Protein AF-0000000084923162 (afdb_homodimer)

pLDDT: mean 88.48, std 12.42, range [37.34, 98.81]

Secondary structure (DSSP, 8-state):
----SPEEEEEE-TTHHHHHHHHHHTT-TTEEEEEEE-SSGGGTT-BHHHHHTSS--S-BEES-HHHHHHS--SEEEE----SS--HHHHHHHHHHHHTT-EEEESSS-S-GGGG-HHHHHHHHHHHHHHT-EEEE--STTTTIIIIIIHHHGGG-SEEEEEEEEEEEE-TT---HHHHHHTTTTSBHHHHHHTHHHHHHHGGGTHHHHHHHHHHHTT----EEEEEEEEEE-SS-EE-TTT--EEPTTBEEEEEEEEEEEETTEEEEEEEEEEESSGGG-SS--SSEEEEEEEEEESEEEEEEEEEEES-HHHH-SSTT----HHHHHHHHHHHHTHHHHHTSPSEEEP-SS--S--SSGGGGS--/----SPEEEEEE-TTHHHHHHHHHHTT-TTEEEEEEE-SSGGGTT-BHHHHHTSS--S-BEES-HHHHHHS--SEEEE----SS--HHHHHHHHHHHHTT-EEEESSS-S-GGGG-HHHHHHHHHHHHHHT-EEEE--STTTTIIIIIIHHHGGG-SEEEEEEEEEEEE-TT---HHHHHHTTTTSBHHHHHHTHHHHHHHGGGTHHHHHHHHHHHTT----EEEEEEEEEE-SS-EE-TTT--EEPTTBEEEEEEEEEEEETTEEEEEEEEEEESSGGG-SS--SSEEEEEEEEEESEEEEEEEEEEES-GGGS-SSTT----HHHHHHHHHHHHTHHHHHTSPSEEEP--TT-S--SSGGGGS--

Sequence (734 aa):
MRRETPYKVIVWAPGYLGTACIREILKRPEFELVGVLAYSESKNGKDVGELLGIDPIGVTMTTDQEKIFNMKADCVLHAGTNIMDDTPRNQEVVRLLESGKNVIAAPSYHFPQIHGPEFVAMLTNACQKGGVSLHGTGINPGFFAERLAVTLTGMVNEIDYIRCQEYFDLKNVEAVRMLKACTFGMTLEKAQSIIGRIEKGSENYYHSTVAHACHILGHDVERIAVKSTFTPAREDMHLKASGVTIKKGEVACWEHTWTGYVDGKPFFFLDEIFYLGQEYCPVETKGDHYRIIIEGKPVSVNMKMDLMASVEKDLHYREGDNTTPGYYATAMPMIQTIPVVCEAAPGIVYPTTFAHYARDYRNLVAGMRRETPYKVIVWAPGYLGTACIREILKRPEFELVGVLAYSESKNGKDVGELLGIDPIGVTMTTDQEKIFNMKADCVLHAGTNIMDDTPRNQEVVRLLESGKNVIAAPSYHFPQIHGPEFVAMLTNACQKGGVSLHGTGINPGFFAERLAVTLTGMVNEIDYIRCQEYFDLKNVEAVRMLKACTFGMTLEKAQSIIGRIEKGSENYYHSTVAHACHILGHDVERIAVKSTFTPAREDMHLKASGVTIKKGEVACWEHTWTGYVDGKPFFFLDEIFYLGQEYCPVETKGDHYRIIIEGKPVSVNMKMDLMASVEKDLHYREGDNTTPGYYATAMPMIQTIPVVCEAAPGIVYPTTFAHYARDYRNLVAG

Radius of gyration: 26.82 Å; Cα contacts (8 Å, |Δi|>4): 1739; chains: 2; bounding box: 56×78×71 Å

Organism: Geobacter metallireducens (strain ATCC 53774 / DSM 7210 / GS-15) (NCBI:txid269799)

InterPro domains:
  IPR000846 Dihydrodipicolinate reductase, N-terminal [PF01113] (11-77)
  IPR036291 NAD(P)-binding domain superfamily [SSF51735] (7-148)

Nearest PDB structures (foldseek):
  7xdu-assembly1_A  TM=8.721E-01  e=1.832E-28  Thermoanaerobacter thermohydrosulfuricus
  6g1m-assembly2_D  TM=8.969E-01  e=1.086E-27  Petrotoga mobilis SJ95
  6g1m-assembly2_C  TM=8.709E-01  e=1.021E-27  Petrotoga mobilis SJ95
  6iaq-assembly1_A  TM=8.441E-01  e=8.200E-25  Mycolicibacterium smegmatis
  6iau-assembly1_B  TM=8.618E-01  e=1.600E-20  Cystobacter fuscus DSM 2262

Structure (mmCIF, N/CA/C/O backbone):
data_AF-0000000084923162-model_v1
#
loop_
_entity.id
_entity.type
_entity.pdbx_description
1 polymer 'Uncharacterized protein'
#
loop_
_atom_site.group_PDB
_atom_site.id
_atom_site.type_symbol
_atom_site.label_atom_id
_atom_site.label_alt_id
_atom_site.label_comp_id
_atom_site.label_asym_id
_atom_site.label_entity_id
_atom_site.label_seq_id
_atom_site.pdbx_PDB_ins_code
_atom_site.Cartn_x
_atom_site.Cartn_y
_atom_site.Cartn_z
_atom_site.occupancy
_atom_site.B_iso_or_equiv
_atom_site.auth_seq_id
_atom_site.auth_comp_id
_atom_site.auth_asym_id
_atom_site.auth_atom_id
_atom_site.pdbx_PDB_model_num
ATOM 1 N N . MET A 1 1 ? 12.852 -14.953 20.188 1 54.53 1 MET A N 1
ATOM 2 C CA . MET A 1 1 ? 14.203 -14.742 19.656 1 54.53 1 MET A CA 1
ATOM 3 C C . MET A 1 1 ? 14.195 -14.758 18.125 1 54.53 1 MET A C 1
ATOM 5 O O . MET A 1 1 ? 13.406 -15.477 17.516 1 54.53 1 MET A O 1
ATOM 9 N N . ARG A 1 2 ? 14.891 -13.766 17.469 1 74.56 2 ARG A N 1
ATOM 10 C CA . ARG A 1 2 ? 14.992 -13.656 16.016 1 74.56 2 ARG A CA 1
ATOM 11 C C . ARG A 1 2 ? 15.664 -14.891 15.414 1 74.56 2 ARG A C 1
ATOM 13 O O . ARG A 1 2 ? 16.734 -15.305 15.875 1 74.56 2 ARG A O 1
ATOM 20 N N . ARG A 1 3 ? 14.953 -15.695 14.555 1 89 3 ARG A N 1
ATOM 21 C CA . ARG A 1 3 ? 15.477 -16.859 13.852 1 89 3 ARG A CA 1
ATOM 22 C C . ARG A 1 3 ? 16.688 -16.484 12.992 1 89 3 ARG A C 1
ATOM 24 O O . ARG A 1 3 ? 16.656 -15.484 12.281 1 89 3 ARG A O 1
ATOM 31 N N . GLU A 1 4 ? 17.766 -17.281 13.125 1 90.88 4 GLU A N 1
ATOM 32 C CA . GLU A 1 4 ? 18.984 -17.016 12.352 1 90.88 4 GLU A CA 1
ATOM 33 C C . GLU A 1 4 ? 19.172 -18.078 11.273 1 90.88 4 GLU A C 1
ATOM 35 O O . GLU A 1 4 ? 19.922 -17.859 10.32 1 90.88 4 GLU A O 1
ATOM 40 N N . THR A 1 5 ? 18.547 -19.234 11.414 1 95.56 5 THR A N 1
ATOM 41 C CA . THR A 1 5 ? 18.672 -20.312 10.445 1 95.56 5 THR A CA 1
ATOM 42 C C . THR A 1 5 ? 17.703 -20.125 9.289 1 95.56 5 THR A C 1
ATOM 44 O O . THR A 1 5 ? 16.641 -19.531 9.461 1 95.56 5 THR A O 1
ATOM 47 N N . PRO A 1 6 ? 18 -20.625 8.172 1 97.62 6 PRO A N 1
ATOM 48 C CA . PRO A 1 6 ? 17.094 -20.5 7.02 1 97.62 6 PRO A CA 1
ATOM 49 C C . PRO A 1 6 ? 15.812 -21.312 7.184 1 97.62 6 PRO A C 1
ATOM 51 O O . PRO A 1 6 ? 15.812 -22.344 7.863 1 97.62 6 PRO A O 1
ATOM 54 N N . TYR A 1 7 ? 14.773 -20.797 6.648 1 98.19 7 TYR A N 1
ATOM 55 C CA . TYR A 1 7 ? 13.547 -21.594 6.527 1 98.19 7 TYR A CA 1
ATOM 56 C C . TYR A 1 7 ? 13.688 -22.641 5.434 1 98.19 7 TYR A C 1
ATOM 58 O O . TYR A 1 7 ? 14.094 -22.328 4.312 1 98.19 7 TYR A O 1
ATOM 66 N N . LYS A 1 8 ? 13.438 -23.844 5.762 1 98.75 8 LYS A N 1
ATOM 67 C CA . LYS A 1 8 ? 13.43 -24.922 4.785 1 98.75 8 LYS A CA 1
ATOM 68 C C . LYS A 1 8 ? 12.141 -24.922 3.969 1 98.75 8 LYS A C 1
ATOM 70 O O . LYS A 1 8 ? 11.047 -25.062 4.523 1 98.75 8 LYS A O 1
ATOM 75 N N . VAL A 1 9 ? 12.297 -24.797 2.629 1 98.81 9 VAL A N 1
ATOM 76 C CA . VAL A 1 9 ? 11.141 -24.531 1.782 1 98.81 9 VAL A CA 1
ATOM 77 C C . VAL A 1 9 ? 11.016 -25.625 0.718 1 98.81 9 VAL A C 1
ATOM 79 O O . VAL A 1 9 ? 12.016 -26.031 0.127 1 98.81 9 VAL A O 1
ATOM 82 N N . ILE A 1 10 ? 9.812 -26.109 0.537 1 98.81 10 ILE A N 1
ATOM 83 C CA . ILE A 1 10 ? 9.461 -26.984 -0.57 1 98.81 10 ILE A CA 1
ATOM 84 C C . ILE A 1 10 ? 8.609 -26.219 -1.587 1 98.81 10 ILE A C 1
ATOM 86 O O . ILE A 1 10 ? 7.734 -25.438 -1.211 1 98.81 10 ILE A O 1
ATOM 90 N N . VAL A 1 11 ? 8.867 -26.391 -2.854 1 98.5 11 VAL A N 1
ATOM 91 C CA . VAL A 1 11 ? 8.008 -25.828 -3.889 1 98.5 11 VAL A CA 1
ATOM 92 C C . VAL A 1 11 ? 7.184 -26.953 -4.531 1 98.5 11 VAL A C 1
ATOM 94 O O . VAL A 1 11 ? 7.734 -27.953 -4.969 1 98.5 11 VAL A O 1
ATOM 97 N N . TRP A 1 12 ? 5.91 -26.75 -4.43 1 97.5 12 TRP A N 1
ATOM 98 C CA . TRP A 1 12 ? 4.953 -27.688 -5 1 97.5 12 TRP A CA 1
ATOM 99 C C . TRP A 1 12 ? 4.5 -27.234 -6.383 1 97.5 12 TRP A C 1
ATOM 101 O O . TRP A 1 12 ? 3.744 -26.266 -6.508 1 97.5 12 TRP A O 1
ATOM 111 N N . ALA A 1 13 ? 4.906 -27.938 -7.504 1 93.75 13 ALA A N 1
ATOM 112 C CA . ALA A 1 13 ? 4.562 -27.688 -8.898 1 93.75 13 ALA A CA 1
ATOM 113 C C . ALA A 1 13 ? 5.469 -26.609 -9.508 1 93.75 13 ALA A C 1
ATOM 115 O O . ALA A 1 13 ? 5.09 -25.438 -9.586 1 93.75 13 ALA A O 1
ATOM 116 N N . PRO A 1 14 ? 6.574 -26.984 -10.07 1 92.44 14 PRO A N 1
ATOM 117 C CA . PRO A 1 14 ? 7.52 -26.031 -10.664 1 92.44 14 PRO A CA 1
ATOM 118 C C . PRO A 1 14 ? 7.125 -25.609 -12.078 1 92.44 14 PRO A C 1
ATOM 120 O O . PRO A 1 14 ? 7.945 -25.688 -12.992 1 92.44 14 PRO A O 1
ATOM 123 N N . GLY A 1 15 ? 5.82 -25.172 -12.211 1 86.75 15 GLY A N 1
ATOM 124 C CA . GLY A 1 15 ? 5.438 -24.438 -13.414 1 86.75 15 GLY A CA 1
ATOM 125 C C . GLY A 1 15 ? 6.004 -23.031 -13.461 1 86.75 15 GLY A C 1
ATOM 126 O O . GLY A 1 15 ? 7.098 -22.781 -12.953 1 86.75 15 GLY A O 1
ATOM 127 N N . TYR A 1 16 ? 5.34 -22.141 -14.133 1 83.12 16 TYR A N 1
ATOM 128 C CA . TYR A 1 16 ? 5.84 -20.781 -14.25 1 83.12 16 TYR A CA 1
ATOM 129 C C . TYR A 1 16 ? 5.98 -20.125 -12.875 1 83.12 16 TYR A C 1
ATOM 131 O O . TYR A 1 16 ? 7.035 -19.578 -12.539 1 83.12 16 TYR A O 1
ATOM 139 N N . LEU A 1 17 ? 4.938 -20.297 -12.117 1 88.5 17 LEU A N 1
ATOM 140 C CA . LEU A 1 17 ? 4.953 -19.688 -10.797 1 88.5 17 LEU A CA 1
ATOM 141 C C . LEU A 1 17 ? 5.938 -20.406 -9.875 1 88.5 17 LEU A C 1
ATOM 143 O O . LEU A 1 17 ? 6.727 -19.766 -9.188 1 88.5 17 LEU A O 1
ATOM 147 N N . GLY A 1 18 ? 5.863 -21.719 -9.859 1 93.25 18 GLY A N 1
ATOM 148 C CA . GLY A 1 18 ? 6.777 -22.484 -9.023 1 93.25 18 GLY A CA 1
ATOM 149 C C . GLY A 1 18 ? 8.234 -22.234 -9.352 1 93.25 18 GLY A C 1
ATOM 150 O O . GLY A 1 18 ? 9.07 -22.109 -8.453 1 93.25 18 GLY A O 1
ATOM 151 N N . THR A 1 19 ? 8.531 -22.203 -10.594 1 91 19 THR A N 1
ATOM 152 C CA . THR A 1 19 ? 9.898 -21.938 -11.023 1 91 19 THR A CA 1
ATOM 153 C C . THR A 1 19 ? 10.344 -20.531 -10.617 1 91 19 THR A C 1
ATOM 155 O O . THR A 1 19 ? 11.492 -20.344 -10.219 1 91 19 THR A O 1
ATOM 158 N N . ALA A 1 20 ? 9.414 -19.578 -10.766 1 90.62 20 ALA A N 1
ATOM 159 C CA . ALA A 1 20 ? 9.719 -18.219 -10.289 1 90.62 20 ALA A CA 1
ATOM 160 C C . ALA A 1 20 ? 10.055 -18.234 -8.805 1 90.62 20 ALA A C 1
ATOM 162 O O . ALA A 1 20 ? 11.016 -17.594 -8.375 1 90.62 20 ALA A O 1
ATOM 163 N N . CYS A 1 21 ? 9.328 -18.984 -8.047 1 95.25 21 CYS A N 1
ATOM 164 C CA . CYS A 1 21 ? 9.594 -19.109 -6.621 1 95.25 21 CYS A CA 1
ATOM 165 C C . CYS A 1 21 ? 10.977 -19.688 -6.371 1 95.25 21 CYS A C 1
ATOM 167 O O . CYS A 1 21 ? 11.742 -19.172 -5.566 1 95.25 21 CYS A O 1
ATOM 169 N N .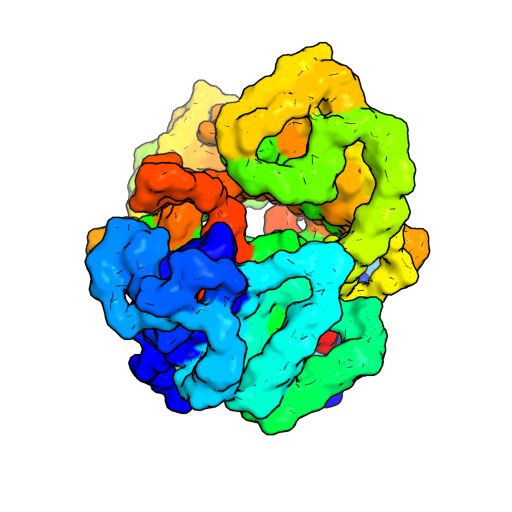 ILE A 1 22 ? 11.273 -20.766 -7.074 1 95.94 22 ILE A N 1
ATOM 170 C CA . ILE A 1 22 ? 12.547 -21.453 -6.898 1 95.94 22 ILE A CA 1
ATOM 171 C C . ILE A 1 22 ? 13.703 -20.5 -7.184 1 95.94 22 ILE A C 1
ATOM 173 O O . ILE A 1 22 ? 14.617 -20.359 -6.371 1 95.94 22 ILE A O 1
ATOM 177 N N . ARG A 1 23 ? 13.586 -19.812 -8.266 1 92.62 23 ARG A N 1
ATOM 178 C CA . ARG A 1 23 ? 14.648 -18.891 -8.68 1 92.62 23 ARG A CA 1
ATOM 179 C C . ARG A 1 23 ? 14.883 -17.828 -7.621 1 92.62 23 ARG A C 1
ATOM 181 O O . ARG A 1 23 ? 16.031 -17.531 -7.281 1 92.62 23 ARG A O 1
ATOM 188 N N . GLU A 1 24 ? 13.828 -17.312 -7.133 1 93.88 24 GLU A N 1
ATOM 189 C CA . GLU A 1 24 ? 13.953 -16.188 -6.223 1 93.88 24 GLU A CA 1
ATOM 190 C C . GLU A 1 24 ? 14.359 -16.641 -4.824 1 93.88 24 GLU A C 1
ATOM 192 O O . GLU A 1 24 ? 15.109 -15.938 -4.133 1 93.88 24 GLU A O 1
ATOM 197 N N . ILE A 1 25 ? 13.922 -17.781 -4.426 1 96.12 25 ILE A N 1
ATOM 198 C CA . ILE A 1 25 ? 14.305 -18.359 -3.139 1 96.12 25 ILE A CA 1
ATOM 199 C C . ILE A 1 25 ? 15.805 -18.625 -3.111 1 96.12 25 ILE A C 1
ATOM 201 O O . ILE A 1 25 ? 16.469 -18.406 -2.09 1 96.12 25 ILE A O 1
ATOM 205 N N . LEU A 1 26 ? 16.344 -19.062 -4.145 1 95.81 26 LEU A N 1
ATOM 206 C CA . LEU A 1 26 ? 17.734 -19.453 -4.215 1 95.81 26 LEU A CA 1
ATOM 207 C C . LEU A 1 26 ? 18.641 -18.234 -4.102 1 95.81 26 LEU A C 1
ATOM 209 O O . LEU A 1 26 ? 19.844 -18.359 -3.82 1 95.81 26 LEU A O 1
ATOM 213 N N . LYS A 1 27 ? 18.094 -17.047 -4.281 1 94.38 27 LYS A N 1
ATOM 214 C CA . LYS A 1 27 ? 18.875 -15.812 -4.215 1 94.38 27 LYS A CA 1
ATOM 215 C C . LYS A 1 27 ? 18.922 -15.273 -2.787 1 94.38 27 LYS A C 1
ATOM 217 O O . LYS A 1 27 ? 19.625 -14.297 -2.516 1 94.38 27 LYS A O 1
ATOM 222 N N . ARG A 1 28 ? 18.203 -15.867 -1.869 1 96.25 28 ARG A N 1
ATOM 223 C CA . ARG A 1 28 ? 18.047 -15.359 -0.512 1 96.25 28 ARG A CA 1
ATOM 224 C C . ARG A 1 28 ? 18.609 -16.344 0.511 1 96.25 28 ARG A C 1
ATOM 226 O O . ARG A 1 28 ? 18.141 -17.469 0.63 1 96.25 28 ARG A O 1
ATOM 233 N N . PRO A 1 29 ? 19.516 -15.922 1.367 1 96 29 PRO A N 1
ATOM 234 C CA . PRO A 1 29 ? 20.172 -16.844 2.307 1 96 29 PRO A CA 1
ATOM 235 C C . PRO A 1 29 ? 19.25 -17.281 3.434 1 96 29 PRO A C 1
ATOM 237 O O . PRO A 1 29 ? 19.547 -18.25 4.148 1 96 29 PRO A O 1
ATOM 240 N N . GLU A 1 30 ? 18.156 -16.578 3.623 1 95.44 30 GLU A N 1
ATOM 241 C CA . GLU A 1 30 ? 17.266 -16.922 4.73 1 95.44 30 GLU A CA 1
ATOM 242 C C . GLU A 1 30 ? 16.312 -18.047 4.34 1 95.44 30 GLU A C 1
ATOM 244 O O . GLU A 1 30 ? 15.516 -18.5 5.16 1 95.44 30 GLU A O 1
ATOM 249 N N . PHE A 1 31 ? 16.516 -18.578 3.049 1 97.88 31 PHE A N 1
ATOM 250 C CA . PHE A 1 31 ? 15.711 -19.703 2.604 1 97.88 31 PHE A CA 1
ATOM 251 C C . PHE A 1 31 ? 16.594 -20.844 2.109 1 97.88 31 PHE A C 1
ATOM 253 O O . PHE A 1 31 ? 17.672 -20.609 1.556 1 97.88 31 PHE A O 1
ATOM 260 N N . GLU A 1 32 ? 16.172 -22.031 2.359 1 98.31 32 GLU A N 1
ATOM 261 C CA . GLU A 1 32 ? 16.781 -23.25 1.852 1 98.31 32 GLU A CA 1
ATOM 262 C C . GLU A 1 32 ? 15.773 -24.109 1.113 1 98.31 32 GLU A C 1
ATOM 264 O O . GLU A 1 32 ? 14.797 -24.578 1.706 1 98.31 32 GLU A O 1
ATOM 269 N N . LEU A 1 33 ? 15.984 -24.266 -0.175 1 98.56 33 LEU A N 1
ATOM 270 C CA . LEU A 1 33 ? 15.141 -25.172 -0.944 1 98.56 33 LEU A CA 1
ATOM 271 C C . LEU A 1 33 ? 15.484 -26.625 -0.63 1 98.56 33 LEU A C 1
ATOM 273 O O . LEU A 1 33 ? 16.609 -27.062 -0.869 1 98.56 33 LEU A O 1
ATOM 277 N N . VAL A 1 34 ? 14.492 -27.375 -0.15 1 98.38 34 VAL A N 1
ATOM 278 C CA . VAL A 1 34 ? 14.852 -28.719 0.307 1 98.38 34 VAL A CA 1
ATOM 279 C C . VAL A 1 34 ? 14.109 -29.75 -0.527 1 98.38 34 VAL A C 1
ATOM 281 O O . VAL A 1 34 ? 14.445 -30.938 -0.489 1 98.38 34 VAL A O 1
ATOM 284 N N . GLY A 1 35 ? 13.094 -29.297 -1.272 1 98.31 35 GLY A N 1
ATOM 285 C CA . GLY A 1 35 ? 12.344 -30.234 -2.09 1 98.31 35 GLY A CA 1
ATOM 286 C C . GLY A 1 35 ? 11.484 -29.562 -3.137 1 98.31 35 GLY A C 1
ATOM 287 O O . GLY A 1 35 ? 11.141 -28.375 -3.002 1 98.31 35 GLY A O 1
ATOM 288 N N . VAL A 1 36 ? 11.188 -30.281 -4.199 1 98.44 36 VAL A N 1
ATOM 289 C CA . VAL A 1 36 ? 10.312 -29.828 -5.27 1 98.44 36 VAL A CA 1
ATOM 290 C C . VAL A 1 36 ? 9.43 -30.984 -5.738 1 98.44 36 VAL A C 1
ATOM 292 O O . VAL A 1 36 ? 9.93 -32.062 -6.09 1 98.44 36 VAL A O 1
ATOM 295 N N . LEU A 1 37 ? 8.172 -30.797 -5.645 1 98.06 37 LEU A N 1
ATOM 296 C CA . LEU A 1 37 ? 7.223 -31.766 -6.184 1 98.06 37 LEU A CA 1
ATOM 297 C C . LEU A 1 37 ? 6.785 -31.375 -7.59 1 98.06 37 LEU A C 1
ATOM 299 O O . LEU A 1 37 ? 6.266 -30.281 -7.801 1 98.06 37 LEU A O 1
ATOM 303 N N . ALA A 1 38 ? 6.961 -32.219 -8.547 1 95.62 38 ALA A N 1
ATOM 304 C CA . ALA A 1 38 ? 6.492 -32.031 -9.914 1 95.62 38 ALA A CA 1
ATOM 305 C C . ALA A 1 38 ? 5.375 -33.031 -10.25 1 95.62 38 ALA A C 1
ATOM 307 O O . ALA A 1 38 ? 5.312 -34.125 -9.688 1 95.62 38 ALA A O 1
ATOM 308 N N . TYR A 1 39 ? 4.512 -32.594 -11.133 1 90.56 39 TYR A N 1
ATOM 309 C CA . TYR A 1 39 ? 3.449 -33.5 -11.57 1 90.56 39 TYR A CA 1
ATOM 310 C C . TYR A 1 39 ? 3.906 -34.344 -12.758 1 90.56 39 TYR A C 1
ATOM 312 O O . TYR A 1 39 ? 3.486 -35.469 -12.898 1 90.56 39 TYR A O 1
ATOM 320 N N . SER A 1 40 ? 4.762 -33.781 -13.586 1 90.81 40 SER A N 1
ATOM 321 C CA . SER A 1 40 ? 5.195 -34.438 -14.805 1 90.81 40 SER A CA 1
ATOM 322 C C . SER A 1 40 ? 6.293 -35.469 -14.516 1 90.81 40 SER A C 1
ATOM 324 O O . SER A 1 40 ? 7.293 -35.125 -13.875 1 90.81 40 SER A O 1
ATOM 326 N N . GLU A 1 41 ? 6.223 -36.594 -15.117 1 93.19 41 GLU A N 1
ATOM 327 C CA . GLU A 1 41 ? 7.211 -37.656 -14.938 1 93.19 41 GLU A CA 1
ATOM 328 C C . GLU A 1 41 ? 8.555 -37.281 -15.547 1 93.19 41 GLU A C 1
ATOM 330 O O . GLU A 1 41 ? 9.609 -37.719 -15.094 1 93.19 41 GLU A O 1
ATOM 335 N N . SER A 1 42 ? 8.5 -36.406 -16.531 1 93.94 42 SER A N 1
ATOM 336 C CA . SER A 1 42 ? 9.719 -35.969 -17.203 1 93.94 42 SER A CA 1
ATOM 337 C C . SER A 1 42 ? 10.633 -35.188 -16.266 1 93.94 42 SER A C 1
ATOM 339 O O . SER A 1 42 ? 11.836 -35.094 -16.5 1 93.94 42 SER A O 1
ATOM 341 N N . LYS A 1 43 ? 10.094 -34.688 -15.164 1 94 43 LYS A N 1
ATOM 342 C CA . LYS A 1 43 ? 10.867 -33.906 -14.203 1 94 43 LYS A CA 1
ATOM 343 C C . LYS A 1 43 ? 11.344 -34.781 -13.047 1 94 43 LYS A C 1
ATOM 345 O O . LYS A 1 43 ? 12.25 -34.406 -12.297 1 94 43 LYS A O 1
ATOM 350 N N . ASN A 1 44 ? 10.75 -35.969 -12.93 1 96.81 44 ASN A N 1
ATOM 351 C CA . ASN A 1 44 ? 11.07 -36.844 -11.805 1 96.81 44 ASN A CA 1
ATOM 352 C C . ASN A 1 44 ? 12.539 -37.25 -11.82 1 96.81 44 ASN A C 1
ATOM 354 O O . ASN A 1 44 ? 13.055 -37.688 -12.852 1 96.81 44 ASN A O 1
ATOM 358 N N . GLY A 1 45 ? 13.203 -37.094 -10.672 1 97.19 45 GLY A N 1
ATOM 359 C CA . GLY A 1 45 ? 14.578 -37.531 -10.523 1 97.19 45 GLY A CA 1
ATOM 360 C C . GLY A 1 45 ? 15.586 -36.531 -11.031 1 97.19 45 GLY A C 1
ATOM 361 O O . GLY A 1 45 ? 16.797 -36.719 -10.859 1 97.19 45 GLY A O 1
ATOM 362 N N . LYS A 1 46 ? 15.188 -35.5 -11.586 1 97.06 46 LYS A N 1
ATOM 363 C CA . LYS A 1 46 ? 16.078 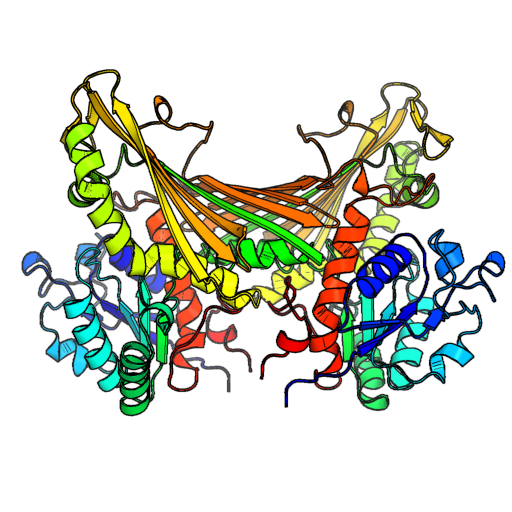-34.5 -12.125 1 97.06 46 LYS A CA 1
ATOM 364 C C . LYS A 1 46 ? 16.422 -33.438 -11.078 1 97.06 46 LYS A C 1
ATOM 366 O O . LYS A 1 46 ? 15.602 -33.125 -10.227 1 97.06 46 LYS A O 1
ATOM 371 N N . ASP A 1 47 ? 17.656 -32.938 -11.172 1 97.81 47 ASP A N 1
ATOM 372 C CA . ASP A 1 47 ? 18.062 -31.859 -10.305 1 97.81 47 ASP A CA 1
ATOM 373 C C . ASP A 1 47 ? 17.391 -30.547 -10.695 1 97.81 47 ASP A C 1
ATOM 375 O O . ASP A 1 47 ? 17.234 -30.25 -11.883 1 97.81 47 ASP A O 1
ATOM 379 N N . VAL A 1 48 ? 17.062 -29.766 -9.719 1 96.31 48 VAL A N 1
ATOM 380 C CA . VAL A 1 48 ? 16.406 -28.469 -9.93 1 96.31 48 VAL A CA 1
ATOM 381 C C . VAL A 1 48 ? 17.297 -27.578 -10.797 1 96.31 48 VAL A C 1
ATOM 383 O O . VAL A 1 48 ? 16.797 -26.781 -11.586 1 96.31 48 VAL A O 1
ATOM 386 N N . GLY A 1 49 ? 18.594 -27.641 -10.625 1 94.62 49 GLY A N 1
ATOM 387 C CA . GLY A 1 49 ? 19.5 -26.891 -11.484 1 94.62 49 GLY A CA 1
ATOM 388 C C . GLY A 1 49 ? 19.25 -27.109 -12.961 1 94.62 49 GLY A C 1
ATOM 389 O O . GLY A 1 49 ? 19.344 -26.172 -13.758 1 94.62 49 GLY A O 1
ATOM 390 N N . GLU A 1 50 ? 18.938 -28.375 -13.352 1 93 50 GLU A N 1
ATOM 391 C CA . GLU A 1 50 ? 18.609 -28.688 -14.734 1 93 50 GLU A CA 1
ATOM 392 C C . GLU A 1 50 ? 17.375 -27.922 -15.203 1 93 50 GLU A C 1
ATOM 394 O O . GLU A 1 50 ? 17.344 -27.406 -16.328 1 93 50 GLU A O 1
ATOM 399 N N . LEU A 1 51 ? 16.406 -27.922 -14.352 1 88.94 51 LEU A N 1
ATOM 400 C CA . LEU A 1 51 ? 15.188 -27.172 -14.641 1 88.94 51 LEU A CA 1
ATOM 401 C C . LEU A 1 51 ? 15.5 -25.703 -14.914 1 88.94 51 LEU A C 1
ATOM 403 O O . LEU A 1 51 ? 14.914 -25.094 -15.805 1 88.94 51 LEU A O 1
ATOM 407 N N . LEU A 1 52 ? 16.453 -25.188 -14.188 1 89.31 52 LEU A N 1
ATOM 408 C CA . LEU A 1 52 ? 16.781 -23.766 -14.242 1 89.31 52 LEU A CA 1
ATOM 409 C C . LEU A 1 52 ? 17.844 -23.5 -15.297 1 89.31 52 LEU A C 1
ATOM 411 O O . LEU A 1 52 ? 18.125 -22.328 -15.617 1 89.31 52 LEU A O 1
ATOM 415 N N . GLY A 1 53 ? 18.422 -24.5 -15.836 1 88.06 53 GLY A N 1
ATOM 416 C CA . GLY A 1 53 ? 19.484 -24.344 -16.812 1 88.06 53 GLY A CA 1
ATOM 417 C C . GLY A 1 53 ? 20.812 -23.969 -16.203 1 88.06 53 GLY A C 1
ATOM 418 O O . GLY A 1 53 ? 21.594 -23.234 -16.797 1 88.06 53 GLY A O 1
ATOM 419 N N . ILE A 1 54 ? 21.016 -24.328 -14.953 1 91.19 54 ILE A N 1
ATOM 420 C CA . ILE A 1 54 ? 22.266 -24.047 -14.25 1 91.19 54 ILE A CA 1
ATOM 421 C C . ILE A 1 54 ? 22.875 -25.359 -13.734 1 91.19 54 ILE A C 1
ATOM 423 O O . ILE A 1 54 ? 22.344 -26.438 -13.992 1 91.19 54 ILE A O 1
ATOM 427 N N . ASP A 1 55 ? 24.016 -25.234 -13.039 1 95 55 ASP A N 1
ATOM 428 C CA . ASP A 1 55 ? 24.656 -26.406 -12.453 1 95 55 ASP A CA 1
ATOM 429 C C . ASP A 1 55 ? 23.766 -27.031 -11.367 1 95 55 ASP A C 1
ATOM 431 O O . ASP A 1 55 ? 22.969 -26.328 -10.742 1 95 55 ASP A O 1
ATOM 435 N N . PRO A 1 56 ? 23.875 -28.328 -11.258 1 96.25 56 PRO A N 1
ATOM 436 C CA . PRO A 1 56 ? 23.078 -28.969 -10.203 1 96.25 56 PRO A CA 1
ATOM 437 C C . PRO A 1 56 ? 23.234 -28.297 -8.844 1 96.25 56 PRO A C 1
ATOM 439 O O . PRO A 1 56 ? 24.344 -27.859 -8.492 1 96.25 56 PRO A O 1
ATOM 442 N N . ILE A 1 57 ? 22.125 -28.125 -8.18 1 96.25 57 ILE A N 1
ATOM 443 C CA . ILE A 1 57 ? 22.188 -27.438 -6.898 1 96.25 57 ILE A CA 1
ATOM 444 C C . ILE A 1 57 ? 22 -28.438 -5.762 1 96.25 57 ILE A C 1
ATOM 446 O O . ILE A 1 57 ? 22.031 -28.062 -4.586 1 96.25 57 ILE A O 1
ATOM 450 N N . GLY A 1 58 ? 21.719 -29.719 -6.086 1 97.25 58 GLY A N 1
ATOM 451 C CA . GLY A 1 58 ? 21.656 -30.766 -5.078 1 97.25 58 GLY A CA 1
ATOM 452 C C . GLY A 1 58 ? 20.25 -31.031 -4.582 1 97.25 58 GLY A C 1
ATOM 453 O O . GLY A 1 58 ? 20.062 -31.688 -3.549 1 97.25 58 GLY A O 1
ATOM 454 N N . VAL A 1 59 ? 19.234 -30.516 -5.223 1 97.88 59 VAL A N 1
ATOM 455 C CA . VAL A 1 59 ? 17.828 -30.781 -4.895 1 97.88 59 VAL A CA 1
ATOM 456 C C . VAL A 1 59 ? 17.156 -31.5 -6.055 1 97.88 59 VAL A C 1
ATOM 458 O O . VAL A 1 59 ? 17.062 -30.953 -7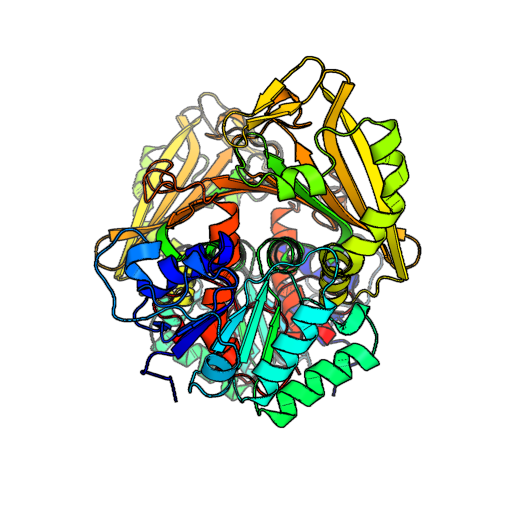.16 1 97.88 59 VAL A O 1
ATOM 461 N N . THR A 1 60 ? 16.703 -32.688 -5.809 1 97.44 60 THR A N 1
ATOM 462 C CA . THR A 1 60 ? 16.078 -33.531 -6.836 1 97.44 60 THR A CA 1
ATOM 463 C C . THR A 1 60 ? 14.562 -33.406 -6.789 1 97.44 60 THR A C 1
ATOM 465 O O . THR A 1 60 ? 13.961 -33.469 -5.715 1 97.44 60 THR A O 1
ATOM 468 N N . MET A 1 61 ? 13.961 -33.188 -7.914 1 98.12 61 MET A N 1
ATOM 469 C CA . MET A 1 61 ? 12.508 -33.125 -8 1 98.12 61 MET A CA 1
ATOM 470 C C . MET A 1 61 ? 11.898 -34.531 -7.906 1 98.12 61 MET A C 1
ATOM 472 O O . MET A 1 61 ? 12.531 -35.5 -8.289 1 98.12 61 MET A O 1
ATOM 476 N N . THR A 1 62 ? 10.742 -34.656 -7.387 1 98.25 62 THR A N 1
ATOM 477 C CA . THR A 1 62 ? 10.055 -35.938 -7.262 1 98.25 62 THR A CA 1
ATOM 478 C C . THR A 1 62 ? 8.586 -35.781 -7.645 1 98.25 62 THR A C 1
ATOM 480 O O . THR A 1 62 ? 8 -34.719 -7.516 1 98.25 62 THR A O 1
ATOM 483 N N . THR A 1 63 ? 7.965 -36.75 -8.172 1 97.25 63 THR A N 1
ATOM 484 C CA . THR A 1 63 ? 6.527 -36.812 -8.422 1 97.25 63 THR A CA 1
ATOM 485 C C . THR A 1 63 ? 5.812 -37.562 -7.305 1 97.25 63 THR A C 1
ATOM 487 O O . THR A 1 63 ? 4.582 -37.656 -7.316 1 97.25 63 THR A O 1
ATOM 490 N N . ASP A 1 64 ? 6.59 -38.094 -6.344 1 97.56 64 ASP A N 1
ATOM 491 C CA . ASP A 1 64 ? 6.055 -38.875 -5.227 1 97.56 64 ASP A CA 1
ATOM 492 C C . ASP A 1 64 ? 5.633 -37.969 -4.078 1 97.56 64 ASP A C 1
ATOM 494 O O . ASP A 1 64 ? 6.48 -37.469 -3.326 1 97.56 64 ASP A O 1
ATOM 498 N N . GLN A 1 65 ? 4.387 -37.75 -3.871 1 97.19 65 GLN A N 1
ATOM 499 C CA . GLN A 1 65 ? 3.857 -36.875 -2.84 1 97.19 65 GLN A CA 1
ATOM 500 C C . GLN A 1 65 ? 4.223 -37.375 -1.445 1 97.19 65 GLN A C 1
ATOM 502 O O . GLN A 1 65 ? 4.465 -36.562 -0.539 1 97.19 65 GLN A O 1
ATOM 507 N N . GLU A 1 66 ? 4.266 -38.688 -1.262 1 97.94 66 GLU A N 1
ATOM 508 C CA . GLU A 1 66 ? 4.578 -39.25 0.048 1 97.94 66 GLU A CA 1
ATOM 509 C C . GLU A 1 66 ? 5.961 -38.812 0.522 1 97.94 66 GLU A C 1
ATOM 511 O O . GLU A 1 66 ? 6.172 -38.594 1.715 1 97.94 66 GLU A O 1
ATOM 516 N N . LYS A 1 67 ? 6.891 -38.719 -0.391 1 97.81 67 LYS A N 1
ATOM 517 C CA . LYS A 1 67 ? 8.234 -38.25 -0.047 1 97.81 67 LYS A CA 1
ATOM 518 C C . LYS A 1 67 ? 8.188 -36.844 0.518 1 97.81 67 LYS A C 1
ATOM 520 O O . LYS A 1 67 ? 8.898 -36.531 1.472 1 97.81 67 LYS A O 1
ATOM 525 N N . ILE A 1 68 ? 7.324 -36 -0.048 1 98.06 68 ILE A N 1
ATOM 526 C CA . ILE A 1 68 ? 7.191 -34.625 0.393 1 98.06 68 ILE A CA 1
ATOM 527 C C . ILE A 1 68 ? 6.512 -34.594 1.76 1 98.06 68 ILE A C 1
ATOM 529 O O . ILE A 1 68 ? 6.965 -33.875 2.662 1 98.06 68 ILE A O 1
ATOM 533 N N . PHE A 1 69 ? 5.461 -35.406 1.934 1 98.06 69 PHE A N 1
ATOM 534 C CA . PHE A 1 69 ? 4.73 -35.406 3.195 1 98.06 69 PHE A CA 1
ATOM 535 C C . PHE A 1 69 ? 5.641 -35.844 4.344 1 98.06 69 PHE A C 1
ATOM 537 O O . PHE A 1 69 ? 5.488 -35.375 5.469 1 98.06 69 PHE A O 1
ATOM 544 N N . ASN A 1 70 ? 6.668 -36.656 4.055 1 97.62 70 ASN A N 1
ATOM 545 C CA . ASN A 1 70 ? 7.527 -37.219 5.094 1 97.62 70 ASN A CA 1
ATOM 546 C C . ASN A 1 70 ? 8.797 -36.375 5.27 1 97.62 70 ASN A C 1
ATOM 548 O O . ASN A 1 70 ? 9.57 -36.625 6.199 1 97.62 70 ASN A O 1
ATOM 552 N N . MET A 1 71 ? 9.008 -35.469 4.426 1 97.12 71 MET A N 1
ATOM 553 C CA . MET A 1 71 ? 10.188 -34.594 4.469 1 97.12 71 MET A CA 1
ATOM 554 C C . MET A 1 71 ? 10.031 -33.5 5.527 1 97.12 71 MET A C 1
ATOM 556 O O . MET A 1 71 ? 8.953 -32.938 5.691 1 97.12 71 MET A O 1
ATOM 560 N N . LYS A 1 72 ? 11.055 -33.25 6.273 1 97.31 72 LYS A N 1
ATOM 561 C CA . LYS A 1 72 ? 11.031 -32.156 7.207 1 97.31 72 LYS A CA 1
ATOM 562 C C . LYS A 1 72 ? 11.219 -30.812 6.477 1 97.31 72 LYS A C 1
ATOM 564 O O . LYS A 1 72 ? 12.172 -30.641 5.719 1 97.31 72 LYS A O 1
ATOM 569 N N . ALA A 1 73 ? 10.32 -29.906 6.637 1 98.56 73 ALA A N 1
ATOM 570 C CA . ALA A 1 73 ? 10.359 -28.562 6.059 1 98.56 73 ALA A CA 1
ATOM 571 C C . ALA A 1 73 ? 9.508 -27.594 6.863 1 98.56 73 ALA A C 1
ATOM 573 O O . ALA A 1 73 ? 8.617 -28.016 7.609 1 98.56 73 ALA A O 1
ATOM 574 N N . ASP A 1 74 ? 9.836 -26.328 6.777 1 98.5 74 ASP A N 1
ATOM 575 C CA . ASP A 1 74 ? 9.062 -25.312 7.484 1 98.5 74 ASP A CA 1
ATOM 576 C C . ASP A 1 74 ? 7.824 -24.906 6.688 1 98.5 74 ASP A C 1
ATOM 578 O O . ASP A 1 74 ? 6.797 -24.547 7.27 1 98.5 74 ASP A O 1
ATOM 582 N N . CYS A 1 75 ? 7.965 -24.984 5.344 1 98.19 75 CYS A N 1
ATOM 583 C CA . CYS A 1 75 ? 6.918 -24.375 4.531 1 98.19 75 CYS A CA 1
ATOM 584 C C . CYS A 1 75 ? 6.883 -24.984 3.139 1 98.19 75 CYS A C 1
ATOM 586 O O . CYS A 1 75 ? 7.914 -25.422 2.621 1 98.19 75 CYS A O 1
ATOM 588 N N . VAL A 1 76 ? 5.703 -25.062 2.598 1 98.75 76 VAL A N 1
ATOM 589 C CA . VAL A 1 76 ? 5.496 -25.422 1.197 1 98.75 76 VAL A CA 1
ATOM 590 C C . VAL A 1 76 ? 4.895 -24.234 0.446 1 98.75 76 VAL A C 1
ATOM 592 O O . VAL A 1 76 ? 3.863 -23.703 0.849 1 98.75 76 VAL A O 1
ATOM 595 N N . LEU A 1 77 ? 5.59 -23.781 -0.569 1 98.19 77 LEU A N 1
ATOM 596 C CA . LEU A 1 77 ? 4.969 -22.875 -1.539 1 98.19 77 LEU A CA 1
ATOM 597 C C . LEU A 1 77 ? 4.199 -23.672 -2.592 1 98.19 77 LEU A C 1
ATOM 599 O O . LEU A 1 77 ? 4.801 -24.297 -3.465 1 98.19 77 LEU A O 1
ATOM 603 N N . HIS A 1 78 ? 2.912 -23.672 -2.428 1 97.12 78 HIS A N 1
ATOM 604 C CA . HIS A 1 78 ? 2.061 -24.453 -3.326 1 97.12 78 HIS A CA 1
ATOM 605 C C . HIS A 1 78 ? 1.664 -23.625 -4.551 1 97.12 78 HIS A C 1
ATOM 607 O O . HIS A 1 78 ? 0.753 -22.797 -4.48 1 97.12 78 HIS A O 1
ATOM 613 N N . ALA A 1 79 ? 2.236 -23.891 -5.641 1 92.25 79 ALA A N 1
ATOM 614 C CA . ALA A 1 79 ? 2.021 -23.156 -6.879 1 92.25 79 ALA A CA 1
ATOM 615 C C . ALA A 1 79 ? 1.259 -24 -7.898 1 92.25 79 ALA A C 1
ATOM 617 O O . ALA A 1 79 ? 1.32 -23.734 -9.102 1 92.25 79 ALA A O 1
ATOM 618 N N . GLY A 1 80 ? 0.636 -24.984 -7.352 1 78.94 80 GLY A N 1
ATOM 619 C CA . GLY A 1 80 ? -0.124 -25.859 -8.227 1 78.94 80 GLY A CA 1
ATOM 620 C C . GLY A 1 80 ? -1.458 -25.281 -8.648 1 78.94 80 GLY A C 1
ATOM 621 O O . GLY A 1 80 ? -2.1 -24.562 -7.879 1 78.94 80 GLY A O 1
ATOM 622 N N . THR A 1 81 ? -1.69 -25.078 -9.953 1 64.81 81 THR A N 1
ATOM 623 C CA . THR A 1 81 ? -2.904 -24.375 -10.344 1 64.81 81 THR A CA 1
ATOM 624 C C . THR A 1 81 ? -3.875 -25.312 -11.055 1 64.81 81 THR A C 1
ATOM 626 O O . THR A 1 81 ? -3.471 -26.094 -11.914 1 64.81 81 THR A O 1
ATOM 629 N N . ASN A 1 82 ? -4.953 -25.844 -10.359 1 60.59 82 ASN A N 1
ATOM 630 C CA . ASN A 1 82 ? -6.125 -26.281 -11.102 1 60.59 82 ASN A CA 1
ATOM 631 C C . ASN A 1 82 ? -7.293 -25.312 -10.945 1 60.59 82 ASN A C 1
ATOM 633 O O . ASN A 1 82 ? -8 -25.359 -9.93 1 60.59 82 ASN A O 1
ATOM 637 N N . ILE A 1 83 ? -7.438 -24.312 -11.906 1 58 83 ILE A N 1
ATOM 638 C CA . ILE A 1 83 ? -8.336 -23.172 -11.773 1 58 83 ILE A CA 1
ATOM 639 C C . ILE A 1 83 ? -9.789 -23.641 -11.781 1 58 83 ILE A C 1
ATOM 641 O O . ILE A 1 83 ? -10.656 -23.016 -11.18 1 58 83 ILE A O 1
ATOM 645 N N . MET A 1 84 ? -10.047 -24.812 -12.312 1 61.22 84 MET A N 1
ATOM 646 C CA . MET A 1 84 ? -11.445 -25.172 -12.508 1 61.22 84 MET A CA 1
ATOM 647 C C . MET A 1 84 ? -11.938 -26.047 -11.352 1 61.22 84 MET A C 1
ATOM 649 O O . MET A 1 84 ? -13.125 -26.016 -11.016 1 61.22 84 MET A O 1
ATOM 653 N N . ASP A 1 85 ? -11.117 -26.844 -10.781 1 67.25 85 ASP A N 1
ATOM 654 C CA . ASP A 1 85 ? -11.492 -27.734 -9.68 1 67.25 85 ASP A CA 1
ATOM 655 C C . ASP A 1 85 ? -10.422 -27.75 -8.594 1 67.25 85 ASP A C 1
ATOM 657 O O . ASP A 1 85 ? -9.344 -28.312 -8.789 1 67.25 85 ASP A O 1
ATOM 661 N N . ASP A 1 86 ? -10.758 -27.188 -7.434 1 79.06 86 ASP A N 1
ATOM 662 C CA . ASP A 1 86 ? -9.766 -27.031 -6.371 1 79.06 86 ASP A CA 1
ATOM 663 C C . ASP A 1 86 ? -9.797 -28.234 -5.426 1 79.06 86 ASP A C 1
ATOM 665 O O . ASP A 1 86 ? -9.023 -28.297 -4.473 1 79.06 86 ASP A O 1
ATOM 669 N N . THR A 1 87 ? -10.602 -29.266 -5.742 1 82.81 87 THR A N 1
ATOM 670 C CA . THR A 1 87 ? -10.758 -30.391 -4.824 1 82.81 87 THR A CA 1
ATOM 671 C C . THR A 1 87 ? -9.43 -31.125 -4.629 1 82.81 87 THR A C 1
ATOM 673 O O . THR A 1 87 ? -9 -31.344 -3.496 1 82.81 87 THR A O 1
ATOM 676 N N . PRO A 1 88 ? -8.781 -31.484 -5.727 1 85.81 88 PRO A N 1
ATOM 677 C CA . PRO A 1 88 ? -7.492 -32.156 -5.527 1 85.81 88 PRO A CA 1
ATOM 678 C C . PRO A 1 88 ? -6.5 -31.297 -4.75 1 85.81 88 PRO A C 1
ATOM 680 O O . PRO A 1 88 ? -5.789 -31.797 -3.879 1 85.81 88 PRO A O 1
ATOM 683 N N . ARG A 1 89 ? -6.477 -30.062 -5.031 1 89.25 89 ARG A N 1
ATOM 684 C CA . ARG A 1 89 ? -5.59 -29.141 -4.328 1 89.25 89 ARG A CA 1
ATOM 685 C C . ARG A 1 89 ? -5.922 -29.094 -2.838 1 89.25 89 ARG A C 1
ATOM 687 O O . ARG A 1 89 ? -5.02 -29.094 -1.997 1 89.25 89 ARG A O 1
ATOM 694 N N . ASN A 1 90 ? -7.199 -29.016 -2.59 1 92.62 90 ASN A N 1
ATOM 695 C CA . ASN A 1 90 ? -7.625 -28.984 -1.194 1 92.62 90 ASN A CA 1
ATOM 696 C C . ASN A 1 90 ? -7.129 -30.219 -0.432 1 92.62 90 ASN A C 1
ATOM 698 O O . ASN A 1 90 ? -6.676 -30.109 0.708 1 92.62 90 ASN A O 1
ATOM 702 N N . GLN A 1 91 ? -7.207 -31.344 -1.075 1 94.25 91 GLN A N 1
ATOM 703 C CA . GLN A 1 91 ? -6.742 -32.562 -0.443 1 94.25 91 GLN A CA 1
ATOM 704 C C . GLN A 1 91 ? -5.234 -32.531 -0.201 1 94.25 91 GLN A C 1
ATOM 706 O O . GLN A 1 91 ? -4.762 -32.906 0.874 1 94.25 91 GLN A O 1
ATOM 711 N N . GLU A 1 92 ? -4.531 -32.062 -1.148 1 95 92 GLU A N 1
ATOM 712 C CA . GLU A 1 92 ? -3.08 -31.953 -1.024 1 95 92 GLU A CA 1
ATOM 713 C C . GLU A 1 92 ? -2.701 -31 0.105 1 95 92 GLU A C 1
ATOM 715 O O . GLU A 1 92 ? -1.834 -31.312 0.924 1 95 92 GLU A O 1
ATOM 720 N N . VAL A 1 93 ? -3.373 -29.891 0.137 1 96.38 93 VAL A N 1
ATOM 721 C CA . VAL A 1 93 ? -3.057 -28.844 1.104 1 96.38 93 VAL A CA 1
ATOM 722 C C . VAL A 1 93 ? -3.387 -29.328 2.514 1 96.38 93 VAL A C 1
ATOM 724 O O . VAL A 1 93 ? -2.6 -29.125 3.443 1 96.38 93 VAL A O 1
ATOM 727 N N . VAL A 1 94 ? -4.504 -29.984 2.654 1 97.81 94 VAL A N 1
ATOM 728 C CA . VAL A 1 94 ? -4.883 -30.516 3.955 1 97.81 94 VAL A CA 1
ATOM 729 C C . VAL A 1 94 ? -3.832 -31.531 4.43 1 97.81 94 VAL A C 1
ATOM 731 O O . VAL A 1 94 ? -3.383 -31.469 5.574 1 97.81 94 VAL A O 1
ATOM 734 N N . ARG A 1 95 ? -3.416 -32.375 3.539 1 98.19 95 ARG A N 1
ATOM 735 C CA . ARG A 1 95 ? -2.418 -33.375 3.9 1 98.19 95 ARG A CA 1
ATOM 736 C C . ARG A 1 95 ? -1.085 -32.719 4.246 1 98.19 95 ARG A C 1
ATOM 738 O O . ARG A 1 95 ? -0.392 -33.156 5.168 1 98.19 95 ARG A O 1
ATOM 745 N N . LEU A 1 96 ? -0.719 -31.719 3.506 1 98.5 96 LEU A N 1
ATOM 746 C CA . LEU A 1 96 ? 0.513 -30.984 3.783 1 98.5 96 LEU A CA 1
ATOM 747 C C . LEU A 1 96 ? 0.469 -30.359 5.168 1 98.5 96 LEU A C 1
ATOM 749 O O . LEU A 1 96 ? 1.415 -30.484 5.949 1 98.5 96 LEU A O 1
ATOM 753 N N . LEU A 1 97 ? -0.635 -29.719 5.449 1 98.69 97 LEU A N 1
ATOM 754 C CA . LEU A 1 97 ? -0.804 -29.078 6.758 1 98.69 97 LEU A CA 1
ATOM 755 C C . LEU A 1 97 ? -0.729 -30.125 7.871 1 98.69 97 LEU A C 1
ATOM 757 O O . LEU A 1 97 ? 0.003 -29.938 8.844 1 98.69 97 LEU A O 1
ATOM 761 N N . GLU A 1 98 ? -1.361 -31.25 7.688 1 98.56 98 GLU A N 1
ATOM 762 C CA . GLU A 1 98 ? -1.403 -32.312 8.695 1 98.56 98 GLU A CA 1
ATOM 763 C C . GLU A 1 98 ? -0.028 -32.938 8.891 1 98.56 98 GLU A C 1
ATOM 765 O O . GLU A 1 98 ? 0.269 -33.469 9.961 1 98.56 98 GLU A O 1
ATOM 770 N N . SER A 1 99 ? 0.771 -32.844 7.914 1 98.44 99 SER A N 1
ATOM 771 C CA . SER A 1 99 ? 2.109 -33.406 7.98 1 98.44 99 SER A CA 1
ATOM 772 C C . SER A 1 99 ? 3.076 -32.469 8.703 1 98.44 99 SER A C 1
ATOM 774 O O . SER A 1 99 ? 4.27 -32.781 8.812 1 98.44 99 SER A O 1
ATOM 776 N N . GLY A 1 100 ? 2.578 -31.266 9.133 1 98.56 100 GLY A N 1
ATOM 777 C CA . GLY A 1 100 ? 3.393 -30.359 9.938 1 98.56 100 GLY A CA 1
ATOM 778 C C . GLY A 1 100 ? 4.121 -29.312 9.117 1 98.56 100 GLY A C 1
ATOM 779 O O . GLY A 1 100 ? 5.145 -28.781 9.547 1 98.56 100 GLY A O 1
ATOM 780 N N . LYS A 1 101 ? 3.664 -29.062 7.938 1 98.75 101 LYS A N 1
ATOM 781 C CA . LYS A 1 101 ? 4.277 -28.047 7.098 1 98.75 101 LYS A CA 1
ATOM 782 C C . LYS A 1 101 ? 3.334 -26.859 6.879 1 98.75 101 LYS A C 1
ATOM 784 O O . LYS A 1 101 ? 2.16 -27.047 6.555 1 98.75 101 LYS A O 1
ATOM 789 N N . ASN A 1 102 ? 3.809 -25.625 7.137 1 98.56 102 ASN A N 1
ATOM 790 C CA . ASN A 1 102 ? 3.045 -24.453 6.723 1 98.56 102 ASN A CA 1
ATOM 791 C C . ASN A 1 102 ? 2.842 -24.422 5.207 1 98.56 102 ASN A C 1
ATOM 793 O O . ASN A 1 102 ? 3.686 -24.922 4.453 1 98.56 102 ASN A O 1
ATOM 797 N N . VAL A 1 103 ? 1.715 -23.875 4.785 1 98.38 103 VAL A N 1
ATOM 798 C CA . VAL A 1 103 ? 1.453 -23.828 3.35 1 98.38 103 VAL A CA 1
ATOM 799 C C . VAL A 1 103 ? 1.129 -22.391 2.936 1 98.38 103 VAL A C 1
ATOM 801 O O . VAL A 1 103 ? 0.307 -21.734 3.57 1 98.38 103 VAL A O 1
ATOM 804 N N . ILE A 1 104 ? 1.81 -21.906 1.967 1 96.38 104 ILE A N 1
ATOM 805 C CA . ILE A 1 104 ? 1.502 -20.672 1.267 1 96.38 104 ILE A CA 1
ATOM 806 C C . ILE A 1 104 ? 1.13 -20.969 -0.183 1 96.38 104 ILE A C 1
ATOM 808 O O . ILE A 1 104 ? 1.913 -21.578 -0.917 1 96.38 104 ILE A O 1
ATOM 812 N N . ALA A 1 105 ? -0.045 -20.531 -0.533 1 93.94 105 ALA A N 1
ATOM 813 C CA . ALA A 1 105 ? -0.536 -20.969 -1.838 1 93.94 105 ALA A CA 1
ATOM 814 C C . ALA A 1 105 ? -0.969 -19.781 -2.686 1 93.94 105 ALA A C 1
ATOM 816 O O . ALA A 1 105 ? -1.437 -18.766 -2.152 1 93.94 105 ALA A O 1
ATOM 817 N N . ALA A 1 106 ? -0.806 -19.812 -3.879 1 88.81 106 ALA A N 1
ATOM 818 C CA . ALA A 1 106 ? -1.367 -18.906 -4.887 1 88.81 106 ALA A CA 1
ATOM 819 C C . ALA A 1 106 ? -2.018 -19.703 -6.02 1 88.81 106 ALA A C 1
ATOM 821 O O . ALA A 1 106 ? -1.474 -20.703 -6.473 1 88.81 106 ALA A O 1
ATOM 822 N N . PRO A 1 107 ? -3.178 -19.297 -6.465 1 81 107 PRO A N 1
ATOM 823 C CA . PRO A 1 107 ? -3.951 -18.109 -6.105 1 81 107 PRO A CA 1
ATOM 824 C C . PRO A 1 107 ? -5.086 -18.422 -5.129 1 81 107 PRO A C 1
ATOM 826 O O . PRO A 1 107 ? -6.094 -17.703 -5.109 1 81 107 PRO A O 1
ATOM 829 N N . SER A 1 108 ? -4.957 -19.391 -4.332 1 82.69 108 SER A N 1
ATOM 830 C CA . SER A 1 108 ? -6.09 -19.859 -3.547 1 82.69 108 SER A CA 1
ATOM 831 C C . SER A 1 108 ? -5.934 -19.5 -2.074 1 82.69 108 SER A C 1
ATOM 833 O O . SER A 1 108 ? -4.898 -18.969 -1.665 1 82.69 108 SER A O 1
ATOM 835 N N . TYR A 1 109 ? -7.074 -19.641 -1.338 1 89.94 109 TYR A N 1
ATOM 836 C CA . TYR A 1 109 ? -7.172 -19.609 0.117 1 89.94 109 TYR A CA 1
ATOM 837 C C . TYR A 1 109 ? -6.973 -18.203 0.644 1 89.94 109 TYR A C 1
ATOM 839 O O . TYR A 1 109 ? -6.504 -18 1.769 1 89.94 109 TYR A O 1
ATOM 847 N N . HIS A 1 110 ? -7.258 -17.266 -0.162 1 87.56 110 HIS A N 1
ATOM 848 C CA . HIS A 1 110 ? -7.109 -15.867 0.241 1 87.56 110 HIS A CA 1
ATOM 849 C C . HIS A 1 110 ? -8.18 -15.469 1.252 1 87.56 110 HIS A C 1
ATOM 851 O O . HIS A 1 110 ? -7.902 -14.711 2.186 1 87.56 110 HIS A O 1
ATOM 857 N N . PHE A 1 111 ? -9.328 -15.953 1.036 1 90.19 111 PHE A N 1
ATOM 858 C CA . PHE A 1 111 ? -10.469 -15.695 1.899 1 90.19 111 PHE A CA 1
ATOM 859 C C . PHE A 1 111 ? -11.43 -16.875 1.906 1 90.19 111 PHE A C 1
ATOM 861 O O . PHE A 1 111 ? -12.547 -16.781 1.397 1 90.19 111 PHE A O 1
ATOM 868 N N . PRO A 1 112 ? -11.016 -17.938 2.549 1 91.25 112 PRO A N 1
ATOM 869 C CA . PRO A 1 112 ? -11.797 -19.172 2.508 1 91.25 112 PRO A CA 1
ATOM 870 C C . PRO A 1 112 ? -13.195 -19.016 3.094 1 91.25 112 PRO A C 1
ATOM 872 O O . PRO A 1 112 ? -14.07 -19.844 2.842 1 91.25 112 PRO A O 1
ATOM 875 N N . GLN A 1 113 ? -13.477 -18 3.84 1 90.06 113 GLN A N 1
ATOM 876 C CA . GLN A 1 113 ? -14.766 -17.734 4.473 1 90.06 113 GLN A CA 1
ATOM 877 C C . GLN A 1 113 ? -15.883 -17.672 3.438 1 90.06 113 GLN A C 1
ATOM 879 O O . GLN A 1 113 ? -17.047 -17.953 3.746 1 90.06 113 GLN A O 1
ATOM 884 N N . ILE A 1 114 ? -15.547 -17.344 2.244 1 87 114 ILE A N 1
ATOM 885 C CA . ILE A 1 114 ? -16.562 -17.188 1.205 1 87 114 ILE A CA 1
ATOM 886 C C . ILE A 1 114 ? -17.172 -18.547 0.877 1 87 114 ILE A C 1
ATOM 888 O O . ILE A 1 114 ? -18.266 -18.609 0.304 1 87 114 ILE A O 1
ATOM 892 N N . HIS A 1 115 ? -16.453 -19.641 1.203 1 88.12 115 HIS A N 1
ATOM 893 C CA . HIS A 1 115 ? -16.906 -20.984 0.873 1 88.12 115 HIS A CA 1
ATOM 894 C C . HIS A 1 115 ? -17.688 -21.594 2.031 1 88.12 115 HIS A C 1
ATOM 896 O O . HIS A 1 115 ? -18.094 -22.766 1.967 1 88.12 115 HIS A O 1
ATOM 902 N N . GLY A 1 116 ? -17.844 -20.875 3.154 1 90.06 116 GLY A N 1
ATOM 903 C CA . GLY A 1 116 ? -18.672 -21.328 4.254 1 90.06 116 GLY A CA 1
ATOM 904 C C . GLY A 1 116 ? -17.875 -21.875 5.426 1 90.06 116 GLY A C 1
ATOM 905 O O . GLY A 1 116 ? -16.672 -22.109 5.301 1 90.06 116 GLY A O 1
ATOM 906 N N . PRO A 1 117 ? -18.531 -22.062 6.488 1 95 117 PRO A N 1
ATOM 907 C CA . PRO A 1 117 ? -17.844 -22.438 7.734 1 95 117 PRO A CA 1
ATOM 908 C C . PRO A 1 117 ? -17.25 -23.828 7.691 1 95 117 PRO A C 1
ATOM 910 O O . PRO A 1 117 ? -16.219 -24.094 8.328 1 95 117 PRO A O 1
ATOM 913 N N . GLU A 1 118 ? -17.875 -24.781 6.91 1 96.44 118 GLU A N 1
ATOM 914 C CA . GLU A 1 118 ? -17.359 -26.141 6.84 1 96.44 118 GLU A CA 1
ATOM 915 C C . GLU A 1 118 ? -15.992 -26.188 6.164 1 96.44 118 GLU A C 1
ATOM 917 O O . GLU A 1 118 ? -15.094 -26.906 6.613 1 96.44 118 GLU A O 1
ATOM 922 N N . PHE A 1 119 ? -15.875 -25.422 5.117 1 94.56 119 PHE A N 1
ATOM 923 C CA . PHE A 1 119 ? -14.602 -25.359 4.406 1 94.56 119 PHE A CA 1
ATOM 924 C C . PHE A 1 119 ? -13.523 -24.734 5.289 1 94.56 119 PHE A C 1
ATOM 926 O O . PHE A 1 119 ? -12.406 -25.266 5.367 1 94.56 119 PHE A O 1
ATOM 933 N N . VAL A 1 120 ? -13.875 -23.719 6.027 1 96 120 VAL A N 1
ATOM 934 C CA . VAL A 1 120 ? -12.953 -23.047 6.934 1 96 120 VAL A CA 1
ATOM 935 C C . VAL A 1 120 ? -12.539 -24 8.047 1 96 120 VAL A C 1
ATOM 937 O O . VAL A 1 120 ? -11.359 -24.078 8.406 1 96 120 VAL A O 1
ATOM 940 N N . ALA A 1 121 ? -13.477 -24.703 8.547 1 97.69 121 ALA A N 1
ATOM 941 C CA . ALA A 1 121 ? -13.188 -25.656 9.609 1 97.69 121 ALA A CA 1
ATOM 942 C C . ALA A 1 121 ? -12.234 -26.75 9.133 1 97.69 121 ALA A C 1
ATOM 944 O O . ALA A 1 121 ? -11.336 -27.156 9.867 1 97.69 121 ALA A O 1
ATOM 945 N N . MET A 1 122 ? -12.453 -27.203 7.914 1 97.81 122 MET A N 1
ATOM 946 C CA . MET A 1 122 ? -11.578 -28.219 7.336 1 97.81 122 MET A CA 1
ATOM 947 C C . MET A 1 122 ? -10.125 -27.734 7.316 1 97.81 122 MET A C 1
ATOM 949 O O . MET A 1 122 ? -9.227 -28.453 7.77 1 97.81 122 MET A O 1
ATOM 953 N N . LEU A 1 123 ? -9.953 -26.562 6.887 1 97.81 123 LEU A N 1
ATOM 954 C CA . LEU A 1 123 ? -8.609 -26 6.781 1 97.81 123 LEU A CA 1
ATOM 955 C C . LEU A 1 123 ? -8.031 -25.719 8.164 1 97.81 123 LEU A C 1
ATOM 957 O O . LEU A 1 123 ? -6.871 -26.062 8.43 1 97.81 123 LEU A O 1
ATOM 961 N N . THR A 1 124 ? -8.805 -25.156 9.039 1 98.12 124 THR A N 1
ATOM 962 C CA . THR A 1 124 ? -8.352 -24.797 10.375 1 98.12 124 THR A CA 1
ATOM 963 C C . THR A 1 124 ? -8 -26.062 11.172 1 98.12 124 THR A C 1
ATOM 965 O O . THR A 1 124 ? -7.004 -26.078 11.898 1 98.12 124 THR A O 1
ATOM 968 N N . ASN A 1 125 ? -8.828 -27.078 11.031 1 98.56 125 ASN A N 1
ATOM 969 C CA . ASN A 1 125 ? -8.547 -28.344 11.703 1 98.56 125 ASN A CA 1
ATOM 970 C C . ASN A 1 125 ? -7.23 -28.953 11.227 1 98.56 125 ASN A C 1
ATOM 972 O O . ASN A 1 125 ? -6.465 -29.484 12.031 1 98.56 125 ASN A O 1
ATOM 976 N N . ALA A 1 126 ? -7.039 -28.859 9.938 1 98.75 126 ALA A N 1
ATOM 977 C CA . ALA A 1 126 ? -5.781 -29.375 9.391 1 98.75 126 ALA A CA 1
ATOM 978 C C . ALA A 1 126 ? -4.59 -28.609 9.961 1 98.75 126 ALA A C 1
ATOM 980 O O . ALA A 1 126 ? -3.566 -29.203 10.305 1 98.75 126 ALA A O 1
ATOM 981 N N . CYS A 1 127 ? -4.68 -27.297 10.039 1 98.69 127 CYS A N 1
ATOM 982 C CA . CYS A 1 127 ? -3.633 -26.469 10.625 1 98.69 127 CYS A CA 1
ATOM 983 C C . CYS A 1 127 ? -3.357 -26.875 12.062 1 98.69 127 CYS A C 1
ATOM 985 O O . CYS A 1 127 ? -2.199 -27 12.469 1 98.69 127 CYS A O 1
ATOM 987 N N . GLN A 1 128 ? -4.406 -27.047 12.82 1 98.56 128 GLN A N 1
ATOM 988 C CA . GLN A 1 128 ? -4.277 -27.406 14.227 1 98.56 128 GLN A CA 1
ATOM 989 C C . GLN A 1 128 ? -3.623 -28.781 14.383 1 98.56 128 GLN A C 1
ATOM 991 O O . GLN A 1 128 ? -2.74 -28.953 15.227 1 98.56 128 GLN A O 1
ATOM 996 N N . LYS A 1 129 ? -4.078 -29.719 13.602 1 98.56 129 LYS A N 1
ATOM 997 C CA . LYS A 1 129 ? -3.531 -31.062 13.656 1 98.56 129 LYS A CA 1
ATOM 998 C C . LYS A 1 129 ? -2.033 -31.062 13.375 1 98.56 129 LYS A C 1
ATOM 1000 O O . LYS A 1 129 ? -1.272 -31.797 14.023 1 98.56 129 LYS A O 1
ATOM 1005 N N . GLY A 1 130 ? -1.615 -30.266 12.469 1 98.56 130 GLY A N 1
ATOM 1006 C CA . GLY A 1 130 ? -0.211 -30.203 12.094 1 98.56 130 GLY A CA 1
ATOM 1007 C C . GLY A 1 130 ? 0.587 -29.219 12.93 1 98.56 130 GLY A C 1
ATOM 1008 O O . GLY A 1 130 ? 1.819 -29.25 12.914 1 98.56 130 GLY A O 1
ATOM 1009 N N . GLY A 1 131 ? -0.159 -28.328 13.656 1 98.5 131 GLY A N 1
ATOM 1010 C CA . GLY A 1 131 ? 0.5 -27.266 14.398 1 98.5 131 GLY A CA 1
ATOM 1011 C C . GLY A 1 131 ? 1.115 -26.203 13.508 1 98.5 131 GLY A C 1
ATOM 1012 O O . GLY A 1 131 ? 2.203 -25.703 13.789 1 98.5 131 GLY A O 1
ATOM 1013 N N . VAL A 1 132 ? 0.505 -25.938 12.352 1 98.5 132 VAL A N 1
ATOM 1014 C CA . VAL A 1 132 ? 1.087 -25.062 11.336 1 98.5 132 VAL A CA 1
ATOM 1015 C C . VAL A 1 132 ? 0.012 -24.125 10.781 1 98.5 132 VAL A C 1
ATOM 1017 O O . VAL A 1 132 ? -1.116 -24.109 11.281 1 98.5 132 VAL A O 1
ATOM 1020 N N . SER A 1 133 ? 0.377 -23.312 9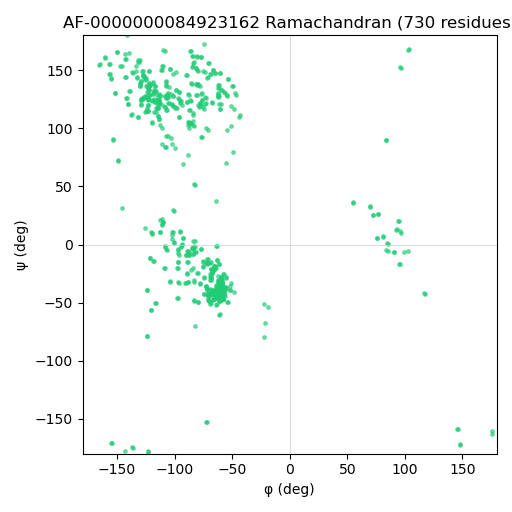.742 1 97.75 133 SER A N 1
ATOM 1021 C CA . SER A 1 133 ? -0.541 -22.297 9.266 1 97.75 133 SER A CA 1
ATOM 1022 C C . SER A 1 133 ? -0.681 -22.328 7.75 1 97.75 133 SER A C 1
ATOM 1024 O O . SER A 1 133 ? 0.16 -22.922 7.062 1 97.75 133 SER A O 1
ATOM 1026 N N . LEU A 1 134 ? -1.802 -21.797 7.281 1 97.5 134 LEU A N 1
ATOM 1027 C CA . LEU A 1 134 ? -2.145 -21.672 5.867 1 97.5 134 LEU A CA 1
ATOM 1028 C C . LEU A 1 134 ? -2.287 -20.203 5.465 1 97.5 134 LEU A C 1
ATOM 1030 O O . LEU A 1 134 ? -2.881 -19.422 6.195 1 97.5 134 LEU A O 1
ATOM 1034 N N . HIS A 1 135 ? -1.728 -19.891 4.309 1 95.25 135 HIS A N 1
ATOM 1035 C CA . HIS A 1 135 ? -1.84 -18.531 3.797 1 95.25 135 HIS A CA 1
ATOM 1036 C C . HIS A 1 135 ? -2.018 -18.531 2.283 1 95.25 135 HIS A C 1
ATOM 1038 O O . HIS A 1 135 ? -1.265 -19.188 1.561 1 95.25 135 HIS A O 1
ATOM 1044 N N . GLY A 1 136 ? -3.064 -17.859 1.873 1 92.38 136 GLY A N 1
ATOM 1045 C CA . GLY A 1 136 ? -3.232 -17.578 0.456 1 92.38 136 GLY A CA 1
ATOM 1046 C C . GLY A 1 136 ? -2.797 -16.188 0.066 1 92.38 136 GLY A C 1
ATOM 1047 O O . GLY A 1 136 ? -3.129 -15.211 0.748 1 92.38 136 GLY A O 1
ATOM 1048 N N . THR A 1 137 ? -2.029 -16.094 -1.018 1 91.5 137 THR A N 1
ATOM 1049 C CA . THR A 1 137 ? -1.567 -14.781 -1.459 1 91.5 137 THR A CA 1
ATOM 1050 C C . THR A 1 137 ? -1.265 -14.789 -2.955 1 91.5 137 THR A C 1
ATOM 1052 O O . THR A 1 137 ? -1.606 -15.742 -3.656 1 91.5 137 THR A O 1
ATOM 1055 N N . GLY A 1 138 ? -0.675 -13.75 -3.459 1 89.94 138 GLY A N 1
ATOM 1056 C CA . GLY A 1 138 ? -0.374 -13.477 -4.855 1 89.94 138 GLY A CA 1
ATOM 1057 C C . GLY A 1 138 ? -0.474 -12.008 -5.215 1 89.94 138 GLY A C 1
ATOM 1058 O O . GLY A 1 138 ? -0.368 -11.141 -4.34 1 89.94 138 GLY A O 1
ATOM 1059 N N . ILE A 1 139 ? -0.64 -11.703 -6.453 1 87 139 ILE A N 1
ATOM 1060 C CA . ILE A 1 139 ? -0.754 -10.305 -6.871 1 87 139 ILE A CA 1
ATOM 1061 C C . ILE A 1 139 ? -2.227 -9.93 -7.027 1 87 139 ILE A C 1
ATOM 1063 O O . ILE A 1 139 ? -2.664 -8.891 -6.539 1 87 139 ILE A O 1
ATOM 1067 N N . ASN A 1 140 ? -2.953 -10.828 -7.688 1 88.44 140 ASN A N 1
ATOM 1068 C CA . ASN A 1 140 ? -4.395 -10.727 -7.887 1 88.44 140 ASN A CA 1
ATOM 1069 C C . ASN A 1 140 ? -5.031 -12.102 -8.062 1 88.44 140 ASN A C 1
ATOM 1071 O O . ASN A 1 140 ? -5.152 -12.594 -9.188 1 88.44 140 ASN A O 1
ATOM 1075 N N . PRO A 1 141 ? -5.418 -12.617 -6.941 1 88.81 141 PRO A N 1
ATOM 1076 C CA . PRO A 1 141 ? -5.711 -12.047 -5.625 1 88.81 141 PRO A CA 1
ATOM 1077 C C . PRO A 1 141 ? -4.465 -11.898 -4.758 1 88.81 141 PRO A C 1
ATOM 1079 O O . PRO A 1 141 ? -3.428 -12.5 -5.047 1 88.81 141 PRO A O 1
ATOM 1082 N N . GLY A 1 142 ? -4.648 -11.062 -3.592 1 88.06 142 GLY A N 1
ATOM 1083 C CA . GLY A 1 142 ? -3.699 -11.078 -2.49 1 88.06 142 GLY A CA 1
ATOM 1084 C C . GLY A 1 142 ? -3.01 -9.742 -2.277 1 88.06 142 GLY A C 1
ATOM 1085 O O . GLY A 1 142 ? -2.76 -9.344 -1.138 1 88.06 142 GLY A O 1
ATOM 1086 N N . PHE A 1 143 ? -2.625 -9.133 -3.363 1 89.06 143 PHE A N 1
ATOM 1087 C CA . PHE A 1 143 ? -1.835 -7.918 -3.201 1 89.06 143 PHE A CA 1
ATOM 1088 C C . PHE A 1 143 ? -2.584 -6.711 -3.752 1 89.06 143 PHE A C 1
ATOM 1090 O O . PHE A 1 143 ? -2.783 -5.723 -3.041 1 89.06 143 PHE A O 1
ATOM 1097 N N . PHE A 1 144 ? -3.068 -6.781 -4.941 1 89.94 144 PHE A N 1
ATOM 1098 C CA . PHE A 1 144 ? -3.574 -5.656 -5.715 1 89.94 144 PHE A CA 1
ATOM 1099 C C . PHE A 1 144 ? -4.746 -4.992 -5.004 1 89.94 144 PHE A C 1
ATOM 1101 O O . PHE A 1 144 ? -4.664 -3.826 -4.609 1 89.94 144 PHE A O 1
ATOM 1108 N N . ALA A 1 145 ? -5.805 -5.758 -4.777 1 92.69 145 ALA A N 1
ATOM 1109 C CA . ALA A 1 145 ? -6.98 -5.211 -4.105 1 92.69 145 ALA A CA 1
ATOM 1110 C C . ALA A 1 145 ? -6.809 -5.23 -2.592 1 92.69 145 ALA A C 1
ATOM 1112 O O . ALA A 1 145 ? -6.93 -4.195 -1.933 1 92.69 145 ALA A O 1
ATOM 1113 N N . GLU A 1 146 ? -6.383 -6.355 -2.062 1 91.31 146 GLU A N 1
ATOM 1114 C CA . GLU A 1 146 ? -6.438 -6.641 -0.632 1 91.31 146 GLU A CA 1
ATOM 1115 C C . GLU A 1 146 ? -5.348 -5.883 0.123 1 91.31 146 GLU A C 1
ATOM 1117 O O . GLU A 1 146 ? -5.438 -5.707 1.34 1 91.31 146 GLU A O 1
ATOM 1122 N N . ARG A 1 147 ? -4.344 -5.441 -0.617 1 90.12 147 ARG A N 1
ATOM 1123 C CA . ARG A 1 147 ? -3.277 -4.707 0.058 1 90.12 147 ARG A CA 1
ATOM 1124 C C . ARG A 1 147 ? -3.137 -3.301 -0.513 1 90.12 147 ARG A C 1
ATOM 1126 O O . ARG A 1 147 ? -3.344 -2.314 0.195 1 90.12 147 ARG A O 1
ATOM 1133 N N . LEU A 1 148 ? -2.912 -3.205 -1.839 1 90.19 148 LEU A N 1
ATOM 1134 C CA . LEU A 1 148 ? -2.605 -1.909 -2.436 1 90.19 148 LEU A CA 1
ATOM 1135 C C . LEU A 1 148 ? -3.822 -0.991 -2.4 1 90.19 148 LEU A C 1
ATOM 1137 O O . LEU A 1 148 ? -3.736 0.145 -1.928 1 90.19 148 LEU A O 1
ATOM 1141 N N . ALA A 1 149 ? -4.969 -1.511 -2.879 1 92.75 149 ALA A N 1
ATOM 1142 C CA . ALA A 1 149 ? -6.172 -0.681 -2.857 1 92.75 149 ALA A CA 1
ATOM 1143 C C . ALA A 1 149 ? -6.547 -0.297 -1.43 1 92.75 149 ALA A C 1
ATOM 1145 O O . ALA A 1 149 ? -6.895 0.855 -1.16 1 92.75 149 ALA A O 1
ATOM 1146 N N . VAL A 1 150 ? -6.461 -1.254 -0.542 1 91.94 150 VAL A N 1
ATOM 1147 C CA . VAL A 1 150 ? -6.785 -1 0.859 1 91.94 150 VAL A CA 1
ATOM 1148 C C . VAL A 1 150 ? -5.848 0.067 1.42 1 91.94 150 VAL A C 1
ATOM 1150 O O . VAL A 1 150 ? -6.289 0.991 2.107 1 91.94 150 VAL A O 1
ATOM 1153 N N . THR A 1 151 ? -4.555 -0.029 1.121 1 90.06 151 THR A N 1
ATOM 1154 C CA . THR A 1 151 ? -3.584 0.966 1.567 1 90.06 151 THR A CA 1
ATOM 1155 C C . THR A 1 151 ? -3.959 2.354 1.056 1 90.06 151 THR A C 1
ATOM 1157 O O . THR A 1 151 ? -3.889 3.334 1.8 1 90.06 151 THR A O 1
ATOM 1160 N N . LEU A 1 152 ? -4.453 2.445 -0.131 1 89.88 152 LEU A N 1
ATOM 1161 C CA . LEU A 1 152 ? -4.77 3.721 -0.765 1 89.88 152 LEU A CA 1
ATOM 1162 C C . LEU A 1 152 ? -5.996 4.359 -0.12 1 89.88 152 LEU A C 1
ATOM 1164 O O . LEU A 1 152 ? -6.238 5.555 -0.292 1 89.88 152 LEU A O 1
ATOM 1168 N N . THR A 1 153 ? -6.746 3.559 0.645 1 92.25 153 THR A N 1
ATOM 1169 C CA . THR A 1 153 ? -7.887 4.129 1.352 1 92.25 153 THR A CA 1
ATOM 1170 C C . THR A 1 153 ? -7.43 4.898 2.588 1 92.25 153 THR A C 1
ATOM 1172 O O . THR A 1 153 ? -8.242 5.516 3.279 1 92.25 153 THR A O 1
ATOM 1175 N N . GLY A 1 154 ? -6.172 4.887 2.893 1 89.44 154 GLY A N 1
ATOM 1176 C CA . GLY A 1 154 ? -5.602 5.586 4.031 1 89.44 154 GLY A CA 1
ATOM 1177 C C . GLY A 1 154 ? -5.746 7.094 3.941 1 89.44 154 GLY A C 1
ATOM 1178 O O . GLY A 1 154 ? -5.441 7.812 4.898 1 89.44 154 GLY A O 1
ATOM 1179 N N . MET A 1 155 ? -6.336 7.605 2.859 1 87.81 155 MET A N 1
ATOM 1180 C CA . MET A 1 155 ? -6.449 9.047 2.648 1 87.81 155 MET A CA 1
ATOM 1181 C C . MET A 1 155 ? -7.91 9.469 2.541 1 87.81 155 MET A C 1
ATOM 1183 O O . MET A 1 155 ? -8.211 10.602 2.164 1 87.81 155 MET A O 1
ATOM 1187 N N . VAL A 1 156 ? -8.797 8.469 2.889 1 89.31 156 VAL A N 1
ATOM 1188 C CA . VAL A 1 156 ? -10.211 8.766 2.699 1 89.31 156 VAL A CA 1
ATOM 1189 C C . VAL A 1 156 ? -10.977 8.492 3.992 1 89.31 156 VAL A C 1
ATOM 1191 O O . VAL A 1 156 ? -10.57 7.641 4.793 1 89.31 156 VAL A O 1
ATOM 1194 N N . ASN A 1 157 ? -12.016 9.234 4.188 1 92.75 157 ASN A N 1
ATOM 1195 C CA . ASN A 1 157 ? -12.852 9.055 5.375 1 92.75 157 ASN A CA 1
ATOM 1196 C C . ASN A 1 157 ? -14.156 8.336 5.039 1 92.75 157 ASN A C 1
ATOM 1198 O O . ASN A 1 157 ? -14.734 7.664 5.898 1 92.75 157 ASN A O 1
ATOM 1202 N N . GLU A 1 158 ? -14.633 8.555 3.869 1 92.44 158 GLU A N 1
ATOM 1203 C CA . GLU A 1 158 ? -15.82 7.91 3.316 1 92.44 158 GLU A CA 1
ATOM 1204 C C . GLU A 1 158 ? -15.562 7.402 1.9 1 92.44 158 GLU A C 1
ATOM 1206 O O . GLU A 1 158 ? -14.883 8.062 1.112 1 92.44 158 GLU A O 1
ATOM 1211 N N . ILE A 1 159 ? -16.141 6.266 1.588 1 94.38 159 ILE A N 1
ATOM 1212 C CA . ILE A 1 159 ? -15.914 5.672 0.274 1 94.38 159 ILE A CA 1
ATOM 1213 C C . ILE A 1 159 ? -17.25 5.473 -0.441 1 94.38 159 ILE A C 1
ATOM 1215 O O . ILE A 1 159 ? -18.156 4.848 0.1 1 94.38 159 ILE A O 1
ATOM 1219 N N . ASP A 1 160 ? -17.359 6.043 -1.652 1 94 160 ASP A N 1
ATOM 1220 C CA . ASP A 1 160 ? -18.484 5.727 -2.518 1 94 160 ASP A CA 1
ATOM 1221 C C . ASP A 1 160 ? -18.281 4.395 -3.23 1 94 160 ASP A C 1
ATOM 1223 O O . ASP A 1 160 ? -19.156 3.527 -3.209 1 94 160 ASP A O 1
ATOM 1227 N N . TYR A 1 161 ? -17.156 4.25 -3.812 1 96.31 161 TYR A N 1
ATOM 1228 C CA . TYR A 1 161 ? -16.797 2.957 -4.387 1 96.31 161 TYR A CA 1
ATOM 1229 C C . TYR A 1 161 ? -15.281 2.857 -4.598 1 96.31 161 TYR A C 1
ATOM 1231 O O . TYR A 1 161 ? -14.578 3.871 -4.574 1 96.31 161 TYR A O 1
ATOM 1239 N N . ILE A 1 162 ? -14.828 1.689 -4.719 1 96.75 162 ILE A N 1
ATOM 1240 C CA . ILE A 1 162 ? -13.461 1.353 -5.117 1 96.75 162 ILE A CA 1
ATOM 1241 C C . ILE A 1 162 ? -13.484 0.555 -6.418 1 96.75 162 ILE A C 1
ATOM 1243 O O . ILE A 1 162 ? -14.289 -0.368 -6.574 1 96.75 162 ILE A O 1
ATOM 1247 N N . ARG A 1 163 ? -12.695 0.965 -7.375 1 96.38 163 ARG A N 1
ATOM 1248 C CA . ARG A 1 163 ? -12.57 0.216 -8.625 1 96.38 163 ARG A CA 1
ATOM 1249 C C . ARG A 1 163 ? -11.117 -0.168 -8.891 1 96.38 163 ARG A C 1
ATOM 1251 O O . ARG A 1 163 ? -10.234 0.695 -8.922 1 96.38 163 ARG A O 1
ATOM 1258 N N . CYS A 1 164 ? -10.883 -1.448 -8.977 1 96.31 164 CYS A N 1
ATOM 1259 C CA . CYS A 1 164 ? -9.578 -2.01 -9.328 1 96.31 164 CYS A CA 1
ATOM 1260 C C . CYS A 1 164 ? -9.609 -2.598 -10.734 1 96.31 164 CYS A C 1
ATOM 1262 O O . CYS A 1 164 ? -10.445 -3.441 -11.047 1 96.31 164 CYS A O 1
ATOM 1264 N N . GLN A 1 165 ? -8.656 -2.193 -11.578 1 94.25 165 GLN A N 1
ATOM 1265 C CA . GLN A 1 165 ? -8.609 -2.666 -12.953 1 94.25 165 GLN A CA 1
ATOM 1266 C C . GLN A 1 165 ? -7.246 -3.277 -13.281 1 94.25 165 GLN A C 1
ATOM 1268 O O . GLN A 1 165 ? -6.207 -2.678 -13 1 94.25 165 GLN A O 1
ATOM 1273 N N . GLU A 1 166 ? -7.289 -4.445 -13.773 1 92.81 166 GLU A N 1
ATOM 1274 C CA . GLU A 1 166 ? -6.082 -5.109 -14.258 1 92.81 166 GLU A CA 1
ATOM 1275 C C . GLU A 1 166 ? -6.133 -5.305 -15.773 1 92.81 166 GLU A C 1
ATOM 1277 O O . GLU A 1 166 ? -7.094 -5.867 -16.297 1 92.81 166 GLU A O 1
ATOM 1282 N N . TYR A 1 167 ? -5.141 -4.805 -16.484 1 90 167 TYR A N 1
ATOM 1283 C CA . TYR A 1 167 ? -4.953 -4.996 -17.906 1 90 167 TYR A CA 1
ATOM 1284 C C . TYR A 1 167 ? -3.775 -5.922 -18.188 1 90 167 TYR A C 1
ATOM 1286 O O . TYR A 1 167 ? -2.639 -5.617 -17.812 1 90 167 TYR A O 1
ATOM 1294 N N . PHE A 1 168 ? -4.074 -7.027 -18.812 1 87.56 168 PHE A N 1
ATOM 1295 C CA . PHE A 1 168 ? -3.049 -8.047 -19.031 1 87.56 168 PHE A CA 1
ATOM 1296 C C . PHE A 1 168 ? -3.01 -8.469 -20.5 1 87.56 168 PHE A C 1
ATOM 1298 O O . PHE A 1 168 ? -4.008 -8.953 -21.031 1 87.56 168 PHE A O 1
ATOM 1305 N N . ASP A 1 169 ? -1.882 -8.281 -21.125 1 86.5 169 ASP A N 1
ATOM 1306 C CA . ASP A 1 169 ? -1.693 -8.672 -22.516 1 86.5 169 ASP A CA 1
ATOM 1307 C C . ASP A 1 169 ? -1.25 -10.125 -22.625 1 86.5 169 ASP A C 1
ATOM 1309 O O . ASP A 1 169 ? -0.146 -10.477 -22.203 1 86.5 169 ASP A O 1
ATOM 1313 N N . LEU A 1 170 ? -2.062 -10.984 -23.219 1 86.88 170 LEU A N 1
ATOM 1314 C CA . LEU A 1 170 ? -1.773 -12.414 -23.312 1 86.88 170 LEU A CA 1
ATOM 1315 C C . LEU A 1 170 ? -1.244 -12.773 -24.688 1 86.88 170 LEU A C 1
ATOM 1317 O O . LEU A 1 170 ? -1.138 -13.953 -25.031 1 86.88 170 LEU A O 1
ATOM 1321 N N . LYS A 1 171 ? -0.939 -11.781 -25.453 1 85.81 171 LYS A N 1
ATOM 1322 C CA . LYS A 1 171 ? -0.487 -12.016 -26.828 1 85.81 171 LYS A CA 1
ATOM 1323 C C . LYS A 1 171 ? 0.774 -12.875 -26.844 1 85.81 171 LYS A C 1
ATOM 1325 O O . LYS A 1 171 ? 0.952 -13.703 -27.734 1 85.81 171 LYS A O 1
ATOM 1330 N N . ASN A 1 172 ? 1.599 -12.719 -25.859 1 79.75 172 ASN A N 1
ATOM 1331 C CA . ASN A 1 172 ? 2.902 -13.367 -25.891 1 79.75 172 ASN A CA 1
ATOM 1332 C C . ASN A 1 172 ? 2.986 -14.484 -24.844 1 79.75 172 ASN A C 1
ATOM 1334 O O . ASN A 1 172 ? 4.082 -14.891 -24.453 1 79.75 172 ASN A O 1
ATOM 1338 N N . VAL A 1 173 ? 1.861 -14.914 -24.359 1 77.06 173 VAL A N 1
ATOM 1339 C CA . VAL A 1 173 ? 1.825 -16.031 -23.422 1 77.06 173 VAL A CA 1
ATOM 1340 C C . VAL A 1 173 ? 1.941 -17.344 -24.172 1 77.06 173 VAL A C 1
ATOM 1342 O O . VAL A 1 173 ? 1.312 -17.531 -25.203 1 77.06 173 VAL A O 1
ATOM 1345 N N . GLU A 1 174 ? 2.709 -18.281 -23.672 1 74.5 174 GLU A N 1
ATOM 1346 C CA . GLU A 1 174 ? 2.939 -19.562 -24.328 1 74.5 174 GLU A CA 1
ATOM 1347 C C . GLU A 1 174 ? 1.901 -20.594 -23.906 1 74.5 174 GLU A C 1
ATOM 1349 O O . GLU A 1 174 ? 1.627 -21.547 -24.641 1 74.5 174 GLU A O 1
ATOM 1354 N N . ALA A 1 175 ? 1.405 -20.328 -22.75 1 72.56 175 ALA A N 1
ATOM 1355 C CA . ALA A 1 175 ? 0.5 -21.297 -22.156 1 72.56 175 ALA A CA 1
ATOM 1356 C C . ALA A 1 175 ? -0.837 -21.328 -22.891 1 72.56 175 ALA A C 1
ATOM 1358 O O . ALA A 1 175 ? -1.738 -20.547 -22.578 1 72.56 175 ALA A O 1
ATOM 1359 N N . VAL A 1 176 ? -0.993 -22.266 -23.75 1 79.75 176 VAL A N 1
ATOM 1360 C CA . VAL A 1 176 ? -2.195 -22.406 -24.562 1 79.75 176 VAL A CA 1
ATOM 1361 C C . VAL A 1 176 ? -3.412 -22.594 -23.656 1 79.75 176 VAL A C 1
ATOM 1363 O O . VAL A 1 176 ? -4.492 -22.078 -23.953 1 79.75 176 VAL A O 1
ATOM 1366 N N . ARG A 1 177 ? -3.213 -23.281 -22.594 1 74.06 177 ARG A N 1
ATOM 1367 C CA . ARG A 1 177 ? -4.309 -23.531 -21.656 1 74.06 177 ARG A CA 1
ATOM 1368 C C . ARG A 1 177 ? -4.848 -22.234 -21.078 1 74.06 177 ARG A C 1
ATOM 1370 O O . ARG A 1 177 ? -6.051 -22.094 -20.859 1 74.06 177 ARG A O 1
ATOM 1377 N N . MET A 1 178 ? -3.988 -21.359 -20.828 1 77 178 MET A N 1
ATOM 1378 C CA . MET A 1 178 ? -4.402 -20.062 -20.312 1 77 178 MET A CA 1
ATOM 1379 C C . MET A 1 178 ? -5.238 -19.297 -21.328 1 77 178 MET A C 1
ATOM 1381 O O . MET A 1 178 ? -6.258 -18.703 -20.984 1 77 178 MET A O 1
ATOM 1385 N N . LEU A 1 179 ? -4.828 -19.328 -22.547 1 85.88 179 LEU A N 1
ATOM 1386 C CA . LEU A 1 179 ? -5.559 -18.672 -23.609 1 85.88 179 LEU A CA 1
ATOM 1387 C C . LEU A 1 179 ? -6.969 -19.234 -23.75 1 85.88 179 LEU A C 1
ATOM 1389 O O . LEU A 1 179 ? -7.938 -18.484 -23.859 1 85.88 179 LEU A O 1
ATOM 1393 N N . LYS A 1 180 ? -7.008 -20.516 -23.656 1 81.56 180 LYS A N 1
ATOM 1394 C CA . LYS A 1 180 ? -8.305 -21.172 -23.781 1 81.56 180 LYS A CA 1
ATOM 1395 C C . LYS A 1 180 ? -9.195 -20.859 -22.578 1 81.56 180 LYS A C 1
ATOM 1397 O O . LYS A 1 180 ? -10.398 -20.656 -22.734 1 81.56 180 LYS A O 1
ATOM 1402 N N . ALA A 1 181 ? -8.57 -20.891 -21.469 1 77.88 181 ALA A N 1
ATOM 1403 C CA . ALA A 1 181 ? -9.312 -20.578 -20.25 1 77.88 181 ALA A CA 1
ATOM 1404 C C . ALA A 1 181 ? -9.898 -19.172 -20.312 1 77.88 181 ALA A C 1
ATOM 1406 O O . ALA A 1 181 ? -10.961 -18.906 -19.766 1 77.88 181 ALA A O 1
ATOM 1407 N N . CYS A 1 182 ? -9.25 -18.328 -21.047 1 85.75 182 CYS A N 1
ATOM 1408 C CA . CYS A 1 182 ? -9.695 -16.938 -21.172 1 85.75 182 CYS A CA 1
ATOM 1409 C C . CYS A 1 182 ? -10.562 -16.75 -22.406 1 85.75 182 CYS A C 1
ATOM 1411 O O . CYS A 1 182 ? -10.789 -15.633 -22.859 1 85.75 182 CYS A O 1
ATOM 1413 N N . THR A 1 183 ? -10.953 -17.859 -23.016 1 88.62 183 THR A N 1
ATOM 1414 C CA . THR A 1 183 ? -11.953 -17.906 -24.094 1 88.62 183 THR A CA 1
ATOM 1415 C C . THR A 1 183 ? -11.359 -17.406 -25.406 1 88.62 183 THR A C 1
ATOM 1417 O O . THR A 1 183 ? -12.086 -17.219 -26.375 1 88.62 183 THR A O 1
ATOM 1420 N N . PHE A 1 184 ? -10.094 -17.141 -25.422 1 91.94 184 PHE A N 1
ATOM 1421 C CA . PHE A 1 184 ? -9.492 -16.688 -26.672 1 91.94 184 PHE A CA 1
ATOM 1422 C C . PHE A 1 184 ? -9.609 -17.766 -27.75 1 91.94 184 PHE A C 1
ATOM 1424 O O . PHE A 1 184 ? -9.398 -18.953 -27.469 1 91.94 184 PHE A O 1
ATOM 1431 N N . GLY A 1 185 ? -9.977 -17.375 -28.859 1 89.06 185 GLY A N 1
ATOM 1432 C CA . GLY A 1 185 ? -10.141 -18.297 -29.969 1 89.06 185 GLY A CA 1
ATOM 1433 C C . GLY A 1 185 ? -11.547 -18.859 -30.062 1 89.06 185 GLY A C 1
ATOM 1434 O O . GLY A 1 185 ? -11.875 -19.562 -31.016 1 89.06 185 GLY A O 1
ATOM 1435 N N . MET A 1 186 ? -12.336 -18.594 -29.172 1 93.12 186 MET A N 1
ATOM 1436 C CA . MET A 1 186 ? -13.742 -18.969 -29.234 1 93.12 186 MET A CA 1
ATOM 1437 C C . MET A 1 186 ? -14.547 -17.953 -30.047 1 93.12 186 MET A C 1
ATOM 1439 O O . MET A 1 186 ? -14.148 -16.797 -30.172 1 93.12 186 MET A O 1
ATOM 1443 N N . THR A 1 187 ? -15.672 -18.469 -30.547 1 95.06 187 THR A N 1
ATOM 1444 C CA . THR A 1 187 ? -16.641 -17.531 -31.094 1 95.06 187 THR A CA 1
ATOM 1445 C C . THR A 1 187 ? -17.297 -16.719 -29.984 1 95.06 187 THR A C 1
ATOM 1447 O O . THR A 1 187 ? -17.297 -17.141 -28.812 1 95.06 187 THR A O 1
ATOM 1450 N N . LEU A 1 188 ? -17.797 -15.531 -30.344 1 94.44 188 LEU A N 1
ATOM 1451 C CA . LEU A 1 188 ? -18.469 -14.688 -29.359 1 94.44 188 LEU A CA 1
ATOM 1452 C C . LEU A 1 188 ? -19.656 -15.414 -28.734 1 94.44 188 LEU A C 1
ATOM 1454 O O . LEU A 1 188 ? -19.891 -15.312 -27.531 1 94.44 188 LEU A O 1
ATOM 1458 N N . GLU A 1 189 ? -20.391 -16.141 -29.594 1 94.19 189 GLU A N 1
ATOM 1459 C CA . GLU A 1 189 ? -21.547 -16.875 -29.109 1 94.19 189 GLU A CA 1
ATOM 1460 C C . GLU A 1 189 ? -21.141 -17.922 -28.078 1 94.19 189 GLU A C 1
ATOM 1462 O O . GLU A 1 189 ? -21.797 -18.062 -27.047 1 94.19 189 GLU A O 1
ATOM 1467 N N . LYS A 1 190 ? -20.156 -18.625 -28.406 1 94.31 190 LYS A N 1
ATOM 1468 C CA . LYS A 1 190 ? -19.688 -19.656 -27.484 1 94.31 190 LYS A CA 1
ATOM 1469 C C . LYS A 1 190 ? -19.203 -19.031 -26.188 1 94.31 190 LYS A C 1
ATOM 1471 O O . LYS A 1 190 ? -19.484 -19.547 -25.094 1 94.31 190 LYS A O 1
ATOM 1476 N N . ALA A 1 191 ? -18.422 -18 -26.312 1 93.44 191 ALA A N 1
ATOM 1477 C CA . ALA A 1 191 ? -17.922 -17.312 -25.125 1 93.44 191 ALA A CA 1
ATOM 1478 C C . ALA A 1 191 ? -19.078 -16.844 -24.25 1 93.44 191 ALA A C 1
ATOM 1480 O O . ALA A 1 191 ? -19.031 -17.016 -23.031 1 93.44 191 ALA A O 1
ATOM 1481 N N . GLN A 1 192 ? -20.062 -16.312 -24.828 1 91.81 192 GLN A N 1
ATOM 1482 C CA . GLN A 1 192 ? -21.234 -15.836 -24.094 1 91.81 192 GLN A CA 1
ATOM 1483 C C . GLN A 1 192 ? -21.938 -16.984 -23.375 1 91.81 192 GLN A C 1
ATOM 1485 O O . GLN A 1 192 ? -22.453 -16.812 -22.281 1 91.81 192 GLN A O 1
ATOM 1490 N N . SER A 1 193 ? -21.875 -18.141 -23.969 1 91.75 193 SER A N 1
ATOM 1491 C CA . SER A 1 193 ? -22.609 -19.281 -23.453 1 91.75 193 SER A CA 1
ATOM 1492 C C . SER A 1 193 ? -21.938 -19.859 -22.219 1 91.75 193 SER A C 1
ATOM 1494 O O . SER A 1 193 ? -22.562 -20.609 -21.469 1 91.75 193 SER A O 1
ATOM 1496 N N . ILE A 1 194 ? -20.719 -19.469 -21.984 1 87.81 194 ILE A N 1
ATOM 1497 C CA . ILE A 1 194 ? -20.031 -20.109 -20.875 1 87.81 194 ILE A CA 1
ATOM 1498 C C . ILE A 1 194 ? -19.797 -19.094 -19.766 1 87.81 194 ILE A C 1
ATOM 1500 O O . ILE A 1 194 ? -19.062 -19.359 -18.812 1 87.81 194 ILE A O 1
ATOM 1504 N N . ILE A 1 195 ? -20.359 -17.984 -19.828 1 86.44 195 ILE A N 1
ATOM 1505 C CA . ILE A 1 195 ? -20.188 -16.922 -18.828 1 86.44 195 ILE A CA 1
ATOM 1506 C C . ILE A 1 195 ? -20.594 -17.453 -17.453 1 86.44 195 ILE A C 1
ATOM 1508 O O . ILE A 1 195 ? -19.922 -17.156 -16.453 1 86.44 195 ILE A O 1
ATOM 1512 N N . GLY A 1 196 ? -21.641 -18.203 -17.422 1 81.19 196 GLY A N 1
ATOM 1513 C CA . GLY A 1 196 ? -22.047 -18.812 -16.156 1 81.19 196 GLY A CA 1
ATOM 1514 C C . GLY A 1 196 ? -20.953 -19.656 -15.531 1 81.19 196 GLY A C 1
ATOM 1515 O O . GLY A 1 196 ? -20.766 -19.609 -14.312 1 81.19 196 GLY A O 1
ATOM 1516 N N . ARG A 1 197 ? -20.281 -20.344 -16.359 1 77.75 197 ARG A N 1
ATOM 1517 C CA . ARG A 1 197 ? -19.172 -21.172 -15.891 1 77.75 197 ARG A CA 1
ATOM 1518 C C . ARG A 1 197 ? -18.016 -20.312 -15.383 1 77.75 197 ARG A C 1
ATOM 1520 O O . ARG A 1 197 ? -17.375 -20.656 -14.391 1 77.75 197 ARG A O 1
ATOM 1527 N N . ILE A 1 198 ? -17.766 -19.281 -16.031 1 76.5 198 ILE A N 1
ATOM 1528 C CA . ILE A 1 198 ? -16.719 -18.344 -15.641 1 76.5 198 ILE A CA 1
ATOM 1529 C C . ILE A 1 198 ? -17.062 -17.734 -14.281 1 76.5 198 ILE A C 1
ATOM 1531 O O . ILE A 1 198 ? -16.188 -17.641 -13.406 1 76.5 198 ILE A O 1
ATOM 1535 N N . GLU A 1 199 ? -18.25 -17.375 -14.141 1 78.5 199 GLU A N 1
ATOM 1536 C CA . GLU A 1 199 ? -18.703 -16.828 -12.875 1 78.5 199 GLU A CA 1
ATOM 1537 C C . GLU A 1 199 ? -18.5 -17.812 -11.734 1 78.5 199 GLU A C 1
ATOM 1539 O O . GLU A 1 199 ? -17.953 -17.453 -10.68 1 78.5 199 GLU A O 1
ATOM 1544 N N . LYS A 1 200 ? -18.875 -19 -11.93 1 74.62 200 LYS A N 1
ATOM 1545 C CA . LYS A 1 200 ? -18.734 -20.031 -10.906 1 74.62 200 LYS A CA 1
ATOM 1546 C C . LYS A 1 200 ? -17.281 -20.297 -10.594 1 74.62 200 LYS A C 1
ATOM 1548 O O . LYS A 1 200 ? -16.906 -20.484 -9.43 1 74.62 200 LYS A O 1
ATOM 1553 N N . GLY A 1 201 ? -16.484 -20.344 -11.68 1 73.12 201 GLY A N 1
ATOM 1554 C CA . GLY A 1 201 ? -15.07 -20.578 -11.5 1 73.12 201 GLY A CA 1
ATOM 1555 C C . GLY A 1 201 ? -14.352 -19.453 -10.781 1 73.12 201 GLY A C 1
ATOM 1556 O O . GLY A 1 201 ? -13.289 -19.672 -10.195 1 73.12 201 GLY A O 1
ATOM 1557 N N . SER A 1 202 ? -14.977 -18.297 -10.836 1 76.06 202 SER A N 1
ATOM 1558 C CA . SER A 1 202 ? -14.336 -17.109 -10.25 1 76.06 202 SER A CA 1
ATOM 1559 C C . SER A 1 202 ? -14.602 -17.031 -8.758 1 76.06 202 SER A C 1
ATOM 1561 O O . SER A 1 202 ? -14.031 -16.188 -8.062 1 76.06 202 SER A O 1
ATOM 1563 N N . GLU A 1 203 ? -15.438 -17.859 -8.227 1 72.75 203 GLU A N 1
ATOM 1564 C CA . GLU A 1 203 ? -15.789 -17.812 -6.809 1 72.75 203 GLU A CA 1
ATOM 1565 C C . GLU A 1 203 ? -14.555 -18 -5.93 1 72.75 203 GLU A C 1
ATOM 1567 O O . GLU A 1 203 ? -14.43 -17.375 -4.883 1 72.75 203 GLU A O 1
ATOM 1572 N N . ASN A 1 204 ? -13.602 -18.75 -6.434 1 71.38 204 ASN A N 1
ATOM 1573 C CA . ASN A 1 204 ? -12.43 -19.047 -5.617 1 71.38 204 ASN A CA 1
ATOM 1574 C C . ASN A 1 204 ? -11.352 -17.969 -5.762 1 71.38 204 ASN A C 1
ATOM 1576 O O . ASN A 1 204 ? -10.391 -17.953 -5 1 71.38 204 ASN A O 1
ATOM 1580 N N . TYR A 1 205 ? -11.547 -17.109 -6.668 1 84.12 205 TYR A N 1
ATOM 1581 C CA . TYR A 1 205 ? -10.492 -16.141 -6.961 1 84.12 205 TYR A CA 1
ATOM 1582 C C . TYR A 1 205 ? -11.008 -14.711 -6.832 1 84.12 205 TYR A C 1
ATOM 1584 O O . TYR A 1 205 ? -11.016 -14.141 -5.734 1 84.12 205 TYR A O 1
ATOM 1592 N N . TYR A 1 206 ? -11.703 -14.305 -7.871 1 89.38 206 TYR A N 1
ATOM 1593 C CA . TYR A 1 206 ? -12.039 -12.883 -7.949 1 89.38 206 TYR A CA 1
ATOM 1594 C C . TYR A 1 206 ? -13.148 -12.539 -6.969 1 89.38 206 TYR A C 1
ATOM 1596 O O . TYR A 1 206 ? -13.188 -11.422 -6.438 1 89.38 206 TYR A O 1
ATOM 1604 N N . HIS A 1 207 ? -14.023 -13.586 -6.656 1 90.5 207 HIS A N 1
ATOM 1605 C CA . HIS A 1 207 ? -15 -13.344 -5.602 1 90.5 207 HIS A CA 1
ATOM 1606 C C . HIS A 1 207 ? -14.32 -13.156 -4.25 1 90.5 207 HIS A C 1
ATOM 1608 O O . HIS A 1 207 ? -14.695 -12.281 -3.473 1 90.5 207 HIS A O 1
ATOM 1614 N N . SER A 1 208 ? -13.344 -13.984 -4.082 1 89.12 208 SER A N 1
ATOM 1615 C CA . SER A 1 208 ? -12.586 -13.891 -2.838 1 89.12 208 SER A CA 1
ATOM 1616 C C . SER A 1 208 ? -11.883 -12.547 -2.723 1 89.12 208 SER A C 1
ATOM 1618 O O . SER A 1 208 ? -11.805 -11.969 -1.635 1 89.12 208 SER A O 1
ATOM 1620 N N . THR A 1 209 ? -11.375 -12.055 -3.844 1 92.81 209 THR A N 1
ATOM 1621 C CA . THR A 1 209 ? -10.68 -10.773 -3.859 1 92.81 209 THR A CA 1
ATOM 1622 C C . THR A 1 209 ? -11.617 -9.648 -3.436 1 92.81 209 THR A C 1
ATOM 1624 O O . THR A 1 209 ? -11.289 -8.875 -2.531 1 92.81 209 THR A O 1
ATOM 1627 N N . VAL A 1 210 ? -12.789 -9.648 -4.043 1 95.38 210 VAL A N 1
ATOM 1628 C CA . VAL A 1 210 ? -13.758 -8.594 -3.775 1 95.38 210 VAL A CA 1
ATOM 1629 C C . VAL A 1 210 ? -14.234 -8.688 -2.326 1 95.38 210 VAL A C 1
ATOM 1631 O O . VAL A 1 210 ? -14.219 -7.695 -1.595 1 95.38 210 VAL A O 1
ATOM 1634 N N . ALA A 1 211 ? -14.57 -9.914 -1.936 1 94 211 ALA A N 1
ATOM 1635 C CA . ALA A 1 211 ? -15.102 -10.125 -0.592 1 94 211 ALA A CA 1
ATOM 1636 C C . ALA A 1 211 ? -14.047 -9.812 0.47 1 94 211 ALA A C 1
ATOM 1638 O O . ALA A 1 211 ? -14.352 -9.188 1.486 1 94 211 ALA A O 1
ATOM 1639 N N . HIS A 1 212 ? -12.875 -10.227 0.217 1 93 212 HIS A N 1
ATOM 1640 C CA . HIS A 1 212 ? -11.805 -10.039 1.189 1 93 212 HIS A CA 1
ATOM 1641 C C . HIS A 1 212 ? -11.469 -8.555 1.352 1 93 212 HIS A C 1
ATOM 1643 O O . HIS A 1 212 ? -11.32 -8.07 2.475 1 93 212 HIS A O 1
ATOM 1649 N N . ALA A 1 213 ? -11.312 -7.836 0.263 1 93.75 213 ALA A N 1
ATOM 1650 C CA . ALA A 1 213 ? -11.016 -6.406 0.328 1 93.75 213 ALA A CA 1
ATOM 1651 C C . ALA A 1 213 ? -12.094 -5.656 1.11 1 93.75 213 ALA A C 1
ATOM 1653 O O . ALA A 1 213 ? -11.781 -4.84 1.979 1 93.75 213 ALA A O 1
ATOM 1654 N N . CYS A 1 214 ? -13.328 -6.035 0.841 1 95.5 214 CYS A N 1
ATOM 1655 C CA . CYS A 1 214 ? -14.43 -5.398 1.55 1 95.5 214 CYS A CA 1
ATOM 1656 C C . CYS A 1 214 ? -14.406 -5.758 3.031 1 95.5 214 CYS A C 1
ATOM 1658 O O . CYS A 1 214 ? -14.633 -4.898 3.887 1 95.5 214 CYS A O 1
ATOM 1660 N N . HIS A 1 215 ? -14.094 -6.984 3.281 1 93.06 215 HIS A N 1
ATOM 1661 C CA . HIS A 1 215 ? -14.047 -7.441 4.668 1 93.06 215 HIS A CA 1
ATOM 1662 C C . HIS A 1 215 ? -12.977 -6.688 5.453 1 93.06 215 HIS A C 1
ATOM 1664 O O . HIS A 1 215 ? -13.211 -6.289 6.598 1 93.06 215 HIS A O 1
ATOM 1670 N N . ILE A 1 216 ? -11.836 -6.484 4.879 1 91.38 216 ILE A N 1
ATOM 1671 C CA . ILE A 1 216 ? -10.75 -5.754 5.527 1 91.38 216 ILE A CA 1
ATOM 1672 C C . ILE A 1 216 ? -11.219 -4.348 5.891 1 91.38 216 ILE A C 1
ATOM 1674 O O . ILE A 1 216 ? -10.867 -3.824 6.949 1 91.38 216 ILE A O 1
ATOM 1678 N N . LEU A 1 217 ? -12.062 -3.764 5.062 1 93.75 217 LEU A N 1
ATOM 1679 C CA . LEU A 1 217 ? -12.539 -2.4 5.258 1 93.75 217 LEU A CA 1
ATOM 1680 C C . LEU A 1 217 ? -13.734 -2.377 6.207 1 93.75 217 LEU A C 1
ATOM 1682 O O . LEU A 1 217 ? -14.266 -1.308 6.516 1 93.75 217 LEU A O 1
ATOM 1686 N N . GLY A 1 218 ? -14.203 -3.582 6.656 1 93.12 218 GLY A N 1
ATOM 1687 C CA . GLY A 1 218 ? -15.289 -3.682 7.625 1 93.12 218 GLY A CA 1
ATOM 1688 C C . GLY A 1 218 ? -16.656 -3.812 6.98 1 93.12 218 GLY A C 1
ATOM 1689 O O . GLY A 1 218 ? -17.672 -3.582 7.629 1 93.12 218 GLY A O 1
ATOM 1690 N N . HIS A 1 219 ? -16.625 -4.082 5.676 1 95.5 219 HIS A N 1
ATOM 1691 C CA . HIS A 1 219 ? -17.891 -4.219 4.965 1 95.5 219 HIS A CA 1
ATOM 1692 C C . HIS A 1 219 ? -18.156 -5.676 4.605 1 95.5 219 HIS A C 1
ATOM 1694 O O . HIS A 1 219 ? -17.25 -6.41 4.227 1 95.5 219 HIS A O 1
ATOM 1700 N N . ASP A 1 220 ? -19.375 -6.082 4.723 1 93.31 220 ASP A N 1
ATOM 1701 C CA . ASP A 1 220 ? -19.812 -7.398 4.258 1 93.31 220 ASP A CA 1
ATOM 1702 C C . ASP A 1 220 ? -20.438 -7.305 2.869 1 93.31 220 ASP A C 1
ATOM 1704 O O . ASP A 1 220 ? -21.375 -6.527 2.65 1 93.31 220 ASP A O 1
ATOM 1708 N N . VAL A 1 221 ? -19.938 -8.062 2.023 1 95 221 VAL A N 1
ATOM 1709 C CA . VAL A 1 221 ? -20.516 -8.102 0.68 1 95 221 VAL A CA 1
ATOM 1710 C C . VAL A 1 221 ? -21.75 -9 0.67 1 95 221 VAL A C 1
ATOM 1712 O O . VAL A 1 221 ? -21.688 -10.148 1.104 1 95 221 VAL A O 1
ATOM 1715 N N . GLU A 1 222 ? -22.844 -8.516 0.167 1 95.25 222 GLU A N 1
ATOM 1716 C CA . GLU A 1 222 ? -24.109 -9.25 0.158 1 95.25 222 GLU A CA 1
ATOM 1717 C C . GLU A 1 222 ? -24.25 -10.086 -1.109 1 95.25 222 GLU A C 1
ATOM 1719 O O . GLU A 1 222 ? -24.922 -11.117 -1.103 1 95.25 222 GLU A O 1
ATOM 1724 N N . ARG A 1 223 ? -23.688 -9.516 -2.113 1 92.75 223 ARG A N 1
ATOM 1725 C CA . ARG A 1 223 ? -23.781 -10.141 -3.428 1 92.75 223 ARG A CA 1
ATOM 1726 C C . ARG A 1 223 ? -22.625 -9.719 -4.324 1 92.75 223 ARG A C 1
ATOM 1728 O O . ARG A 1 223 ? -22.156 -8.578 -4.246 1 92.75 223 ARG A O 1
ATOM 1735 N N . ILE A 1 224 ? -22.188 -10.672 -5.098 1 93.19 224 ILE A N 1
ATOM 1736 C CA . ILE A 1 224 ? -21.219 -10.359 -6.141 1 93.19 224 ILE A CA 1
ATOM 1737 C C . ILE A 1 224 ? -21.797 -10.711 -7.512 1 93.19 224 ILE A C 1
ATOM 1739 O O . ILE A 1 224 ? -22.312 -11.812 -7.711 1 93.19 224 ILE A O 1
ATOM 1743 N N . ALA A 1 225 ? -21.859 -9.797 -8.414 1 92.06 225 ALA A N 1
ATOM 1744 C CA . ALA A 1 225 ? -22.328 -9.992 -9.781 1 92.06 225 ALA A CA 1
ATOM 1745 C C . ALA A 1 225 ? -21.188 -9.898 -10.781 1 92.06 225 ALA A C 1
ATOM 1747 O O . ALA A 1 225 ? -20.172 -9.242 -10.516 1 92.06 225 ALA A O 1
ATOM 1748 N N . VAL A 1 226 ? -21.375 -10.562 -11.914 1 92.38 226 VAL A N 1
ATOM 1749 C CA . VAL A 1 226 ? -20.344 -10.516 -12.953 1 92.38 226 VAL A CA 1
ATOM 1750 C C . VAL A 1 226 ? -20.953 -10.008 -14.258 1 92.38 226 VAL A C 1
ATOM 1752 O O . VAL A 1 226 ? -22.062 -10.375 -14.617 1 92.38 226 VAL A O 1
ATOM 1755 N N . LYS A 1 227 ? -20.312 -9.062 -14.859 1 93.19 227 LYS A N 1
ATOM 1756 C CA . LYS A 1 227 ? -20.594 -8.609 -16.219 1 93.19 227 LYS A CA 1
ATOM 1757 C C . LYS A 1 227 ? -19.422 -8.898 -17.141 1 93.19 227 LYS A C 1
ATOM 1759 O O . LYS A 1 227 ? -18.281 -8.594 -16.812 1 93.19 227 LYS A O 1
ATOM 1764 N N . SER A 1 228 ? -19.75 -9.539 -18.266 1 93.44 228 SER A N 1
ATOM 1765 C CA . SER A 1 228 ? -18.703 -9.922 -19.203 1 93.44 228 SER A CA 1
ATOM 1766 C C . SER A 1 228 ? -18.938 -9.312 -20.594 1 93.44 228 SER A C 1
ATOM 1768 O O . SER A 1 228 ? -20.078 -9.25 -21.047 1 93.44 228 SER A O 1
ATOM 1770 N N . THR A 1 229 ? -17.891 -8.82 -21.156 1 93.44 229 THR A N 1
ATOM 1771 C CA . THR A 1 229 ? -17.891 -8.32 -22.531 1 93.44 229 THR A CA 1
ATOM 1772 C C . THR A 1 229 ? -16.734 -8.938 -23.328 1 93.44 229 THR A C 1
ATOM 1774 O O . THR A 1 229 ? -15.633 -9.102 -22.812 1 93.44 229 THR A O 1
ATOM 1777 N N . PHE A 1 230 ? -17.062 -9.266 -24.609 1 95.19 230 PHE A N 1
ATOM 1778 C CA . PHE A 1 230 ? -16.062 -9.852 -25.5 1 95.19 230 PHE A CA 1
ATOM 1779 C C . PHE A 1 230 ? -15.891 -9 -26.75 1 95.19 230 PHE A C 1
ATOM 1781 O O . PHE A 1 230 ? -16.875 -8.547 -27.328 1 95.19 230 PHE A O 1
ATOM 1788 N N . THR A 1 231 ? -14.656 -8.734 -27.109 1 95.44 231 THR A N 1
ATOM 1789 C CA . THR A 1 231 ? -14.32 -8.023 -28.328 1 95.44 231 THR A CA 1
ATOM 1790 C C . THR A 1 231 ? -13.734 -8.977 -29.375 1 95.44 231 THR A C 1
ATOM 1792 O O . THR A 1 231 ? -12.766 -9.688 -29.094 1 95.44 231 THR A O 1
ATOM 1795 N N . PRO A 1 232 ? -14.281 -9.008 -30.562 1 96.31 232 PRO A N 1
ATOM 1796 C CA . PRO A 1 232 ? -13.789 -9.93 -31.578 1 96.31 232 PRO A CA 1
ATOM 1797 C C . PRO A 1 232 ? -12.531 -9.414 -32.281 1 96.31 232 PRO A C 1
ATOM 1799 O O . PRO A 1 232 ? -12.344 -8.203 -32.406 1 96.31 232 PRO A O 1
ATOM 1802 N N . ALA A 1 233 ? -11.758 -10.344 -32.688 1 97.06 233 ALA A N 1
ATOM 1803 C CA . ALA A 1 233 ? -10.617 -10.008 -33.531 1 97.06 233 ALA A CA 1
ATOM 1804 C C . ALA A 1 233 ? -11.07 -9.391 -34.844 1 97.06 233 ALA A C 1
ATOM 1806 O O . ALA A 1 233 ? -12.047 -9.852 -35.438 1 97.06 233 ALA A O 1
ATOM 1807 N N . ARG A 1 234 ? -10.391 -8.344 -35.281 1 95.5 234 ARG A N 1
ATOM 1808 C CA . ARG A 1 234 ? -10.719 -7.637 -36.531 1 95.5 234 ARG A CA 1
ATOM 1809 C C . ARG A 1 234 ? -10.172 -8.375 -37.75 1 95.5 234 ARG A C 1
ATOM 1811 O O . ARG A 1 234 ? -10.68 -8.211 -38.844 1 95.5 234 ARG A O 1
ATOM 1818 N N . GLU A 1 235 ? -9.125 -9.172 -37.531 1 96.5 235 GLU A N 1
ATOM 1819 C CA . GLU A 1 235 ? -8.484 -10.008 -38.531 1 96.5 235 GLU A CA 1
ATOM 1820 C C . GLU A 1 235 ? -7.875 -11.258 -37.906 1 96.5 235 GLU A C 1
ATOM 1822 O O . GLU A 1 235 ? -7.789 -11.367 -36.688 1 96.5 235 GLU A O 1
ATOM 1827 N N . ASP A 1 236 ? -7.547 -12.18 -38.812 1 96.62 236 ASP A N 1
ATOM 1828 C CA . ASP A 1 236 ? -6.828 -13.344 -38.344 1 96.62 236 ASP A CA 1
ATOM 1829 C C . ASP A 1 236 ? -5.504 -12.938 -37.688 1 96.62 236 ASP A C 1
ATOM 1831 O O . ASP A 1 236 ? -4.805 -12.055 -38.188 1 96.62 236 ASP A O 1
ATOM 1835 N N . MET A 1 237 ? -5.203 -13.5 -36.469 1 95.25 237 MET A N 1
ATOM 1836 C CA . MET A 1 237 ? -3.982 -13.211 -35.75 1 95.25 237 MET A CA 1
ATOM 1837 C C . MET A 1 237 ? -3.275 -14.5 -35.344 1 95.25 237 MET A C 1
ATOM 1839 O O . MET A 1 237 ? -3.887 -15.383 -34.719 1 95.25 237 MET A O 1
ATOM 1843 N N . HIS A 1 238 ? -2.08 -14.633 -35.688 1 95.12 238 HIS A N 1
ATOM 1844 C CA . HIS A 1 238 ? -1.259 -15.758 -35.25 1 95.12 238 HIS A CA 1
ATOM 1845 C C . HIS A 1 238 ? -0.373 -15.359 -34.094 1 95.12 238 HIS A C 1
ATOM 1847 O O . HIS A 1 238 ? 0.472 -14.477 -34.188 1 95.12 238 HIS A O 1
ATOM 1853 N N 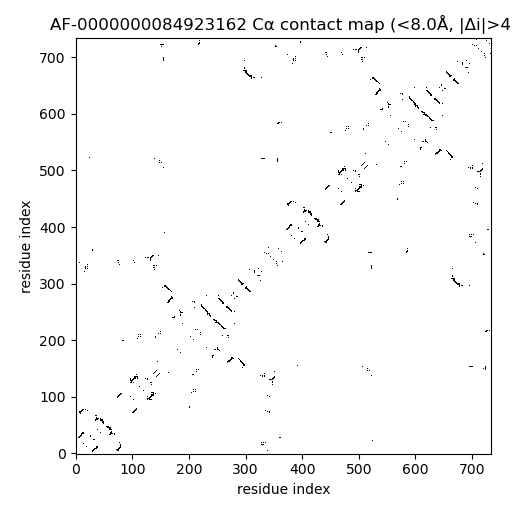. LEU A 1 239 ? -0.593 -16.016 -32.969 1 92.56 239 LEU A N 1
ATOM 1854 C CA . LEU A 1 239 ? 0.216 -15.781 -31.766 1 92.56 239 LEU A CA 1
ATOM 1855 C C . LEU A 1 239 ? 1.498 -16.609 -31.812 1 92.56 239 LEU A C 1
ATOM 1857 O O . LEU A 1 239 ? 1.464 -17.812 -31.609 1 92.56 239 LEU A O 1
ATOM 1861 N N . LYS A 1 240 ? 2.557 -15.992 -31.938 1 87.88 240 LYS A N 1
ATOM 1862 C CA . LYS A 1 240 ? 3.84 -16.656 -32.156 1 87.88 240 LYS A CA 1
ATOM 1863 C C . LYS A 1 240 ? 4.254 -17.469 -30.953 1 87.88 240 LYS A C 1
ATOM 1865 O O . LYS A 1 240 ? 4.727 -18.609 -31.078 1 87.88 240 LYS A O 1
ATOM 1870 N N . ALA A 1 241 ? 4.023 -16.984 -29.797 1 81.06 241 ALA A N 1
ATOM 1871 C CA . ALA A 1 241 ? 4.508 -17.609 -28.578 1 81.06 241 ALA A CA 1
ATOM 1872 C C . ALA A 1 241 ? 3.783 -18.922 -28.312 1 81.06 241 ALA A C 1
ATOM 1874 O O . ALA A 1 241 ? 4.41 -19.922 -27.953 1 81.06 241 ALA A O 1
ATOM 1875 N N . SER A 1 242 ? 2.504 -18.906 -28.531 1 84.69 242 SER A N 1
ATOM 1876 C CA . SER A 1 242 ? 1.703 -20.094 -28.219 1 84.69 242 SER A CA 1
ATOM 1877 C C . SER A 1 242 ? 1.468 -20.938 -29.469 1 84.69 242 SER A C 1
ATOM 1879 O O . SER A 1 242 ? 1.104 -22.109 -29.359 1 84.69 242 SER A O 1
ATOM 1881 N N . GLY A 1 243 ? 1.614 -20.344 -30.531 1 90 243 GLY A N 1
ATOM 1882 C CA . GLY A 1 243 ? 1.316 -21.016 -31.797 1 90 243 GLY A CA 1
ATOM 1883 C C . GLY A 1 243 ? -0.164 -21.031 -32.125 1 90 243 GLY A C 1
ATOM 1884 O O . GLY A 1 243 ? -0.57 -21.578 -33.156 1 90 243 GLY A O 1
ATOM 1885 N N . VAL A 1 244 ? -0.922 -20.375 -31.391 1 92.75 244 VAL A N 1
ATOM 1886 C CA . VAL A 1 244 ? -2.369 -20.375 -31.562 1 92.75 244 VAL A CA 1
ATOM 1887 C C . VAL A 1 244 ? -2.768 -19.328 -32.594 1 92.75 244 VAL A C 1
ATOM 1889 O O . VAL A 1 244 ? -2.182 -18.25 -32.625 1 92.75 244 VAL A O 1
ATOM 1892 N N . THR A 1 245 ? -3.689 -19.703 -33.406 1 95.56 245 THR A N 1
ATOM 1893 C CA . THR A 1 245 ? -4.262 -18.75 -34.344 1 95.56 245 THR A CA 1
ATOM 1894 C C . THR A 1 245 ? -5.668 -18.344 -33.906 1 95.56 245 THR A C 1
ATOM 1896 O O . THR A 1 245 ? -6.52 -19.203 -33.688 1 95.56 245 THR A O 1
ATOM 1899 N N . ILE A 1 246 ? -5.84 -17.031 -33.844 1 96.5 246 ILE A N 1
ATOM 1900 C CA . ILE A 1 246 ? -7.141 -16.453 -33.531 1 96.5 246 ILE A CA 1
ATOM 1901 C C . ILE A 1 246 ? -7.789 -15.969 -34.844 1 96.5 246 ILE A C 1
ATOM 1903 O O . ILE A 1 246 ? -7.258 -15.086 -35.531 1 96.5 246 ILE A O 1
ATOM 1907 N N . LYS A 1 247 ? -8.922 -16.516 -35.188 1 97.12 247 LYS A N 1
ATOM 1908 C CA . LYS A 1 247 ? -9.602 -16.141 -36.406 1 97.12 247 LYS A CA 1
ATOM 1909 C C . LYS A 1 247 ? -10.398 -14.852 -36.219 1 97.12 247 LYS A C 1
ATOM 1911 O O . LYS A 1 247 ? -10.805 -14.516 -35.125 1 97.12 247 LYS A O 1
ATOM 1916 N N . LYS A 1 248 ? -10.539 -14.125 -37.375 1 97.31 248 LYS A N 1
ATOM 1917 C CA . LYS A 1 248 ? -11.438 -12.977 -37.375 1 97.31 248 LYS A CA 1
ATOM 1918 C C . LYS A 1 248 ? -12.781 -13.32 -36.75 1 97.31 248 LYS A C 1
ATOM 1920 O O . LYS A 1 248 ? -13.367 -14.359 -37.062 1 97.31 248 LYS A O 1
ATOM 1925 N N . GLY A 1 249 ? -13.164 -12.469 -35.844 1 96.81 249 GLY A N 1
ATOM 1926 C CA . GLY A 1 249 ? -14.469 -12.672 -35.219 1 96.81 249 GLY A CA 1
ATOM 1927 C C . GLY A 1 249 ? -14.391 -13.445 -33.906 1 96.81 249 GLY A C 1
ATOM 1928 O O . GLY A 1 249 ? -15.344 -13.445 -33.125 1 96.81 249 GLY A O 1
ATOM 1929 N N . GLU A 1 250 ? -13.305 -14.102 -33.656 1 97.25 250 GLU A N 1
ATOM 1930 C CA . GLU A 1 250 ? -13.102 -14.797 -32.406 1 97.25 250 GLU A CA 1
ATOM 1931 C C . GLU A 1 250 ? -12.656 -13.836 -31.297 1 97.25 250 GLU A C 1
ATOM 1933 O O . GLU A 1 250 ? -12.227 -12.711 -31.594 1 97.25 250 GLU A O 1
ATOM 1938 N N . VAL A 1 251 ? -12.797 -14.25 -30.141 1 96.69 251 VAL A N 1
ATOM 1939 C CA . VAL A 1 251 ? -12.547 -13.375 -29.016 1 96.69 251 VAL A CA 1
ATOM 1940 C C . VAL A 1 251 ? -11.078 -12.945 -29.016 1 96.69 251 VAL A C 1
ATOM 1942 O O . VAL A 1 251 ? -10.18 -13.781 -29.016 1 96.69 251 VAL A O 1
ATOM 1945 N N . ALA A 1 252 ? -10.852 -11.664 -28.953 1 95.56 252 ALA A N 1
ATOM 1946 C CA . ALA A 1 252 ? -9.5 -11.102 -28.906 1 95.56 252 ALA A CA 1
ATOM 1947 C C . ALA A 1 252 ? -9.297 -10.266 -27.656 1 95.56 252 ALA A C 1
ATOM 1949 O O . ALA A 1 252 ? -8.164 -9.898 -27.328 1 95.56 252 ALA A O 1
ATOM 1950 N N . CYS A 1 253 ? -10.359 -9.984 -26.969 1 94.69 253 CYS A N 1
ATOM 1951 C CA . CYS A 1 253 ? -10.328 -9.312 -25.672 1 94.69 253 CYS A CA 1
ATOM 1952 C C . CYS A 1 253 ? -11.523 -9.719 -24.812 1 94.69 253 CYS A C 1
ATOM 1954 O O . CYS A 1 253 ? -12.648 -9.797 -25.312 1 94.69 253 CYS A O 1
ATOM 1956 N N . TRP A 1 254 ? -11.258 -10.062 -23.672 1 92.69 254 TRP A N 1
ATOM 1957 C CA . TRP A 1 254 ? -12.359 -10.266 -22.75 1 92.69 254 TRP A CA 1
ATOM 1958 C C . TRP A 1 254 ? -12.266 -9.312 -21.562 1 92.69 254 TRP A C 1
ATOM 1960 O O . TRP A 1 254 ? -11.164 -8.984 -21.109 1 92.69 254 TRP A O 1
ATOM 1970 N N . GLU A 1 255 ? -13.344 -8.789 -21.141 1 93.19 255 GLU A N 1
ATOM 1971 C CA . GLU A 1 255 ? -13.516 -7.922 -19.984 1 93.19 255 GLU A CA 1
ATOM 1972 C C . GLU A 1 255 ? -14.555 -8.484 -19.016 1 93.19 255 GLU A C 1
ATOM 1974 O O . GLU A 1 255 ? -15.703 -8.703 -19.406 1 93.19 255 GLU A O 1
ATOM 1979 N N . HIS A 1 256 ? -14.102 -8.805 -17.859 1 94 256 HIS A N 1
ATOM 1980 C CA . HIS A 1 256 ? -15.008 -9.203 -16.797 1 94 256 HIS A CA 1
ATOM 1981 C C . HIS A 1 256 ? -14.969 -8.219 -15.625 1 94 256 HIS A C 1
ATOM 1983 O O . HIS A 1 256 ? -13.891 -7.77 -15.227 1 94 256 HIS A O 1
ATOM 1989 N N . THR A 1 257 ? -16.125 -7.82 -15.18 1 95.75 257 THR A N 1
ATOM 1990 C CA . THR A 1 257 ? -16.234 -6.984 -13.984 1 95.75 257 THR A CA 1
ATOM 1991 C C . THR A 1 257 ? -16.984 -7.711 -12.875 1 95.75 257 THR A C 1
ATOM 1993 O O . THR A 1 257 ? -18.156 -8.062 -13.047 1 95.75 257 THR A O 1
ATOM 1996 N N . TRP A 1 258 ? -16.312 -8 -11.836 1 95.62 258 TRP A N 1
ATOM 1997 C CA . TRP A 1 258 ? -16.953 -8.477 -10.617 1 95.62 258 TRP A CA 1
ATOM 1998 C C . TRP A 1 258 ? -17.344 -7.305 -9.719 1 95.62 258 TRP A C 1
ATOM 2000 O O . TRP A 1 258 ? -16.484 -6.508 -9.328 1 95.62 258 TRP A O 1
ATOM 2010 N N . THR A 1 259 ? -18.625 -7.191 -9.367 1 96.5 259 THR A N 1
ATOM 2011 C CA . THR A 1 259 ? -19.125 -6.086 -8.555 1 96.5 259 THR A CA 1
ATOM 2012 C C . THR A 1 259 ? -19.625 -6.59 -7.203 1 96.5 259 THR A C 1
ATOM 2014 O O . THR A 1 259 ? -20.516 -7.434 -7.137 1 96.5 259 THR A O 1
ATOM 2017 N N . GLY A 1 260 ? -18.969 -6.121 -6.176 1 97.19 260 GLY A N 1
ATOM 2018 C CA . GLY A 1 260 ? -19.469 -6.391 -4.832 1 97.19 260 GLY A CA 1
ATOM 2019 C C . GLY A 1 260 ? -20.469 -5.359 -4.344 1 97.19 260 GLY A C 1
ATOM 2020 O O . GLY A 1 260 ? -20.219 -4.152 -4.438 1 97.19 260 GLY A O 1
ATOM 2021 N N . TYR A 1 261 ? -21.594 -5.844 -3.869 1 97.94 261 TYR A N 1
ATOM 2022 C CA . TYR A 1 261 ? -22.641 -4.961 -3.363 1 97.94 261 TYR A CA 1
ATOM 2023 C C . TYR A 1 261 ? -22.625 -4.922 -1.841 1 97.94 261 TYR A C 1
ATOM 2025 O O . TYR A 1 261 ? -22.609 -5.969 -1.188 1 97.94 261 TYR A O 1
ATOM 2033 N N . VAL A 1 262 ? -22.578 -3.764 -1.287 1 97.31 262 VAL A N 1
ATOM 2034 C CA . VAL A 1 262 ? -22.641 -3.484 0.145 1 97.31 262 VAL A CA 1
ATOM 2035 C C . VAL A 1 262 ? -23.797 -2.543 0.447 1 97.31 262 VAL A C 1
ATOM 2037 O O . VAL A 1 262 ? -23.938 -1.497 -0.191 1 97.31 262 VAL A O 1
ATOM 2040 N N . ASP A 1 263 ? -24.656 -2.936 1.36 1 96.12 263 ASP A N 1
ATOM 2041 C CA . ASP A 1 263 ? -25.828 -2.152 1.731 1 96.12 263 ASP A CA 1
ATOM 2042 C C . ASP A 1 263 ? -26.688 -1.812 0.505 1 96.12 263 ASP A C 1
ATOM 2044 O O . ASP A 1 263 ? -27.109 -0.667 0.334 1 96.12 263 ASP A O 1
ATOM 2048 N N . GLY A 1 264 ? -26.75 -2.703 -0.394 1 95.62 264 GLY A N 1
ATOM 2049 C CA . GLY A 1 264 ? -27.641 -2.619 -1.543 1 95.62 264 GLY A CA 1
ATOM 2050 C C . GLY A 1 264 ? -27.047 -1.827 -2.695 1 95.62 264 GLY A C 1
ATOM 2051 O O . GLY A 1 264 ? -27.672 -1.694 -3.748 1 95.62 264 GLY A O 1
ATOM 2052 N N . LYS A 1 265 ? -25.828 -1.337 -2.535 1 97.12 265 LYS A N 1
ATOM 2053 C CA . LYS A 1 265 ? -25.219 -0.509 -3.572 1 97.12 265 LYS A CA 1
ATOM 2054 C C . LYS A 1 265 ? -23.906 -1.111 -4.055 1 97.12 265 LYS A C 1
ATOM 2056 O O . LYS A 1 265 ? -23.203 -1.775 -3.289 1 97.12 265 LYS A O 1
ATOM 2061 N N . PRO A 1 266 ? -23.547 -0.874 -5.406 1 97.88 266 PRO A N 1
ATOM 2062 C CA . PRO A 1 266 ? -22.203 -1.275 -5.836 1 97.88 266 PRO A CA 1
ATOM 2063 C C . PRO A 1 266 ? -21.109 -0.539 -5.082 1 97.88 266 PRO A C 1
ATOM 2065 O O . PRO A 1 266 ? -21.141 0.69 -4.98 1 97.88 266 PRO A O 1
ATOM 2068 N N . PHE A 1 267 ? -20.219 -1.236 -4.539 1 98.06 267 PHE A N 1
ATOM 2069 C CA . PHE A 1 267 ? -19.219 -0.642 -3.66 1 98.06 267 PHE A CA 1
ATOM 2070 C C . PHE A 1 267 ? -17.797 -0.963 -4.145 1 98.06 267 PHE A C 1
ATOM 2072 O O . PHE A 1 267 ? -16.906 -0.113 -4.09 1 98.06 267 PHE A O 1
ATOM 2079 N N . PHE A 1 268 ? -17.609 -2.166 -4.609 1 98.38 268 PHE A N 1
ATOM 2080 C CA . PHE A 1 268 ? -16.297 -2.605 -5.047 1 98.38 268 PHE A CA 1
ATOM 2081 C C . PHE A 1 268 ? -16.359 -3.213 -6.445 1 98.38 268 PHE A C 1
ATOM 2083 O O . PHE A 1 268 ? -17.141 -4.129 -6.691 1 98.38 268 PHE A O 1
ATOM 2090 N N . PHE A 1 269 ? -15.562 -2.682 -7.348 1 97.94 269 PHE A N 1
ATOM 2091 C CA . PHE A 1 269 ? -15.477 -3.17 -8.719 1 97.94 269 PHE A CA 1
ATOM 2092 C C . PHE A 1 269 ? -14.094 -3.754 -9 1 97.94 269 PHE A C 1
ATOM 2094 O O . PHE A 1 269 ? -13.078 -3.105 -8.742 1 97.94 269 PHE A O 1
ATOM 2101 N N . LEU A 1 270 ? -14.055 -4.945 -9.43 1 97.31 270 LEU A N 1
ATOM 2102 C CA . LEU A 1 270 ? -12.836 -5.57 -9.93 1 97.31 270 LEU A CA 1
ATOM 2103 C C . LEU A 1 270 ? -12.953 -5.867 -11.422 1 97.31 270 LEU A C 1
ATOM 2105 O O . LEU A 1 270 ? -13.742 -6.719 -11.836 1 97.31 270 LEU A O 1
ATOM 2109 N N . ASP A 1 271 ? -12.18 -5.137 -12.242 1 96 271 ASP A N 1
ATOM 2110 C CA . ASP A 1 271 ? -12.172 -5.301 -13.688 1 96 271 ASP A CA 1
ATOM 2111 C C . ASP A 1 271 ? -10.945 -6.098 -14.141 1 96 271 ASP A C 1
ATOM 2113 O O . ASP A 1 271 ? -9.812 -5.707 -13.867 1 96 271 ASP A O 1
ATOM 2117 N N . GLU A 1 272 ? -11.219 -7.145 -14.734 1 94.12 272 GLU A N 1
ATOM 2118 C CA . GLU A 1 272 ? -10.172 -7.922 -15.391 1 94.12 272 GLU A CA 1
ATOM 2119 C C . GLU A 1 272 ? -10.25 -7.797 -16.906 1 94.12 272 GLU A C 1
ATOM 2121 O O . GLU A 1 272 ? -11.242 -8.211 -17.516 1 94.12 272 GLU A O 1
ATOM 2126 N N . ILE A 1 273 ? -9.266 -7.238 -17.5 1 94.12 273 ILE A N 1
ATOM 2127 C CA . ILE A 1 273 ? -9.234 -7.031 -18.938 1 94.12 273 ILE A CA 1
ATOM 2128 C C . ILE A 1 273 ? -8.031 -7.762 -19.531 1 94.12 273 ILE A C 1
ATOM 2130 O O . ILE A 1 273 ? -6.883 -7.352 -19.344 1 94.12 273 ILE A O 1
ATOM 2134 N N . PHE A 1 274 ? -8.273 -8.805 -20.141 1 92.62 274 PHE A N 1
ATOM 2135 C CA . PHE A 1 274 ? -7.25 -9.578 -20.844 1 92.62 274 PHE A CA 1
ATOM 2136 C C . PHE A 1 274 ? -7.371 -9.414 -22.344 1 92.62 274 PHE A C 1
ATOM 2138 O O . PHE A 1 274 ? -8.469 -9.5 -22.906 1 92.62 274 PHE A O 1
ATOM 2145 N N . TYR A 1 275 ? -6.309 -9.117 -23 1 92.75 275 TYR A N 1
ATOM 2146 C CA . TYR A 1 275 ? -6.383 -8.758 -24.422 1 92.75 275 TYR A CA 1
ATOM 2147 C C . TYR A 1 275 ? -5.184 -9.297 -25.188 1 92.75 275 TYR A C 1
ATOM 2149 O O . TYR A 1 275 ? -4.184 -9.703 -24.578 1 92.75 275 TYR A O 1
ATOM 2157 N N . LEU A 1 276 ? -5.371 -9.383 -26.453 1 93 276 LEU A N 1
ATOM 2158 C CA . LEU A 1 276 ? -4.309 -9.875 -27.328 1 93 276 LEU A CA 1
ATOM 2159 C C . LEU A 1 276 ? -3.721 -8.734 -28.156 1 93 276 LEU A C 1
ATOM 2161 O O . LEU A 1 276 ? -4.07 -8.57 -29.328 1 93 276 LEU A O 1
ATOM 2165 N N . GLY A 1 277 ? -2.732 -7.984 -27.516 1 89.12 277 GLY A N 1
ATOM 2166 C CA . GLY A 1 277 ? -2.082 -6.875 -28.203 1 89.12 277 GLY A CA 1
ATOM 2167 C C . GLY A 1 277 ? -2.707 -5.531 -27.875 1 89.12 277 GLY A C 1
ATOM 2168 O O . GLY A 1 277 ? -3.908 -5.441 -27.609 1 89.12 277 GLY A O 1
ATOM 2169 N N . GLN A 1 278 ? -1.914 -4.504 -27.953 1 87.88 278 GLN A N 1
ATOM 2170 C CA . GLN A 1 278 ? -2.303 -3.16 -27.547 1 87.88 278 GLN A CA 1
ATOM 2171 C C . GLN A 1 278 ? -3.523 -2.676 -28.328 1 87.88 278 GLN A C 1
ATOM 2173 O O . GLN A 1 278 ? -4.332 -1.908 -27.797 1 87.88 278 GLN A O 1
ATOM 2178 N N . GLU A 1 279 ? -3.643 -3.154 -29.516 1 89.5 279 GLU A N 1
ATOM 2179 C CA . GLU A 1 279 ? -4.746 -2.711 -30.359 1 89.5 279 GLU A CA 1
ATOM 2180 C C . GLU A 1 279 ? -6.094 -3.125 -29.781 1 89.5 279 GLU A C 1
ATOM 2182 O O . GLU A 1 279 ? -7.133 -2.578 -30.156 1 89.5 279 GLU A O 1
ATOM 2187 N N . TYR A 1 280 ? -6.109 -4.098 -28.906 1 92.06 280 TYR A N 1
ATOM 2188 C CA . TYR A 1 280 ? -7.363 -4.562 -28.328 1 92.06 280 TYR A CA 1
ATOM 2189 C C . TYR A 1 280 ? -7.484 -4.133 -26.859 1 92.06 280 TYR A C 1
ATOM 2191 O O . TYR A 1 280 ? -8.461 -4.473 -26.188 1 92.06 280 TYR A O 1
ATOM 2199 N N . CYS A 1 281 ? -6.477 -3.467 -26.375 1 89.81 281 CYS A N 1
ATOM 2200 C CA . CYS A 1 281 ? -6.566 -2.895 -25.031 1 89.81 281 CYS A CA 1
ATOM 2201 C C . CYS A 1 281 ? -7.41 -1.629 -25.031 1 89.81 281 CYS A C 1
ATOM 2203 O O . CYS A 1 281 ? -7.168 -0.715 -25.828 1 89.81 281 CYS A O 1
ATOM 2205 N N . PRO A 1 282 ? -8.328 -1.496 -24.203 1 85.75 282 PRO A N 1
ATOM 2206 C CA . PRO A 1 282 ? -9.211 -0.329 -24.188 1 85.75 282 PRO A CA 1
ATOM 2207 C C . PRO A 1 282 ? -8.508 0.943 -23.719 1 85.75 282 PRO A C 1
ATOM 2209 O O . PRO A 1 282 ? -9.055 2.041 -23.859 1 85.75 282 PRO A O 1
ATOM 2212 N N . VAL A 1 283 ? -7.273 0.795 -23.141 1 81.62 283 VAL A N 1
ATOM 2213 C CA . VAL A 1 283 ? -6.512 1.952 -22.688 1 81.62 283 VAL A CA 1
ATOM 2214 C C . VAL A 1 283 ? -5.074 1.854 -23.203 1 81.62 283 VAL A C 1
ATOM 2216 O O . VAL A 1 283 ? -4.602 0.765 -23.531 1 81.62 283 VAL A O 1
ATOM 2219 N N . GLU A 1 284 ? -4.48 3.006 -23.234 1 78.06 284 GLU A N 1
ATOM 2220 C CA . GLU A 1 284 ? -3.061 2.992 -23.578 1 78.06 284 GLU A CA 1
ATOM 2221 C C . GLU A 1 284 ? -2.207 2.568 -22.391 1 78.06 284 GLU A C 1
ATOM 2223 O O . GLU A 1 284 ? -2.354 3.111 -21.297 1 78.06 284 GLU A O 1
ATOM 2228 N N . THR A 1 285 ? -1.43 1.443 -22.641 1 73.19 285 THR A N 1
ATOM 2229 C CA . THR A 1 285 ? -0.57 0.961 -21.562 1 73.19 285 THR A CA 1
ATOM 2230 C C . THR A 1 285 ? 0.728 0.388 -22.125 1 73.19 285 THR A C 1
ATOM 2232 O O . THR A 1 285 ? 0.818 0.097 -23.312 1 73.19 285 THR A O 1
ATOM 2235 N N . LYS A 1 286 ? 1.909 0.318 -21.469 1 64 286 LYS A N 1
ATOM 2236 C CA . LYS A 1 286 ? 3.199 -0.22 -21.891 1 64 286 LYS A CA 1
ATOM 2237 C C . LYS A 1 286 ? 3.443 -1.6 -21.281 1 64 286 LYS A C 1
ATOM 2239 O O . LYS A 1 286 ? 4.34 -2.324 -21.719 1 64 286 LYS A O 1
ATOM 2244 N N . GLY A 1 287 ? 2.605 -2.273 -20.562 1 66.25 287 GLY A N 1
ATOM 2245 C CA . GLY A 1 287 ? 2.758 -3.537 -19.859 1 66.25 287 GLY A CA 1
ATOM 2246 C C . GLY A 1 287 ? 1.537 -3.918 -19.047 1 66.25 287 GLY A C 1
ATOM 2247 O O . GLY A 1 287 ? 0.412 -3.559 -19.391 1 66.25 287 GLY A O 1
ATOM 2248 N N . ASP A 1 288 ? 1.98 -4.922 -18.047 1 76.25 288 ASP A N 1
ATOM 2249 C CA . ASP A 1 288 ? 0.873 -5.18 -17.141 1 76.25 288 ASP A CA 1
ATOM 2250 C C . ASP A 1 288 ? 0.465 -3.908 -16.391 1 76.25 288 ASP A C 1
ATOM 2252 O O . ASP A 1 288 ? 1.308 -3.234 -15.805 1 76.25 288 ASP A O 1
ATOM 2256 N N . HIS A 1 289 ? -0.709 -3.615 -16.594 1 84.06 289 HIS A N 1
ATOM 2257 C CA . HIS A 1 289 ? -1.188 -2.322 -16.109 1 84.06 289 HIS A CA 1
ATOM 2258 C C . HIS A 1 289 ? -2.289 -2.492 -15.078 1 84.06 289 HIS A C 1
ATOM 2260 O O . HIS A 1 289 ? -3.184 -3.324 -15.242 1 84.06 289 HIS A O 1
ATOM 2266 N N . TYR A 1 290 ? -2.115 -1.766 -14.031 1 88.75 290 TYR A N 1
ATOM 2267 C CA . TYR A 1 290 ? -3.076 -1.786 -12.93 1 88.75 290 TYR A CA 1
ATOM 2268 C C . TYR A 1 290 ? -3.586 -0.382 -12.625 1 88.75 290 TYR A C 1
ATOM 2270 O O . TYR A 1 290 ? -2.816 0.582 -12.648 1 88.75 290 TYR A O 1
ATOM 2278 N N . ARG A 1 291 ? -4.832 -0.283 -12.422 1 90.06 291 ARG A N 1
ATOM 2279 C CA . ARG A 1 291 ? -5.43 0.991 -12.039 1 90.06 291 ARG A CA 1
ATOM 2280 C C . ARG A 1 291 ? -6.336 0.824 -10.82 1 90.06 291 ARG A C 1
ATOM 2282 O O . ARG A 1 291 ? -7.074 -0.158 -10.719 1 90.06 291 ARG A O 1
ATOM 2289 N N . ILE A 1 292 ? -6.273 1.74 -9.922 1 92.81 292 ILE A N 1
ATOM 2290 C CA . ILE A 1 292 ? -7.16 1.779 -8.766 1 92.81 292 ILE A CA 1
ATOM 2291 C C . ILE A 1 292 ? -7.805 3.16 -8.656 1 92.81 292 ILE A C 1
ATOM 2293 O O . ILE A 1 292 ? -7.113 4.18 -8.68 1 92.81 292 ILE A O 1
ATOM 2297 N N . ILE A 1 293 ? -9.062 3.166 -8.609 1 91.44 293 ILE A N 1
ATOM 2298 C CA . ILE A 1 293 ? -9.844 4.383 -8.398 1 91.44 293 ILE A CA 1
ATOM 2299 C C . ILE A 1 293 ? -10.625 4.273 -7.09 1 91.44 293 ILE A C 1
ATOM 2301 O O . ILE A 1 293 ? -11.359 3.307 -6.875 1 91.44 293 ILE A O 1
ATOM 2305 N N . ILE A 1 294 ? -10.438 5.156 -6.215 1 93.19 294 ILE A N 1
ATOM 2306 C CA . ILE A 1 294 ? -11.25 5.293 -5.008 1 93.19 294 ILE A CA 1
ATOM 2307 C C . ILE A 1 294 ? -12.039 6.598 -5.062 1 93.19 294 ILE A C 1
ATOM 2309 O O . ILE A 1 294 ? -11.453 7.684 -5 1 93.19 294 ILE A O 1
ATOM 2313 N N . GLU A 1 295 ? -13.273 6.422 -5.258 1 91.12 295 GLU A N 1
ATOM 2314 C CA . GLU A 1 295 ? -14.156 7.574 -5.113 1 91.12 295 GLU A CA 1
ATOM 2315 C C . GLU A 1 295 ? -14.602 7.754 -3.666 1 91.12 295 GLU A C 1
ATOM 2317 O O . GLU A 1 295 ? -15.391 6.953 -3.15 1 91.12 295 GLU A O 1
ATOM 2322 N N . GLY A 1 296 ? -13.984 8.727 -3.062 1 87.19 296 GLY A N 1
ATOM 2323 C CA . GLY A 1 296 ? -14.242 8.922 -1.645 1 87.19 296 GLY A CA 1
ATOM 2324 C C . GLY A 1 296 ? -14.312 10.383 -1.248 1 87.19 296 GLY A C 1
ATOM 2325 O O . GLY A 1 296 ? -14.297 11.266 -2.107 1 87.19 296 GLY A O 1
ATOM 2326 N N . LYS A 1 297 ? -14.555 10.609 0.071 1 84.69 297 LYS A N 1
ATOM 2327 C CA . LYS A 1 297 ? -14.57 11.93 0.691 1 84.69 297 LYS A CA 1
ATOM 2328 C C . LYS A 1 297 ? -13.602 12 1.868 1 84.69 297 LYS A C 1
ATOM 2330 O O . LYS A 1 297 ? -13.453 11.023 2.611 1 84.69 297 LYS A O 1
ATOM 2335 N N . PRO A 1 298 ? -13 13.055 1.975 1 81.12 298 PRO A N 1
ATOM 2336 C CA . PRO A 1 298 ? -13.062 14.281 1.176 1 81.12 298 PRO A CA 1
ATOM 2337 C C . PRO A 1 298 ? -12.18 14.219 -0.068 1 81.12 298 PRO A C 1
ATOM 2339 O O . PRO A 1 298 ? -12.211 15.125 -0.904 1 81.12 298 PRO A O 1
ATOM 2342 N N . VAL A 1 299 ? -11.445 13.172 -0.233 1 79.44 299 VAL A N 1
ATOM 2343 C CA . VAL A 1 299 ? -10.508 13.07 -1.349 1 79.44 299 VAL A CA 1
ATOM 2344 C C . VAL A 1 299 ? -10.789 11.797 -2.139 1 79.44 299 VAL A C 1
ATOM 2346 O O . VAL A 1 299 ? -11.227 10.789 -1.572 1 79.44 299 VAL A O 1
ATOM 2349 N N . SER A 1 300 ? -10.633 11.914 -3.467 1 83.69 300 SER A N 1
ATOM 2350 C CA . SER A 1 300 ? -10.609 10.734 -4.328 1 83.69 300 SER A CA 1
ATOM 2351 C C . SER A 1 300 ? -9.188 10.398 -4.773 1 83.69 300 SER A C 1
ATOM 2353 O O . SER A 1 300 ? -8.328 11.289 -4.844 1 83.69 300 SER A O 1
ATOM 2355 N N . VAL A 1 301 ? -9.008 9.148 -4.996 1 85.31 301 VAL A N 1
ATOM 2356 C CA . VAL A 1 301 ? -7.676 8.664 -5.355 1 85.31 301 VAL A CA 1
ATOM 2357 C C . VAL A 1 301 ? -7.73 7.953 -6.707 1 85.31 301 VAL A C 1
ATOM 2359 O O . VAL A 1 301 ? -8.633 7.145 -6.949 1 85.31 301 VAL A O 1
ATOM 2362 N N . ASN A 1 302 ? -6.848 8.336 -7.605 1 85.56 302 ASN A N 1
ATOM 2363 C CA . ASN A 1 302 ? -6.633 7.641 -8.867 1 85.56 302 ASN A CA 1
ATOM 2364 C C . ASN A 1 302 ? -5.176 7.207 -9.023 1 85.56 302 ASN A C 1
ATOM 2366 O O . ASN A 1 302 ? -4.277 8.047 -9.109 1 85.56 302 ASN A O 1
ATOM 2370 N N . MET A 1 303 ? -4.988 5.934 -9.047 1 87.38 303 MET A N 1
ATOM 2371 C CA . MET A 1 303 ? -3.633 5.395 -9.117 1 87.38 303 MET A CA 1
ATOM 2372 C C . MET A 1 303 ? -3.461 4.516 -10.352 1 87.38 303 MET A C 1
ATOM 2374 O O . MET A 1 303 ? -4.355 3.738 -10.695 1 87.38 303 MET A O 1
ATOM 2378 N N . LYS A 1 304 ? -2.348 4.668 -11.023 1 83.5 304 LYS A N 1
ATOM 2379 C CA . LYS A 1 304 ? -1.915 3.797 -12.109 1 83.5 304 LYS A CA 1
ATOM 2380 C C . LYS A 1 304 ? -0.548 3.188 -11.82 1 83.5 304 LYS A C 1
ATOM 2382 O O . LYS A 1 304 ? 0.336 3.859 -11.281 1 83.5 304 LYS A O 1
ATOM 2387 N N . MET A 1 305 ? -0.493 1.964 -12.141 1 79.69 305 MET A N 1
ATOM 2388 C CA . MET A 1 305 ? 0.771 1.273 -11.906 1 79.69 305 MET A CA 1
ATOM 2389 C C . MET A 1 305 ? 1.112 0.349 -13.07 1 79.69 305 MET A C 1
ATOM 2391 O O . MET A 1 305 ? 0.242 -0.358 -13.586 1 79.69 305 MET A O 1
ATOM 2395 N N . ASP A 1 306 ? 2.287 0.465 -13.484 1 73.31 306 ASP A N 1
ATOM 2396 C CA . ASP A 1 306 ? 2.832 -0.441 -14.492 1 73.31 306 ASP A CA 1
ATOM 2397 C C . ASP A 1 306 ? 3.904 -1.348 -13.891 1 73.31 306 ASP A C 1
ATOM 2399 O O . ASP A 1 306 ? 4.762 -0.888 -13.133 1 73.31 306 ASP A O 1
ATOM 2403 N N . LEU A 1 307 ? 3.623 -2.568 -13.992 1 67.44 307 LEU A N 1
ATOM 2404 C CA . LEU A 1 307 ? 4.66 -3.541 -13.664 1 67.44 307 LEU A CA 1
ATOM 2405 C C . LEU A 1 307 ? 5.52 -3.854 -14.883 1 67.44 307 LEU A C 1
ATOM 2407 O O . LEU A 1 307 ? 5 -4.242 -15.93 1 67.44 307 LEU A O 1
ATOM 2411 N N . MET A 1 308 ? 6.598 -3.24 -14.875 1 59.59 308 MET A N 1
ATOM 2412 C CA . MET A 1 308 ? 7.527 -3.521 -15.969 1 59.59 308 MET A CA 1
ATOM 2413 C C . MET A 1 308 ? 8.656 -4.43 -15.5 1 59.59 308 MET A C 1
ATOM 2415 O O . MET A 1 308 ? 9.031 -4.41 -14.328 1 59.59 308 MET A O 1
ATOM 2419 N N . ALA A 1 309 ? 8.797 -5.438 -16.297 1 48.38 309 ALA A N 1
ATOM 2420 C CA . ALA A 1 309 ? 10.023 -6.18 -16 1 48.38 309 ALA A CA 1
ATOM 2421 C C . ALA A 1 309 ? 11.227 -5.246 -15.938 1 48.38 309 ALA A C 1
ATOM 2423 O O . ALA A 1 309 ? 11.32 -4.289 -16.703 1 48.38 309 ALA A O 1
ATOM 2424 N N . SER A 1 310 ? 11.727 -4.859 -14.688 1 41.34 310 SER A N 1
ATOM 2425 C CA . SER A 1 310 ? 12.938 -4.043 -14.734 1 41.34 310 SER A CA 1
ATOM 2426 C C . SER A 1 310 ? 13.695 -4.25 -16.047 1 41.34 310 SER A C 1
ATOM 2428 O O . SER A 1 310 ? 14.117 -3.287 -16.672 1 41.34 310 SER A O 1
ATOM 2430 N N . VAL A 1 311 ? 14.547 -5.445 -16.203 1 37.34 311 VAL A N 1
ATOM 2431 C CA . VAL A 1 311 ? 15.438 -5.805 -17.297 1 37.34 311 VAL A CA 1
ATOM 2432 C C . VAL A 1 311 ? 14.664 -6.582 -18.359 1 37.34 311 VAL A C 1
ATOM 2434 O O . VAL A 1 311 ? 14.25 -7.719 -18.125 1 37.34 311 VAL A O 1
ATOM 2437 N N . GLU A 1 312 ? 13.906 -6.035 -19.172 1 39.62 312 GLU A N 1
ATOM 2438 C CA . GLU A 1 312 ? 13.539 -6.871 -20.312 1 39.62 312 GLU A CA 1
ATOM 2439 C C . GLU A 1 312 ? 14.516 -8.031 -20.484 1 39.62 312 GLU A C 1
ATOM 2441 O O . GLU A 1 312 ? 14.102 -9.156 -20.781 1 39.62 312 GLU A O 1
ATOM 2446 N N . LYS A 1 313 ? 15.75 -7.664 -20.562 1 37.62 313 LYS A N 1
ATOM 2447 C CA . LYS A 1 313 ? 16.797 -8.664 -20.719 1 37.62 313 LYS A CA 1
ATOM 2448 C C . LYS A 1 313 ? 16.75 -9.711 -19.609 1 37.62 313 LYS A C 1
ATOM 2450 O O . LYS A 1 313 ? 17.297 -10.805 -19.75 1 37.62 313 LYS A O 1
ATOM 2455 N N . ASP A 1 314 ? 16.438 -9.258 -18.484 1 40.59 314 ASP A N 1
ATOM 2456 C CA . ASP A 1 314 ? 16.625 -10.211 -17.391 1 40.59 314 ASP A CA 1
ATOM 2457 C C . ASP A 1 314 ? 15.398 -11.109 -17.234 1 40.59 314 ASP A C 1
ATOM 2459 O O . ASP A 1 314 ? 15.344 -11.938 -16.328 1 40.59 314 ASP A O 1
ATOM 2463 N N . LEU A 1 315 ? 14.312 -10.68 -17.688 1 43.88 315 LEU A N 1
ATOM 2464 C CA . LEU A 1 315 ? 13.156 -11.562 -17.656 1 43.88 315 LEU A CA 1
ATOM 2465 C C . LEU A 1 315 ? 13.5 -12.938 -18.203 1 43.88 315 LEU A C 1
ATOM 2467 O O . LEU A 1 315 ? 12.922 -13.945 -17.797 1 43.88 315 LEU A O 1
ATOM 2471 N N . HIS A 1 316 ? 14.312 -12.859 -19.328 1 43 316 HIS A N 1
ATOM 2472 C CA . HIS A 1 316 ? 14.531 -14.148 -19.969 1 43 316 HIS A CA 1
ATOM 2473 C C . HIS A 1 316 ? 15.797 -14.82 -19.438 1 43 316 HIS A C 1
ATOM 2475 O O . HIS A 1 316 ? 16.906 -14.344 -19.688 1 43 316 HIS A O 1
ATOM 2481 N N . TYR A 1 317 ? 15.797 -15.242 -18.25 1 38.34 317 TYR A N 1
ATOM 2482 C CA . TYR A 1 317 ? 16.969 -15.875 -17.656 1 38.34 317 TYR A CA 1
ATOM 2483 C C . TYR A 1 317 ? 17.5 -16.984 -18.547 1 38.34 317 TYR A C 1
ATOM 2485 O O . TYR A 1 317 ? 18.609 -17.484 -18.344 1 38.34 317 TYR A O 1
ATOM 2493 N N . ARG A 1 318 ? 16.75 -17.656 -19.219 1 43.19 318 ARG A N 1
ATOM 2494 C CA . ARG A 1 318 ? 17.219 -18.656 -20.156 1 43.19 318 ARG A CA 1
ATOM 24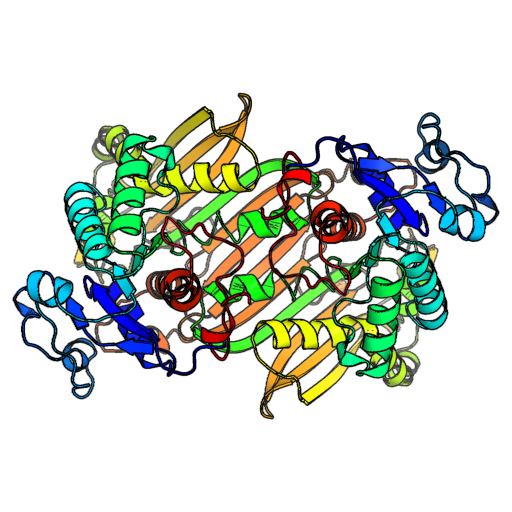95 C C . ARG A 1 318 ? 16.516 -18.547 -21.5 1 43.19 318 ARG A C 1
ATOM 2497 O O . ARG A 1 318 ? 15.43 -17.953 -21.578 1 43.19 318 ARG A O 1
ATOM 2504 N N . GLU A 1 319 ? 17.25 -18.922 -22.469 1 50.97 319 GLU A N 1
ATOM 2505 C CA . GLU A 1 319 ? 16.609 -19.109 -23.766 1 50.97 319 GLU A CA 1
ATOM 2506 C C . GLU A 1 319 ? 15.344 -19.938 -23.641 1 50.97 319 GLU A C 1
ATOM 2508 O O . GLU A 1 319 ? 15.336 -20.969 -22.953 1 50.97 319 GLU A O 1
ATOM 2513 N N . GLY A 1 320 ? 14.242 -19.484 -23.906 1 56.22 320 GLY A N 1
ATOM 2514 C CA . GLY A 1 320 ? 12.992 -20.219 -23.875 1 56.22 320 GLY A CA 1
ATOM 2515 C C . GLY A 1 320 ? 12.148 -19.938 -22.656 1 56.22 320 GLY A C 1
ATOM 2516 O O . GLY A 1 320 ? 11.008 -20.391 -22.547 1 56.22 320 GLY A O 1
ATOM 2517 N N . ASP A 1 321 ? 12.852 -19.109 -21.75 1 61.25 321 ASP A N 1
ATOM 2518 C CA . ASP A 1 321 ? 12.07 -18.766 -20.578 1 61.25 321 ASP A CA 1
ATOM 2519 C C . ASP A 1 321 ? 11.016 -17.703 -20.906 1 61.25 321 ASP A C 1
ATOM 2521 O O . ASP A 1 321 ? 11.359 -16.609 -21.375 1 61.25 321 ASP A O 1
ATOM 2525 N N . ASN A 1 322 ? 9.812 -18.062 -20.734 1 63.69 322 ASN A N 1
ATOM 2526 C CA . ASN A 1 322 ? 8.703 -17.172 -21.062 1 63.69 322 ASN A CA 1
ATOM 2527 C C . ASN A 1 322 ? 7.953 -16.734 -19.797 1 63.69 322 ASN A C 1
ATOM 2529 O O . ASN A 1 322 ? 6.766 -16.406 -19.875 1 63.69 322 ASN A O 1
ATOM 2533 N N . THR A 1 323 ? 8.75 -16.875 -18.688 1 70 323 THR A N 1
ATOM 2534 C CA . THR A 1 323 ? 8.094 -16.422 -17.469 1 70 323 THR A CA 1
ATOM 2535 C C . THR A 1 323 ? 7.898 -14.898 -17.5 1 70 323 THR A C 1
ATOM 2537 O O . THR A 1 323 ? 8.852 -14.156 -17.734 1 70 323 THR A O 1
ATOM 2540 N N . THR A 1 324 ? 6.668 -14.453 -17.375 1 71.31 324 THR A N 1
ATOM 2541 C CA . THR A 1 324 ? 6.34 -13.031 -17.438 1 71.31 324 THR A CA 1
ATOM 2542 C C . THR A 1 324 ? 6.531 -12.375 -16.062 1 71.31 324 THR A C 1
ATOM 2544 O O . THR A 1 324 ? 6.559 -13.055 -15.039 1 71.31 324 THR A O 1
ATOM 2547 N N . PRO A 1 325 ? 6.633 -11.055 -16.031 1 75.56 325 PRO A N 1
ATOM 2548 C CA . PRO A 1 325 ? 6.758 -10.312 -14.773 1 75.56 325 PRO A CA 1
ATOM 2549 C C . PRO A 1 325 ? 5.617 -10.609 -13.805 1 75.56 325 PRO A C 1
ATOM 2551 O O . PRO A 1 325 ? 5.828 -10.609 -12.586 1 75.56 325 PRO A O 1
ATOM 2554 N N . GLY A 1 326 ? 4.523 -10.922 -14.344 1 78.88 326 GLY A N 1
ATOM 2555 C CA . GLY A 1 326 ? 3.371 -11.211 -13.508 1 78.88 326 GLY A CA 1
ATOM 2556 C C . GLY A 1 326 ? 3.57 -12.414 -12.609 1 78.88 326 GLY A C 1
ATOM 2557 O O . GLY A 1 326 ? 3.113 -12.43 -11.469 1 78.88 326 GLY A O 1
ATOM 2558 N N . TYR A 1 327 ? 4.277 -13.383 -13.141 1 82.44 327 TYR A N 1
ATOM 2559 C CA . TYR A 1 327 ? 4.535 -14.578 -12.344 1 82.44 327 TYR A CA 1
ATOM 2560 C C . TYR A 1 327 ? 5.543 -14.289 -11.242 1 82.44 327 TYR A C 1
ATOM 2562 O O . TYR A 1 327 ? 5.414 -14.797 -10.125 1 82.44 327 TYR A O 1
ATOM 2570 N N . TYR A 1 328 ? 6.48 -13.477 -11.547 1 85.75 328 TYR A N 1
ATOM 2571 C CA . TYR A 1 328 ? 7.449 -13.094 -10.523 1 85.75 328 TYR A CA 1
ATOM 2572 C C . TYR A 1 328 ? 6.793 -12.234 -9.453 1 85.75 328 TYR A C 1
ATOM 2574 O O . TYR A 1 328 ? 7.039 -12.422 -8.258 1 85.75 328 TYR A O 1
ATOM 2582 N N . ALA A 1 329 ? 5.984 -11.344 -9.945 1 86.56 329 ALA A N 1
ATOM 2583 C CA . ALA A 1 329 ? 5.285 -10.484 -8.992 1 86.56 329 ALA A CA 1
ATOM 2584 C C . ALA A 1 329 ? 4.379 -11.297 -8.078 1 86.56 329 ALA A C 1
ATOM 2586 O O . ALA A 1 329 ? 4.184 -10.953 -6.91 1 86.56 329 ALA A O 1
ATOM 2587 N N . THR A 1 330 ? 3.869 -12.367 -8.609 1 88.94 330 THR A N 1
ATOM 2588 C CA . THR A 1 330 ? 3.031 -13.258 -7.812 1 88.94 330 THR A CA 1
ATOM 2589 C C . THR A 1 330 ? 3.875 -14.047 -6.816 1 88.94 330 THR A C 1
ATOM 2591 O O . THR A 1 330 ? 3.447 -14.289 -5.684 1 88.94 330 THR A O 1
ATOM 2594 N N . ALA A 1 331 ? 5.031 -14.406 -7.191 1 92.56 331 ALA A N 1
ATOM 2595 C CA . ALA A 1 331 ? 5.91 -15.227 -6.363 1 92.56 331 ALA A CA 1
ATOM 2596 C C . ALA A 1 331 ? 6.387 -14.453 -5.137 1 92.56 331 ALA A C 1
ATOM 2598 O O . ALA A 1 331 ? 6.609 -15.039 -4.074 1 92.56 331 ALA A O 1
ATOM 2599 N N . MET A 1 332 ? 6.477 -13.188 -5.242 1 92.62 332 MET A N 1
ATOM 2600 C CA . MET A 1 332 ? 7.145 -12.406 -4.203 1 92.62 332 MET A CA 1
ATOM 2601 C C . MET A 1 332 ? 6.32 -12.391 -2.92 1 92.62 332 MET A C 1
ATOM 2603 O O . MET A 1 332 ? 6.84 -12.688 -1.842 1 92.62 332 MET A O 1
ATOM 2607 N N . PRO A 1 333 ? 5.027 -12.094 -3.041 1 92.12 333 PRO A N 1
ATOM 2608 C CA . PRO A 1 333 ? 4.273 -12.156 -1.788 1 92.12 333 PRO A CA 1
ATOM 2609 C C . PRO A 1 333 ? 4.332 -13.539 -1.135 1 92.12 333 PRO A C 1
ATOM 2611 O O . PRO A 1 333 ? 4.293 -13.648 0.094 1 92.12 333 PRO A O 1
ATOM 2614 N N . MET A 1 334 ? 4.418 -14.586 -1.943 1 94.5 334 MET A N 1
ATOM 2615 C CA . MET A 1 334 ? 4.543 -15.938 -1.393 1 94.5 334 MET A CA 1
ATOM 2616 C C . MET A 1 334 ? 5.836 -16.078 -0.599 1 94.5 334 MET A C 1
ATOM 2618 O O . MET A 1 334 ? 5.828 -16.578 0.53 1 94.5 334 MET A O 1
ATOM 2622 N N . ILE A 1 335 ? 6.875 -15.578 -1.147 1 95.38 335 ILE A N 1
ATOM 2623 C CA . ILE A 1 335 ? 8.203 -15.727 -0.573 1 95.38 335 ILE A CA 1
ATOM 2624 C C . ILE A 1 335 ? 8.352 -14.812 0.641 1 95.38 335 ILE A C 1
ATOM 2626 O O . ILE A 1 335 ? 8.828 -15.242 1.695 1 95.38 335 ILE A O 1
ATOM 2630 N N . GLN A 1 336 ? 7.871 -13.625 0.522 1 93.88 336 GLN A N 1
ATOM 2631 C CA . GLN A 1 336 ? 8.055 -12.617 1.562 1 93.88 336 GLN A CA 1
ATOM 2632 C C . GLN A 1 336 ? 7.285 -12.984 2.826 1 93.88 336 GLN A C 1
ATOM 2634 O O . GLN A 1 336 ? 7.668 -12.586 3.93 1 93.88 336 GLN A O 1
ATOM 2639 N N . THR A 1 337 ? 6.262 -13.789 2.707 1 93.5 337 THR A N 1
ATOM 2640 C CA . THR A 1 337 ? 5.406 -14.07 3.852 1 93.5 337 THR A CA 1
ATOM 2641 C C . THR A 1 337 ? 5.852 -15.344 4.562 1 93.5 337 THR A C 1
ATOM 2643 O O . THR A 1 337 ? 5.301 -15.711 5.605 1 93.5 337 THR A O 1
ATOM 2646 N N . ILE A 1 338 ? 6.863 -16 4.062 1 95.44 338 ILE A N 1
ATOM 2647 C CA . ILE A 1 338 ? 7.305 -17.281 4.625 1 95.44 338 ILE A CA 1
ATOM 2648 C C . ILE A 1 338 ? 7.578 -17.109 6.117 1 95.44 338 ILE A C 1
ATOM 2650 O O . ILE A 1 338 ? 7.031 -17.844 6.938 1 95.44 338 ILE A O 1
ATOM 2654 N N . PRO A 1 339 ? 8.344 -16.094 6.574 1 94.06 339 PRO A N 1
ATOM 2655 C CA . PRO A 1 339 ? 8.625 -16 8.008 1 94.06 339 PRO A CA 1
ATOM 2656 C C . PRO A 1 339 ? 7.375 -15.75 8.844 1 94.06 339 PRO A C 1
ATOM 2658 O O . PRO A 1 339 ? 7.191 -16.375 9.891 1 94.06 339 PRO A O 1
ATOM 2661 N N . VAL A 1 340 ? 6.508 -14.914 8.352 1 91.5 340 VAL A N 1
ATOM 2662 C CA . VAL A 1 340 ? 5.309 -14.547 9.094 1 91.5 340 VAL A CA 1
ATOM 2663 C C . VAL A 1 340 ? 4.391 -15.75 9.227 1 91.5 340 VAL A C 1
ATOM 2665 O O . VAL A 1 340 ? 3.832 -16 10.297 1 91.5 340 VAL A O 1
ATOM 2668 N N . VAL A 1 341 ? 4.262 -16.516 8.148 1 94.25 341 VAL A N 1
ATOM 2669 C CA . VAL A 1 341 ? 3.375 -17.672 8.141 1 94.25 341 VAL A CA 1
ATOM 2670 C C . VAL A 1 341 ? 3.959 -18.781 9.008 1 94.25 341 VAL A C 1
ATOM 2672 O O . VAL A 1 341 ? 3.244 -19.391 9.812 1 94.25 341 VAL A O 1
ATOM 2675 N N . CYS A 1 342 ? 5.23 -19 8.922 1 95.38 342 CYS A N 1
ATOM 2676 C CA . CYS A 1 342 ? 5.895 -20.078 9.648 1 95.38 342 CYS A CA 1
ATOM 2677 C C . CYS A 1 342 ? 5.902 -19.797 11.148 1 95.38 342 CYS A C 1
ATOM 2679 O O . CYS A 1 342 ? 5.879 -20.734 11.953 1 95.38 342 CYS A O 1
ATOM 2681 N N . GLU A 1 343 ? 5.875 -18.5 11.547 1 93.44 343 GLU A N 1
ATOM 2682 C CA . GLU A 1 343 ? 5.973 -18.141 12.953 1 93.44 343 GLU A CA 1
ATOM 2683 C C . GLU A 1 343 ? 4.605 -17.812 13.539 1 93.44 343 GLU A C 1
ATOM 2685 O O . GLU A 1 343 ? 4.496 -17.469 14.719 1 93.44 343 GLU A O 1
ATOM 2690 N N . ALA A 1 344 ? 3.605 -17.922 12.75 1 92.75 344 ALA A N 1
ATOM 2691 C CA . ALA A 1 344 ? 2.248 -17.641 13.211 1 92.75 344 ALA A CA 1
ATOM 2692 C C . ALA A 1 344 ? 1.707 -18.797 14.055 1 92.75 344 ALA A C 1
ATOM 2694 O O . ALA A 1 344 ? 2.207 -19.922 13.969 1 92.75 344 ALA A O 1
ATOM 2695 N N . ALA A 1 345 ? 0.659 -18.484 14.836 1 94.44 345 ALA A N 1
ATOM 2696 C CA . ALA A 1 345 ? -0.109 -19.547 15.484 1 94.44 345 ALA A CA 1
ATOM 2697 C C . ALA A 1 345 ? -0.841 -20.391 14.453 1 94.44 345 ALA A C 1
ATOM 2699 O O . ALA A 1 345 ? -1.182 -19.922 13.367 1 94.44 345 ALA A O 1
ATOM 2700 N N . PRO A 1 346 ? -1.047 -21.656 14.75 1 97.69 346 PRO A N 1
ATOM 2701 C CA . PRO A 1 346 ? -1.737 -22.531 13.797 1 97.69 346 PRO A CA 1
ATOM 2702 C C . PRO A 1 346 ? -3.092 -21.984 13.359 1 97.69 346 PRO A C 1
ATOM 2704 O O . PRO A 1 346 ? -3.881 -21.531 14.203 1 97.69 346 PRO A O 1
ATOM 2707 N N . GLY A 1 347 ? -3.355 -21.906 12.133 1 97 347 GLY A N 1
ATOM 2708 C CA . GLY A 1 347 ? -4.582 -21.359 11.562 1 97 347 GLY A CA 1
ATOM 2709 C C . GLY A 1 347 ? -4.371 -20.688 10.227 1 97 347 GLY A C 1
ATOM 2710 O O . GLY A 1 347 ? -3.312 -20.828 9.617 1 97 347 GLY A O 1
ATOM 2711 N N . ILE A 1 348 ? -5.371 -20.062 9.781 1 95.25 348 ILE A N 1
ATOM 2712 C CA . ILE A 1 348 ? -5.301 -19.328 8.516 1 95.25 348 ILE A CA 1
ATOM 2713 C C . ILE A 1 348 ? -4.766 -17.922 8.766 1 95.25 348 ILE A C 1
ATOM 2715 O O . ILE A 1 348 ? -5.297 -17.188 9.594 1 95.25 348 ILE A O 1
ATOM 2719 N N . VAL A 1 349 ? -3.715 -17.609 8.078 1 91.69 349 VAL A N 1
ATOM 2720 C CA . VAL A 1 349 ? -3.088 -16.312 8.211 1 91.69 349 VAL A CA 1
ATOM 2721 C C . VAL A 1 349 ? -3.609 -15.367 7.129 1 91.69 349 VAL A C 1
ATOM 2723 O O . VAL A 1 349 ? -3.602 -15.711 5.945 1 91.69 349 VAL A O 1
ATOM 2726 N N . TYR A 1 350 ? -4.156 -14.305 7.426 1 82.12 350 TYR A N 1
ATOM 2727 C CA . TYR A 1 350 ? -4.676 -13.32 6.477 1 82.12 350 TYR A CA 1
ATOM 2728 C C . TYR A 1 350 ? -3.715 -12.148 6.32 1 82.12 350 TYR A C 1
ATOM 2730 O O . TYR A 1 350 ? -2.92 -11.867 7.223 1 82.12 350 TYR A O 1
ATOM 2738 N N . PRO A 1 351 ? -3.785 -11.641 4.922 1 64.38 351 PRO A N 1
ATOM 2739 C CA . PRO A 1 351 ? -2.811 -10.625 4.52 1 64.38 351 PRO A CA 1
ATOM 2740 C C . PRO A 1 351 ? -2.826 -9.398 5.43 1 64.38 351 PRO A C 1
ATOM 2742 O O . PRO A 1 351 ? -3.869 -8.758 5.594 1 64.38 351 PRO A O 1
ATOM 2745 N N . THR A 1 352 ? -2.516 -9.148 6.531 1 57.34 352 THR A N 1
ATOM 2746 C CA . THR A 1 352 ? -2.736 -7.766 6.934 1 57.34 352 THR A CA 1
ATOM 2747 C C . THR A 1 352 ? -1.582 -6.879 6.477 1 57.34 352 THR A C 1
ATOM 2749 O O . THR A 1 352 ? -1.804 -5.809 5.902 1 57.34 352 THR A O 1
ATOM 2752 N N . THR A 1 353 ? -0.366 -6.848 6.914 1 58.72 353 THR A N 1
ATOM 2753 C CA . THR A 1 353 ? 0.583 -5.766 6.676 1 58.72 353 THR A CA 1
ATOM 2754 C C . THR A 1 353 ? 2.002 -6.312 6.535 1 58.72 353 THR A C 1
ATOM 2756 O O . THR A 1 353 ? 2.969 -5.547 6.535 1 58.72 353 THR A O 1
ATOM 2759 N N . PHE A 1 354 ? 2.119 -7.574 5.984 1 65.06 354 PHE A N 1
ATOM 2760 C CA . PHE A 1 354 ? 3.477 -8.023 6.273 1 65.06 354 PHE A CA 1
ATOM 2761 C C . PHE A 1 354 ? 4.188 -8.445 4.992 1 65.06 354 PHE A C 1
ATOM 2763 O O . PHE A 1 354 ? 5.352 -8.859 5.027 1 65.06 354 PHE A O 1
ATOM 2770 N N . ALA A 1 355 ? 3.611 -8.062 3.828 1 78.06 355 ALA 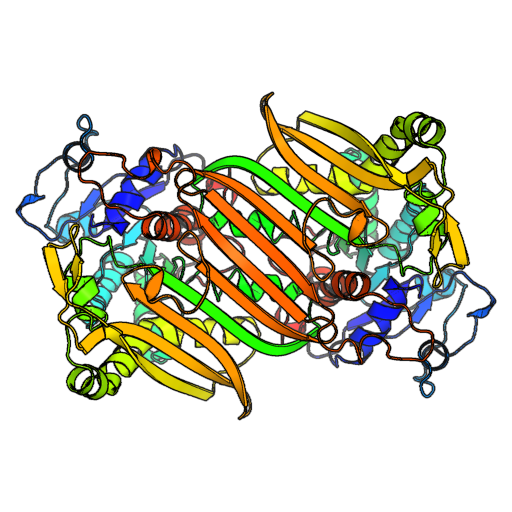A N 1
ATOM 2771 C CA . ALA A 1 355 ? 4.328 -8.578 2.664 1 78.06 355 ALA A CA 1
ATOM 2772 C C . ALA A 1 355 ? 5.012 -7.453 1.897 1 78.06 355 ALA A C 1
ATOM 2774 O O . ALA A 1 355 ? 4.387 -6.785 1.072 1 78.06 355 ALA A O 1
ATOM 2775 N N . HIS A 1 356 ? 6.355 -7.137 2.428 1 88.38 356 HIS A N 1
ATOM 2776 C CA . HIS A 1 356 ? 7.18 -6.199 1.675 1 88.38 356 HIS A CA 1
ATOM 2777 C C . HIS A 1 356 ? 8.641 -6.645 1.648 1 88.38 356 HIS A C 1
ATOM 2779 O O . HIS A 1 356 ? 9.023 -7.551 2.387 1 88.38 356 HIS A O 1
ATOM 2785 N N . TYR A 1 357 ? 9.375 -6.098 0.799 1 92.88 357 TYR A N 1
ATOM 2786 C CA . TYR A 1 357 ? 10.805 -6.375 0.735 1 92.88 357 TYR A CA 1
ATOM 2787 C C . TYR A 1 357 ? 11.469 -6.145 2.088 1 92.88 357 TYR A C 1
ATOM 2789 O O . TYR A 1 357 ? 11.125 -5.195 2.797 1 92.88 357 TYR A O 1
ATOM 2797 N N . ALA A 1 358 ? 12.391 -6.961 2.398 1 92.38 358 ALA A N 1
ATOM 2798 C CA . ALA A 1 358 ? 13.281 -6.785 3.537 1 92.38 358 ALA A CA 1
ATOM 2799 C C . ALA A 1 358 ? 14.695 -7.258 3.203 1 92.38 358 ALA A C 1
ATOM 2801 O O . ALA A 1 358 ? 14.875 -8.266 2.51 1 92.38 358 ALA A O 1
ATOM 2802 N N . ARG A 1 359 ? 15.609 -6.594 3.719 1 93.06 359 ARG A N 1
ATOM 2803 C CA . ARG A 1 359 ? 16.984 -7.035 3.543 1 93.06 359 ARG A CA 1
ATOM 2804 C C . ARG A 1 359 ? 17.188 -8.453 4.059 1 93.06 359 ARG A C 1
ATOM 2806 O O . ARG A 1 359 ? 17.891 -9.25 3.445 1 93.06 359 ARG A O 1
ATOM 2813 N N . ASP A 1 360 ? 16.594 -8.797 5.129 1 93.44 360 ASP A N 1
ATOM 2814 C CA . ASP A 1 360 ? 16.453 -10.125 5.719 1 93.44 360 ASP A CA 1
ATOM 2815 C C . ASP A 1 360 ? 15.008 -10.406 6.109 1 93.44 360 ASP A C 1
ATOM 2817 O O . ASP A 1 360 ? 14.5 -9.828 7.07 1 93.44 360 ASP A O 1
ATOM 2821 N N . TYR A 1 361 ? 14.359 -11.289 5.395 1 91.62 361 TYR A N 1
ATOM 2822 C CA . TYR A 1 361 ? 12.93 -11.516 5.574 1 91.62 361 TYR A CA 1
ATOM 2823 C C . TYR A 1 361 ? 12.633 -12.062 6.961 1 91.62 361 TYR A C 1
ATOM 2825 O O . TYR A 1 361 ? 11.5 -11.984 7.438 1 91.62 361 TYR A O 1
ATOM 2833 N N . ARG A 1 362 ? 13.609 -12.672 7.734 1 92.81 362 ARG A N 1
ATOM 2834 C CA . ARG A 1 362 ? 13.422 -13.195 9.086 1 92.81 362 ARG A CA 1
ATOM 2835 C C . ARG A 1 362 ? 13.062 -12.086 10.062 1 92.81 362 ARG A C 1
ATOM 2837 O O . ARG A 1 362 ? 12.523 -12.344 11.133 1 92.81 362 ARG A O 1
ATOM 2844 N N . ASN A 1 363 ? 13.273 -10.766 9.57 1 87.12 363 ASN A N 1
ATOM 2845 C CA . ASN A 1 363 ? 13.016 -9.609 10.422 1 87.12 363 ASN A CA 1
ATOM 2846 C C . ASN A 1 363 ? 11.562 -9.148 10.32 1 87.12 363 ASN A C 1
ATOM 2848 O O . ASN A 1 363 ? 11.141 -8.266 11.062 1 87.12 363 ASN A O 1
ATOM 2852 N N . LEU A 1 364 ? 10.797 -9.773 9.406 1 83.38 364 LEU A N 1
ATOM 2853 C CA . LEU A 1 364 ? 9.414 -9.352 9.219 1 83.38 364 LEU A CA 1
ATOM 2854 C C . LEU A 1 364 ? 8.5 -9.984 10.266 1 83.38 364 LEU A C 1
ATOM 2856 O O . LEU A 1 364 ? 7.316 -9.648 10.352 1 83.38 364 LEU A O 1
ATOM 2860 N N . VAL A 1 365 ? 8.961 -10.852 11.062 1 79.38 365 VAL A N 1
ATOM 2861 C CA . VAL A 1 365 ? 8.148 -11.492 12.094 1 79.38 365 VAL A CA 1
ATOM 2862 C C . VAL A 1 365 ? 7.938 -10.539 13.258 1 79.38 365 VAL A C 1
ATOM 2864 O O . VAL A 1 365 ? 8.891 -9.938 13.766 1 79.38 365 VAL A O 1
ATOM 2867 N N . ALA A 1 366 ? 6.805 -9.773 13.203 1 57.78 366 ALA A N 1
ATOM 2868 C CA . ALA A 1 366 ? 6.555 -8.852 14.305 1 57.78 366 ALA A CA 1
ATOM 2869 C C . ALA A 1 366 ? 6.82 -9.516 15.656 1 57.78 366 ALA A C 1
ATOM 2871 O O . ALA A 1 366 ? 6.559 -10.711 15.82 1 57.78 366 ALA A O 1
ATOM 2872 N N . GLY A 1 367 ? 7.984 -9.047 16.391 1 47.12 367 GLY A N 1
ATOM 2873 C CA . GLY A 1 367 ? 8.078 -9.477 17.766 1 47.12 367 GLY A CA 1
ATOM 2874 C C . GLY A 1 367 ? 6.777 -9.297 18.531 1 47.12 367 GLY A C 1
ATOM 2875 O O . GLY A 1 367 ? 5.914 -8.523 18.125 1 47.12 367 GLY A O 1
ATOM 2876 N N . MET B 1 1 ? -11.5 -6.691 24.766 1 54.25 1 MET B N 1
ATOM 2877 C CA . MET B 1 1 ? -12.859 -6.414 24.328 1 54.25 1 MET B CA 1
ATOM 2878 C C . MET B 1 1 ? -12.898 -5.211 23.406 1 54.25 1 MET B C 1
ATOM 2880 O O . MET B 1 1 ? -12.125 -4.27 23.562 1 54.25 1 MET B O 1
ATOM 2884 N N . ARG B 1 2 ? -13.641 -5.301 22.234 1 74 2 ARG B N 1
ATOM 2885 C CA . ARG B 1 2 ? -13.797 -4.227 21.25 1 74 2 ARG B CA 1
ATOM 2886 C C . ARG B 1 2 ? -14.461 -3.008 21.875 1 74 2 ARG B C 1
ATOM 2888 O O . ARG B 1 2 ? -15.5 -3.125 22.531 1 74 2 ARG B O 1
ATOM 2895 N N . ARG B 1 3 ? -13.758 -1.829 21.953 1 88.62 3 ARG B N 1
ATOM 2896 C CA . ARG B 1 3 ? -14.273 -0.56 22.453 1 88.62 3 ARG B CA 1
ATOM 2897 C C . ARG B 1 3 ? -15.523 -0.141 21.688 1 88.62 3 ARG B C 1
ATOM 2899 O O . ARG B 1 3 ? -15.547 -0.198 20.453 1 88.62 3 ARG B O 1
ATOM 2906 N N . GLU B 1 4 ? -16.578 0.214 22.422 1 90.62 4 GLU B N 1
ATOM 2907 C CA . GLU B 1 4 ? -17.828 0.64 21.797 1 90.62 4 GLU B CA 1
ATOM 2908 C C . GLU B 1 4 ? -18.047 2.141 21.969 1 90.62 4 GLU B C 1
ATOM 2910 O O . GLU B 1 4 ? -18.828 2.746 21.234 1 90.62 4 GLU B O 1
ATOM 2915 N N . THR B 1 5 ? -17.391 2.752 22.922 1 95.44 5 THR B N 1
ATOM 2916 C CA . THR B 1 5 ? -17.531 4.18 23.172 1 95.44 5 THR B CA 1
ATOM 2917 C C . THR B 1 5 ? -16.609 4.992 22.281 1 95.44 5 THR B C 1
ATOM 2919 O O . THR B 1 5 ? -15.547 4.508 21.875 1 95.44 5 THR B O 1
ATOM 2922 N N . PRO B 1 6 ? -16.938 6.168 21.984 1 97.56 6 PRO B N 1
ATOM 2923 C CA . PRO B 1 6 ? -16.094 7.016 21.125 1 97.56 6 PRO B CA 1
ATOM 2924 C C . PRO B 1 6 ? -14.781 7.414 21.812 1 97.56 6 PRO B C 1
ATOM 2926 O O . PRO B 1 6 ? -14.727 7.52 23.047 1 97.56 6 PRO B O 1
ATOM 2929 N N . TYR B 1 7 ? -13.773 7.535 21.047 1 98.19 7 TYR B N 1
ATOM 2930 C CA . TYR B 1 7 ? -12.539 8.141 21.531 1 98.19 7 TYR B CA 1
ATOM 2931 C C . TYR B 1 7 ? -12.695 9.648 21.688 1 98.19 7 TYR B C 1
ATOM 2933 O O . TYR B 1 7 ? -13.164 10.328 20.766 1 98.19 7 TYR B O 1
ATOM 2941 N N . LYS B 1 8 ? -12.406 10.141 22.812 1 98.75 8 LYS B N 1
ATOM 2942 C CA . LYS B 1 8 ? -12.414 11.578 23.062 1 98.75 8 LYS B CA 1
ATOM 2943 C C . LYS B 1 8 ? -11.164 12.242 22.484 1 98.75 8 LYS B C 1
ATOM 2945 O O . LYS B 1 8 ? -10.047 11.914 22.891 1 98.75 8 LYS B O 1
ATOM 2950 N N . VAL B 1 9 ? -11.383 13.203 21.578 1 98.81 9 VAL B N 1
ATOM 2951 C CA . VAL B 1 9 ? -10.266 13.719 20.781 1 98.81 9 VAL B CA 1
ATOM 2952 C C . VAL B 1 9 ? -10.164 15.234 20.969 1 98.81 9 VAL B C 1
ATOM 2954 O O . VAL B 1 9 ? -11.18 15.938 20.984 1 98.81 9 VAL B O 1
ATOM 2957 N N . ILE B 1 10 ? -8.953 15.711 21.188 1 98.81 10 ILE B N 1
ATOM 2958 C CA . ILE B 1 10 ? -8.633 17.141 21.172 1 98.81 10 ILE B CA 1
ATOM 2959 C C . ILE B 1 10 ? -7.844 17.469 19.922 1 98.81 10 ILE B C 1
ATOM 2961 O O . ILE B 1 10 ? -6.973 16.703 19.5 1 98.81 10 ILE B O 1
ATOM 2965 N N . VAL B 1 11 ? -8.156 18.547 19.266 1 98.5 11 VAL B N 1
ATOM 2966 C CA . VAL B 1 11 ? -7.348 19.031 18.156 1 98.5 11 VAL B CA 1
ATOM 2967 C C . VAL B 1 11 ? -6.527 20.25 18.594 1 98.5 11 VAL B C 1
ATOM 2969 O O . VAL B 1 11 ? -7.078 21.203 19.125 1 98.5 11 VAL B O 1
ATOM 2972 N N . TRP B 1 12 ? -5.258 20.078 18.438 1 97.44 12 TRP B N 1
ATOM 2973 C CA . TRP B 1 12 ? -4.305 21.125 18.781 1 97.44 12 TRP B CA 1
ATOM 2974 C C . TRP B 1 12 ? -3.918 21.938 17.547 1 97.44 12 TRP B C 1
ATOM 2976 O O . TRP B 1 12 ? -3.189 21.438 16.688 1 97.44 12 TRP B O 1
ATOM 2986 N N . ALA B 1 13 ? -4.352 23.234 17.422 1 93.62 13 ALA B N 1
ATOM 2987 C CA . ALA B 1 13 ? -4.07 24.172 16.344 1 93.62 13 ALA B CA 1
ATOM 2988 C C . ALA B 1 13 ? -5.023 23.969 15.172 1 93.62 13 ALA B C 1
ATOM 2990 O O . ALA B 1 13 ? -4.672 23.312 14.188 1 93.62 13 ALA B O 1
ATOM 2991 N N . PRO B 1 14 ? -6.141 24.625 15.156 1 92.25 14 PRO B N 1
ATOM 2992 C CA . PRO B 1 14 ? -7.129 24.469 14.086 1 92.25 14 PRO B CA 1
ATOM 2993 C C . PRO B 1 14 ? -6.805 25.328 12.867 1 92.25 14 PRO B C 1
ATOM 2995 O O . PRO B 1 14 ? -7.656 26.078 12.391 1 92.25 14 PRO B O 1
ATOM 2998 N N . GLY B 1 15 ? -5.52 25.172 12.375 1 86.5 15 GLY B N 1
ATOM 2999 C CA . GLY B 1 15 ? -5.203 25.672 11.047 1 86.5 15 GLY B CA 1
ATOM 3000 C C . GLY B 1 15 ? -5.809 24.828 9.938 1 86.5 15 GLY B C 1
ATOM 3001 O O . GLY B 1 15 ? -6.887 24.25 10.102 1 86.5 15 GLY B O 1
ATOM 3002 N N . TYR B 1 16 ? -5.195 24.812 8.789 1 83.06 16 TYR B N 1
ATOM 3003 C CA . TYR B 1 16 ? -5.727 24.047 7.668 1 83.06 16 TYR B CA 1
ATOM 3004 C C . TYR B 1 16 ? -5.828 22.578 8.023 1 83.06 16 TYR B C 1
ATOM 3006 O O . TYR B 1 16 ? -6.879 21.953 7.848 1 83.06 16 TYR B O 1
ATOM 3014 N N . LEU B 1 17 ? -4.754 22.094 8.578 1 88.62 17 LEU B N 1
ATOM 3015 C CA . LEU B 1 17 ? -4.73 20.672 8.922 1 88.62 17 LEU B CA 1
ATOM 3016 C C . LEU B 1 17 ? -5.656 20.391 10.102 1 88.62 17 LEU B C 1
ATOM 3018 O O . LEU B 1 17 ? -6.43 19.438 10.062 1 88.62 17 LEU B O 1
ATOM 3022 N N . GLY B 1 18 ? -5.547 21.219 11.133 1 93.19 18 GLY B N 1
ATOM 3023 C CA . GLY B 1 18 ? -6.406 21.016 12.289 1 93.19 18 GLY B CA 1
ATOM 3024 C C . GLY B 1 18 ? -7.883 21.094 11.961 1 93.19 18 GLY B C 1
ATOM 3025 O O . GLY B 1 18 ? -8.68 20.281 12.453 1 93.19 18 GLY B O 1
ATOM 3026 N N . THR B 1 19 ? -8.227 22.016 11.18 1 91 19 THR B N 1
ATOM 3027 C CA . THR B 1 19 ? -9.617 22.172 10.766 1 91 19 THR B CA 1
ATOM 3028 C C . THR B 1 19 ? -10.078 20.969 9.938 1 91 19 THR B C 1
ATOM 3030 O O . THR B 1 19 ? -11.211 20.516 10.078 1 91 19 THR B O 1
ATOM 3033 N N . ALA B 1 20 ? -9.18 20.516 9.047 1 90.5 20 ALA B N 1
ATOM 3034 C CA . ALA B 1 20 ? -9.492 19.297 8.297 1 90.5 20 ALA B CA 1
ATOM 3035 C C . ALA B 1 20 ? -9.773 18.125 9.242 1 90.5 20 ALA B C 1
ATOM 3037 O O . ALA B 1 20 ? -10.727 17.375 9.047 1 90.5 20 ALA B O 1
ATOM 3038 N N . CYS B 1 21 ? -8.992 18 10.266 1 95.31 21 CYS B N 1
ATOM 3039 C CA . CYS B 1 21 ? -9.195 16.953 11.266 1 95.31 21 CYS B CA 1
ATOM 3040 C C . CYS B 1 21 ? -10.547 17.094 11.938 1 95.31 21 CYS B C 1
ATOM 3042 O O . CYS B 1 21 ? -11.297 16.125 12.055 1 95.31 21 CYS B O 1
ATOM 3044 N N . ILE B 1 22 ? -10.859 18.328 12.359 1 96 22 ILE B N 1
ATOM 3045 C CA . ILE B 1 22 ? -12.102 18.594 13.062 1 96 22 ILE B CA 1
ATOM 3046 C C . ILE B 1 22 ? -13.289 18.203 12.188 1 96 22 ILE B C 1
ATOM 3048 O O . ILE B 1 22 ? -14.172 17.453 12.617 1 96 22 ILE B O 1
ATOM 3052 N N . ARG B 1 23 ? -13.242 18.609 10.977 1 92.69 23 ARG B N 1
ATOM 3053 C CA . ARG B 1 23 ? -14.336 18.344 10.047 1 92.69 23 ARG B CA 1
ATOM 3054 C C . ARG B 1 23 ? -14.555 16.844 9.867 1 92.69 23 ARG B C 1
ATOM 3056 O O . ARG B 1 23 ? -15.688 16.375 9.891 1 92.69 23 ARG B O 1
ATOM 3063 N N . GLU B 1 24 ? -13.492 16.172 9.727 1 93.81 24 GLU B N 1
ATOM 3064 C CA . GLU B 1 24 ? -13.602 14.758 9.406 1 93.81 24 GLU B CA 1
ATOM 3065 C C . GLU B 1 24 ? -13.945 13.938 10.648 1 93.81 24 GLU B C 1
ATOM 3067 O O . GLU B 1 24 ? -14.672 12.945 10.562 1 93.81 24 GLU B O 1
ATOM 3072 N N . ILE B 1 25 ? -13.445 14.352 11.781 1 96.19 25 ILE B N 1
ATOM 3073 C CA . ILE B 1 25 ? -13.758 13.68 13.039 1 96.19 25 ILE B CA 1
ATOM 3074 C C . ILE B 1 25 ? -15.258 13.797 13.328 1 96.19 25 ILE B C 1
ATOM 3076 O O . ILE B 1 25 ? -15.875 12.852 13.82 1 96.19 25 ILE B O 1
ATOM 3080 N N . LEU B 1 26 ? -15.828 14.883 13.062 1 95.75 26 LEU B N 1
ATOM 3081 C CA . LEU B 1 26 ? -17.219 15.148 13.383 1 95.75 26 LEU B CA 1
ATOM 3082 C C . LEU B 1 26 ? -18.156 14.289 12.531 1 95.75 26 LEU B C 1
ATOM 3084 O O . LEU B 1 26 ? -19.328 14.133 12.859 1 95.75 26 LEU B O 1
ATOM 3088 N N . LYS B 1 27 ? -17.641 13.703 11.469 1 94.38 27 LYS B N 1
ATOM 3089 C CA . LYS B 1 27 ? -18.438 12.867 10.578 1 94.38 27 LYS B CA 1
ATOM 3090 C C . LYS B 1 27 ? -18.453 11.414 11.039 1 94.38 27 LYS B C 1
ATOM 3092 O O . LYS B 1 27 ? -19.156 10.586 10.477 1 94.38 27 LYS B O 1
ATOM 3097 N N . ARG B 1 28 ? -17.672 11.07 12.047 1 96.25 28 ARG B N 1
ATOM 3098 C CA . ARG B 1 28 ? -17.453 9.695 12.484 1 96.25 28 ARG B CA 1
ATOM 3099 C C . ARG B 1 28 ? -17.969 9.484 13.906 1 96.25 28 ARG B C 1
ATOM 3101 O O . ARG B 1 28 ? -17.469 10.109 14.844 1 96.25 28 ARG B O 1
ATOM 3108 N N . PRO B 1 29 ? -18.844 8.547 14.156 1 95.94 29 PRO B N 1
ATOM 3109 C CA . PRO B 1 29 ? -19.422 8.359 15.484 1 95.94 29 PRO B CA 1
ATOM 3110 C C . PRO B 1 29 ? -18.438 7.773 16.484 1 95.94 29 PRO B C 1
ATOM 3112 O O . PRO B 1 29 ? -18.688 7.801 17.703 1 95.94 29 PRO B O 1
ATOM 3115 N N . GLU B 1 30 ? -17.359 7.211 15.992 1 95.38 30 GLU B N 1
ATOM 3116 C CA . GLU B 1 30 ? -16.406 6.574 16.906 1 95.38 30 GLU B CA 1
ATOM 3117 C C . GLU B 1 30 ? -15.461 7.602 17.516 1 95.38 30 GLU B C 1
ATOM 3119 O O . GLU B 1 30 ? -14.625 7.258 18.359 1 95.38 30 GLU B O 1
ATOM 3124 N N . PHE B 1 31 ? -15.719 8.93 17.141 1 97.88 31 PHE B N 1
ATOM 3125 C CA . PHE B 1 31 ? -14.906 10 17.719 1 97.88 31 PHE B CA 1
ATOM 3126 C C . PHE B 1 31 ? -15.789 11.078 18.344 1 97.88 31 PHE B C 1
ATOM 3128 O O . PHE B 1 31 ? -16.891 11.336 17.859 1 97.88 31 PHE B O 1
ATOM 3135 N N . GLU B 1 32 ? -15.312 11.625 19.406 1 98.31 32 GLU B N 1
ATOM 3136 C CA . GLU B 1 32 ? -15.938 12.766 20.078 1 98.31 32 GLU B CA 1
ATOM 3137 C C . GLU B 1 32 ? -14.938 13.906 20.25 1 98.31 32 GLU B C 1
ATOM 3139 O O . GLU B 1 32 ? -13.93 13.75 20.953 1 98.31 32 GLU B O 1
ATOM 3144 N N . LEU B 1 33 ? -15.188 15 19.578 1 98.56 33 LEU B N 1
ATOM 3145 C CA . LEU B 1 33 ? -14.359 16.188 19.781 1 98.56 33 LEU B CA 1
ATOM 3146 C C . LEU B 1 33 ? -14.664 16.828 21.125 1 98.56 33 LEU B C 1
ATOM 3148 O O . LEU B 1 33 ? -15.789 17.266 21.375 1 98.56 33 LEU B O 1
ATOM 3152 N N . VAL B 1 34 ? -13.633 16.953 21.969 1 98.38 34 VAL B N 1
ATOM 3153 C CA . VAL B 1 34 ? -13.938 17.422 23.312 1 98.38 34 VAL B CA 1
ATOM 3154 C C . VAL B 1 34 ? -13.211 18.734 23.578 1 98.38 34 VAL B C 1
ATOM 3156 O O . VAL B 1 34 ? -13.523 19.438 24.547 1 98.38 34 VAL B O 1
ATOM 3159 N N . GLY B 1 35 ? -12.242 19.047 22.703 1 98.31 35 GLY B N 1
ATOM 3160 C CA . GLY B 1 35 ? -11.508 20.281 22.906 1 98.31 35 GLY B CA 1
ATOM 3161 C C . GLY B 1 35 ? -10.703 20.703 21.688 1 98.31 35 GLY B C 1
ATOM 3162 O O . GLY B 1 35 ? -10.383 19.875 20.828 1 98.31 35 GLY B O 1
ATOM 3163 N N . VAL B 1 36 ? -10.445 21.984 21.578 1 98.44 36 VAL B N 1
ATOM 3164 C CA . VAL B 1 36 ? -9.617 22.562 20.516 1 98.44 36 VAL B CA 1
ATOM 3165 C C . VAL B 1 36 ? -8.734 23.672 21.094 1 98.44 36 VAL B C 1
ATOM 3167 O O . VAL B 1 36 ? -9.227 24.594 21.734 1 98.44 36 VAL B O 1
ATOM 3170 N N . LEU B 1 37 ? -7.469 23.5 20.953 1 98.06 37 LEU B N 1
ATOM 3171 C CA . LEU B 1 37 ? -6.527 24.547 21.328 1 98.06 37 LEU B CA 1
ATOM 3172 C C . LEU B 1 37 ? -6.16 25.422 20.141 1 98.06 37 LEU B C 1
ATOM 3174 O O . LEU B 1 37 ? -5.672 24.906 19.125 1 98.06 37 LEU B O 1
ATOM 3178 N N . ALA B 1 38 ? -6.359 26.688 20.219 1 95.56 38 ALA B N 1
ATOM 3179 C CA . ALA B 1 38 ? -5.953 27.656 19.203 1 95.56 38 ALA B CA 1
ATOM 3180 C C . ALA B 1 38 ? -4.828 28.547 19.719 1 95.56 38 ALA B C 1
ATOM 3182 O O . ALA B 1 38 ? -4.703 28.781 20.922 1 95.56 38 ALA B O 1
ATOM 3183 N N . TYR B 1 39 ? -4.02 28.984 18.781 1 90.5 39 TYR B N 1
ATOM 3184 C CA . TYR B 1 39 ? -2.953 29.906 19.172 1 90.5 39 TYR B CA 1
ATOM 3185 C C . TYR B 1 39 ? -3.438 31.344 19.125 1 90.5 39 TYR B C 1
ATOM 3187 O O . TYR B 1 39 ? -2.994 32.188 19.906 1 90.5 39 TYR B O 1
ATOM 3195 N N . SER B 1 40 ? -4.34 31.625 18.203 1 90.75 40 SER B N 1
ATOM 3196 C CA . SER B 1 40 ? -4.805 33 18 1 90.75 40 SER B CA 1
ATOM 3197 C C . SER B 1 40 ? -5.871 33.375 19.016 1 90.75 40 SER B C 1
ATOM 3199 O O . SER B 1 40 ? -6.855 32.656 19.188 1 90.75 40 SER B O 1
ATOM 3201 N N . GLU B 1 41 ? -5.781 34.562 19.531 1 93.06 41 GLU B N 1
ATOM 3202 C CA . GLU B 1 41 ? -6.738 35.062 20.516 1 93.06 41 GLU B CA 1
ATOM 3203 C C . GLU B 1 41 ? -8.109 35.281 19.891 1 93.06 41 GLU B C 1
ATOM 3205 O O . GLU B 1 41 ? -9.133 35.156 20.562 1 93.06 41 GLU B O 1
ATOM 3210 N N . SER B 1 42 ? -8.117 35.5 18.594 1 93.81 42 SER B N 1
ATOM 3211 C CA . SER B 1 42 ? -9.375 35.75 17.891 1 93.81 42 SER B CA 1
ATOM 3212 C C . SER B 1 42 ? -10.266 34.5 17.922 1 93.81 42 SER B C 1
ATOM 3214 O O . SER B 1 42 ? -11.477 34.594 17.719 1 93.81 42 SER B O 1
ATOM 3216 N N . LYS B 1 43 ? -9.695 33.344 18.188 1 93.94 43 LYS B N 1
ATOM 3217 C CA . LYS B 1 43 ? -10.445 32.094 18.203 1 93.94 43 LYS B CA 1
ATOM 3218 C C . LYS B 1 43 ? -10.859 31.719 19.625 1 93.94 43 LYS B C 1
ATOM 3220 O O . LYS B 1 43 ? -11.734 30.875 19.828 1 93.94 43 LYS B O 1
ATOM 3225 N N . ASN B 1 44 ? -10.227 32.375 20.594 1 96.81 44 ASN B N 1
ATOM 3226 C CA . ASN B 1 44 ? -10.484 32.031 22 1 96.81 44 ASN B CA 1
ATOM 3227 C C . ASN B 1 44 ? -11.938 32.281 22.375 1 96.81 44 ASN B C 1
ATOM 3229 O O . ASN B 1 44 ? -12.492 33.344 22.094 1 96.81 44 ASN B O 1
ATOM 3233 N N . GLY B 1 45 ? -12.555 31.266 22.984 1 97.19 45 GLY B N 1
ATOM 3234 C CA . GLY B 1 45 ? -13.914 31.406 23.484 1 97.19 45 GLY B CA 1
ATOM 3235 C C . GLY B 1 45 ? -14.969 31.141 22.422 1 97.19 45 GLY B C 1
ATOM 3236 O O . GLY B 1 45 ? -16.172 31.094 22.734 1 97.19 45 GLY B O 1
ATOM 3237 N N . LYS B 1 46 ? -14.617 30.953 21.266 1 97.06 46 LYS B N 1
ATOM 3238 C CA . LYS B 1 46 ? -15.562 30.734 20.172 1 97.06 46 LYS B CA 1
ATOM 3239 C C . LYS B 1 46 ? -15.883 29.25 20.016 1 97.06 46 LYS B C 1
ATOM 3241 O O . LYS B 1 46 ? -15.031 28.391 20.266 1 97.06 46 LYS B O 1
ATOM 3246 N N . ASP B 1 47 ? -17.125 28.984 19.625 1 97.81 47 ASP B N 1
ATOM 3247 C CA . ASP B 1 47 ? -17.516 27.609 19.328 1 97.81 47 ASP B CA 1
ATOM 3248 C C . ASP B 1 47 ? -16.875 27.125 18.031 1 97.81 47 ASP B C 1
ATOM 3250 O O . ASP B 1 47 ? -16.781 27.875 17.062 1 97.81 47 ASP B O 1
ATOM 3254 N N . VAL B 1 48 ? -16.531 25.875 18.016 1 96.31 48 VAL B N 1
ATOM 3255 C CA . VAL B 1 48 ? -15.914 25.266 16.844 1 96.31 48 VAL B CA 1
ATOM 3256 C C . VAL B 1 48 ? -16.859 25.359 15.648 1 96.31 48 VAL B C 1
ATOM 3258 O O . VAL B 1 48 ? -16.406 25.484 14.508 1 96.31 48 VAL B O 1
ATOM 3261 N N . GLY B 1 49 ? -18.141 25.25 15.859 1 94.56 49 GLY B N 1
ATOM 3262 C CA . GLY B 1 49 ? -19.094 25.438 14.781 1 94.56 49 GLY B CA 1
ATOM 3263 C C . GLY B 1 49 ? -18.906 26.734 14.023 1 94.56 49 GLY B C 1
ATOM 3264 O O . GLY B 1 49 ? -19.047 26.766 12.805 1 94.56 49 GLY B O 1
ATOM 3265 N N . GLU B 1 50 ? -18.578 27.828 14.75 1 92.94 50 GLU B N 1
ATOM 3266 C CA . GLU B 1 50 ? -18.312 29.109 14.117 1 92.94 50 GLU B CA 1
ATOM 3267 C C . GLU B 1 50 ? -17.109 29.016 13.172 1 92.94 50 GLU B C 1
ATOM 3269 O O . GLU B 1 50 ? -17.141 29.578 12.07 1 92.94 50 GLU B O 1
ATOM 3274 N N . LEU B 1 51 ? -16.109 28.359 13.656 1 88.94 51 LEU B N 1
ATOM 3275 C CA . LEU B 1 51 ? -14.93 28.141 12.836 1 88.94 51 LEU B CA 1
ATOM 3276 C C . LEU B 1 51 ? -15.281 27.438 11.531 1 88.94 51 LEU B C 1
ATOM 3278 O O . LEU B 1 51 ? -14.75 27.766 10.477 1 88.94 51 LEU B O 1
ATOM 3282 N N . LEU B 1 52 ? -16.219 26.531 11.625 1 89.25 52 LEU B N 1
ATOM 3283 C CA . LEU B 1 52 ? -16.578 25.688 10.492 1 89.25 52 LEU B CA 1
ATOM 3284 C C . LEU B 1 52 ? -17.688 26.328 9.664 1 89.25 52 LEU B C 1
ATOM 3286 O O . LEU B 1 52 ? -18 25.844 8.57 1 89.25 52 LEU B O 1
ATOM 3290 N N . GLY B 1 53 ? -18.25 27.359 10.156 1 88.12 53 GLY B N 1
ATOM 3291 C CA . GLY B 1 53 ? -19.359 28.016 9.461 1 88.12 53 GLY B CA 1
ATOM 3292 C C . GLY B 1 53 ? -20.672 27.266 9.609 1 88.12 53 GLY B C 1
ATOM 3293 O O . GLY B 1 53 ? -21.5 27.266 8.695 1 88.12 53 GLY B O 1
ATOM 3294 N N . ILE B 1 54 ? -20.797 26.516 10.68 1 91.38 54 ILE B N 1
ATOM 3295 C CA . ILE B 1 54 ? -22.031 25.781 10.945 1 91.38 54 ILE B CA 1
ATOM 3296 C C . ILE B 1 54 ? -22.578 26.172 12.312 1 91.38 54 ILE B C 1
ATOM 3298 O O . ILE B 1 54 ? -22.047 27.062 12.977 1 91.38 54 ILE B O 1
ATOM 3302 N N . ASP B 1 55 ? -23.703 25.531 12.703 1 95.06 55 ASP B N 1
ATOM 3303 C CA . ASP B 1 55 ? -24.297 25.797 14.016 1 95.06 55 ASP B CA 1
ATOM 3304 C C . ASP B 1 55 ? -23.344 25.344 15.133 1 95.06 55 ASP B C 1
ATOM 3306 O O . ASP B 1 55 ? -22.531 24.438 14.945 1 95.06 55 ASP B O 1
ATOM 3310 N N . PRO B 1 56 ? -23.422 26.078 16.219 1 96.25 56 PRO B N 1
ATOM 3311 C CA . PRO B 1 56 ? -22.578 25.656 17.328 1 96.25 56 PRO B CA 1
ATOM 3312 C C . PRO B 1 56 ? -22.688 24.172 17.656 1 96.25 56 PRO B C 1
ATOM 3314 O O . PRO B 1 56 ? -23.781 23.609 17.578 1 96.25 56 PRO B O 1
ATOM 3317 N N . ILE B 1 57 ? -21.562 23.562 17.891 1 96.19 57 ILE B N 1
ATOM 3318 C CA . ILE B 1 57 ? -21.594 22.125 18.156 1 96.19 57 ILE B CA 1
ATOM 3319 C C . ILE B 1 57 ? -21.328 21.875 19.641 1 96.19 57 ILE B C 1
ATOM 3321 O O . ILE B 1 57 ? -21.312 20.719 20.078 1 96.19 57 ILE B O 1
ATOM 3325 N N . GLY B 1 58 ? -21.031 22.922 20.438 1 97.25 58 GLY B N 1
ATOM 3326 C CA . GLY B 1 58 ? -20.922 22.781 21.875 1 97.25 58 GLY B CA 1
ATOM 3327 C C . GLY B 1 58 ? -19.484 22.594 22.344 1 97.25 58 GLY B C 1
ATOM 3328 O O . GLY B 1 58 ? -19.234 22.203 23.484 1 97.25 58 GLY B O 1
ATOM 3329 N N . VAL B 1 59 ? -18.5 22.781 21.484 1 97.88 59 VAL B N 1
ATOM 3330 C CA . VAL B 1 59 ? -17.094 22.719 21.828 1 97.88 59 VAL B CA 1
ATOM 3331 C C . VAL B 1 59 ? -16.438 24.094 21.641 1 97.88 59 VAL B C 1
ATOM 3333 O O . VAL B 1 59 ? -16.406 24.625 20.516 1 97.88 59 VAL B O 1
ATOM 3336 N N . THR B 1 60 ? -15.938 24.656 22.719 1 97.5 60 THR B N 1
ATOM 3337 C CA . THR B 1 60 ? -15.344 25.984 22.703 1 97.5 60 THR B CA 1
ATOM 3338 C C . THR B 1 60 ? -13.828 25.906 22.562 1 97.5 60 THR B C 1
ATOM 3340 O O . THR B 1 60 ? -13.18 25.125 23.266 1 97.5 60 THR B O 1
ATOM 3343 N N . MET B 1 61 ? -13.289 26.656 21.656 1 98.12 61 MET B N 1
ATOM 3344 C CA . MET B 1 61 ? -11.836 26.719 21.484 1 98.12 61 MET B CA 1
ATOM 3345 C C . MET B 1 61 ? -11.195 27.516 22.609 1 98.12 61 MET B C 1
ATOM 3347 O O . MET B 1 61 ? -11.82 28.422 23.172 1 98.12 61 MET B O 1
ATOM 3351 N N . THR B 1 62 ? -10.023 27.219 23 1 98.25 62 THR B N 1
ATOM 3352 C CA . THR B 1 62 ? -9.305 27.922 24.047 1 98.25 62 THR B CA 1
ATOM 3353 C C . THR B 1 62 ? -7.852 28.172 23.641 1 98.25 62 THR B C 1
ATOM 3355 O O . THR B 1 62 ? -7.285 27.391 22.859 1 98.25 62 THR B O 1
ATOM 3358 N N . THR B 1 63 ? -7.234 29.188 24.031 1 97.19 63 THR B N 1
ATOM 3359 C CA . THR B 1 63 ? -5.812 29.438 23.859 1 97.19 63 THR B CA 1
ATOM 3360 C C . THR B 1 63 ? -5.035 29.047 25.109 1 97.19 63 THR B C 1
ATOM 3362 O O . THR B 1 63 ? -3.807 29.156 25.141 1 97.19 63 THR B O 1
ATOM 3365 N N . ASP B 1 64 ? -5.762 28.641 26.172 1 97.5 64 ASP B N 1
ATOM 3366 C CA . ASP B 1 64 ? -5.164 28.25 27.453 1 97.5 64 ASP B CA 1
ATOM 3367 C C . ASP B 1 64 ? -4.719 26.781 27.422 1 97.5 64 ASP B C 1
ATOM 3369 O O . ASP B 1 64 ? -5.543 25.875 27.547 1 97.5 64 ASP B O 1
ATOM 3373 N N . GLN B 1 65 ? -3.473 26.531 27.344 1 97.12 65 GLN B N 1
ATOM 3374 C CA . GLN B 1 65 ? -2.92 25.188 27.266 1 97.12 65 GLN B CA 1
ATOM 3375 C C . GLN B 1 65 ? -3.219 24.391 28.547 1 97.12 65 GLN B C 1
ATOM 3377 O O . GLN B 1 65 ? -3.439 23.172 28.484 1 97.12 65 GLN B O 1
ATOM 3382 N N . GLU B 1 66 ? -3.229 25.047 29.688 1 97.94 66 GLU B N 1
ATOM 3383 C CA . GLU B 1 66 ? -3.473 24.375 30.953 1 97.94 66 GLU B CA 1
ATOM 3384 C C . GLU B 1 66 ? -4.848 23.703 30.969 1 97.94 66 GLU B C 1
ATOM 3386 O O . GLU B 1 66 ? -5.012 22.625 31.531 1 97.94 66 GLU B O 1
ATOM 3391 N N . LYS B 1 67 ? -5.812 24.359 30.375 1 97.81 67 LYS B N 1
ATOM 3392 C CA . LYS B 1 67 ? -7.145 23.766 30.266 1 97.81 67 LYS B CA 1
ATOM 3393 C C . LYS B 1 67 ? -7.105 22.438 29.516 1 97.81 67 LYS B C 1
ATOM 3395 O O . LYS B 1 67 ? -7.789 21.484 29.891 1 97.81 67 LYS B O 1
ATOM 3400 N N . ILE B 1 68 ? -6.289 22.375 28.469 1 98 68 ILE B N 1
ATOM 3401 C CA . ILE B 1 68 ? -6.172 21.172 27.656 1 98 68 ILE B CA 1
ATOM 3402 C C . ILE B 1 68 ? -5.434 20.094 28.453 1 98 68 ILE B C 1
ATOM 3404 O O . ILE B 1 68 ? -5.859 18.938 28.469 1 98 68 ILE B O 1
ATOM 3408 N N . PHE B 1 69 ? -4.355 20.484 29.141 1 98 69 PHE B N 1
ATOM 3409 C CA . PHE B 1 69 ? -3.574 19.531 29.922 1 98 69 PHE B CA 1
ATOM 3410 C C . PHE B 1 69 ? -4.43 18.875 31 1 98 69 PHE B C 1
ATOM 3412 O O . PHE B 1 69 ? -4.238 17.703 31.328 1 98 69 PHE B O 1
ATOM 3419 N N . ASN B 1 70 ? -5.449 19.578 31.5 1 97.62 70 ASN B N 1
ATOM 3420 C CA . ASN B 1 70 ? -6.254 19.094 32.625 1 97.62 70 ASN B CA 1
ATOM 3421 C C . ASN B 1 70 ? -7.535 18.422 32.125 1 97.62 70 ASN B C 1
ATOM 3423 O O . ASN B 1 70 ? -8.273 17.844 32.938 1 97.62 70 ASN B O 1
ATOM 3427 N N . MET B 1 71 ? -7.801 18.484 30.891 1 97.06 71 MET B N 1
ATOM 3428 C CA . MET B 1 71 ? -9 17.906 30.297 1 97.06 71 MET B CA 1
ATOM 3429 C C . MET B 1 71 ? -8.828 16.406 30.094 1 97.06 71 MET B C 1
ATOM 3431 O O . MET B 1 71 ? -7.75 15.938 29.703 1 97.06 71 MET B O 1
ATOM 3435 N N . LYS B 1 72 ? -9.82 15.656 30.406 1 97.25 72 LYS B N 1
ATOM 3436 C CA . LYS B 1 72 ? -9.781 14.227 30.109 1 97.25 72 LYS B CA 1
ATOM 3437 C C . LYS B 1 72 ? -10.023 13.969 28.625 1 97.25 72 LYS B C 1
ATOM 3439 O O . LYS B 1 72 ? -11.016 14.43 28.047 1 97.25 72 LYS B O 1
ATOM 3444 N N . ALA B 1 73 ? -9.141 13.289 27.969 1 98.56 73 ALA B N 1
ATOM 3445 C CA . ALA B 1 73 ? -9.234 12.906 26.562 1 98.56 73 ALA B CA 1
ATOM 3446 C C . ALA B 1 73 ? -8.359 11.688 26.266 1 98.56 73 ALA B C 1
ATOM 3448 O O . ALA B 1 73 ? -7.434 11.383 27.031 1 98.56 73 ALA B O 1
ATOM 3449 N N . ASP B 1 74 ? -8.711 10.961 25.234 1 98.5 74 ASP B N 1
ATOM 3450 C CA . ASP B 1 74 ? -7.934 9.789 24.844 1 98.5 74 ASP B CA 1
ATOM 3451 C C . ASP B 1 74 ? -6.738 10.188 23.984 1 98.5 74 ASP B C 1
ATOM 3453 O O . ASP B 1 74 ? -5.691 9.539 24.016 1 98.5 74 ASP B O 1
ATOM 3457 N N . CYS B 1 75 ? -6.934 11.273 23.203 1 98.19 75 CYS B N 1
ATOM 3458 C CA . CYS B 1 75 ? -5.934 11.555 22.188 1 98.19 75 CYS B CA 1
ATOM 3459 C C . CYS B 1 75 ? -5.945 13.031 21.797 1 98.19 75 CYS B C 1
ATOM 3461 O O . CYS B 1 75 ? -6.988 13.688 21.859 1 98.19 75 CYS B O 1
ATOM 3463 N N . VAL B 1 76 ? -4.789 13.539 21.469 1 98.75 76 VAL B N 1
ATOM 3464 C CA . VAL B 1 76 ? -4.629 14.859 20.875 1 98.75 76 VAL B CA 1
ATOM 3465 C C . VAL B 1 76 ? -4.086 14.727 19.453 1 98.75 76 VAL B C 1
ATOM 3467 O O . VAL B 1 76 ? -3.049 14.094 19.234 1 98.75 76 VAL B O 1
ATOM 3470 N N . LEU B 1 77 ? -4.84 15.211 18.5 1 98.19 77 LEU B N 1
ATOM 3471 C CA . LEU B 1 77 ? -4.281 15.422 17.172 1 98.19 77 LEU B CA 1
ATOM 3472 C C . LEU B 1 77 ? -3.539 16.75 17.094 1 98.19 77 LEU B C 1
ATOM 3474 O O . LEU B 1 77 ? -4.164 17.812 17.078 1 98.19 77 LEU B O 1
ATOM 3478 N N . HIS B 1 78 ? -2.248 16.656 17.156 1 97.12 78 HIS B N 1
ATOM 3479 C CA . HIS B 1 78 ? -1.42 17.859 17.172 1 97.12 78 HIS B CA 1
ATOM 3480 C C . HIS B 1 78 ? -1.089 18.312 15.75 1 97.12 78 HIS B C 1
ATOM 3482 O O . HIS B 1 78 ? -0.198 17.766 15.102 1 97.12 78 HIS B O 1
ATOM 3488 N N . ALA B 1 79 ? -1.698 19.328 15.305 1 92.12 79 ALA B N 1
ATOM 3489 C CA . ALA B 1 79 ? -1.548 19.844 13.945 1 92.12 79 ALA B CA 1
ATOM 3490 C C . ALA B 1 79 ? -0.811 21.172 13.945 1 92.12 79 ALA B C 1
ATOM 3492 O O . ALA B 1 79 ? -0.937 21.953 13 1 92.12 79 ALA B O 1
ATOM 3493 N N . GLY B 1 80 ? -0.135 21.359 15.031 1 79.06 80 GLY B N 1
ATOM 3494 C CA . GLY B 1 80 ? 0.612 22.609 15.156 1 79.06 80 GLY B CA 1
ATOM 3495 C C . GLY B 1 80 ? 1.915 22.594 14.375 1 79.06 80 GLY B C 1
ATOM 3496 O O . GLY B 1 80 ? 2.572 21.562 14.273 1 79.06 80 GLY B O 1
ATOM 3497 N N . THR B 1 81 ? 2.088 23.484 13.398 1 64.75 81 THR B N 1
ATOM 3498 C CA . THR B 1 81 ? 3.277 23.359 12.562 1 64.75 81 THR B CA 1
ATOM 3499 C C . THR B 1 81 ? 4.223 24.547 12.797 1 64.75 81 THR B C 1
ATOM 3501 O O . THR B 1 81 ? 3.785 25.688 12.875 1 64.75 81 THR B O 1
ATOM 3504 N N . ASN B 1 82 ? 5.324 24.359 13.57 1 60.97 82 ASN B N 1
ATOM 3505 C CA . ASN B 1 82 ? 6.469 25.25 13.398 1 60.97 82 ASN B CA 1
ATOM 3506 C C . ASN B 1 82 ? 7.629 24.531 12.711 1 60.97 82 ASN B C 1
ATOM 3508 O O . ASN B 1 82 ? 8.391 23.812 13.352 1 60.97 82 ASN B O 1
ATOM 3512 N N . ILE B 1 83 ? 7.707 24.656 11.328 1 58.03 83 ILE B N 1
ATOM 3513 C CA . ILE B 1 83 ? 8.594 23.844 10.492 1 58.03 83 ILE B CA 1
ATOM 3514 C C . ILE B 1 83 ? 10.047 24.203 10.797 1 58.03 83 ILE B C 1
ATOM 3516 O O . ILE B 1 83 ? 10.945 23.375 10.602 1 58.03 83 ILE B O 1
ATOM 3520 N N . MET B 1 84 ? 10.281 25.359 11.352 1 61.28 84 MET B N 1
ATOM 3521 C CA . MET B 1 84 ? 11.672 25.781 11.461 1 61.28 84 MET B CA 1
ATOM 3522 C C . MET B 1 84 ? 12.242 25.438 12.836 1 61.28 84 MET B C 1
ATOM 3524 O O . MET B 1 84 ? 13.438 25.203 12.969 1 61.28 84 MET B O 1
ATOM 3528 N N . ASP B 1 85 ? 11.469 25.469 13.844 1 67.25 85 ASP B N 1
ATOM 3529 C CA . ASP B 1 85 ? 11.914 25.172 15.203 1 67.25 85 ASP B CA 1
ATOM 3530 C C . ASP B 1 85 ? 10.891 24.297 15.93 1 67.25 85 ASP B C 1
ATOM 3532 O O . ASP B 1 85 ? 9.805 24.766 16.297 1 67.25 85 ASP B O 1
ATOM 3536 N N . ASP B 1 86 ? 11.281 23.047 16.203 1 78.62 86 ASP B N 1
ATOM 3537 C CA . ASP B 1 86 ? 10.344 22.094 16.781 1 78.62 86 ASP B CA 1
ATOM 3538 C C . ASP B 1 86 ? 10.438 22.109 18.312 1 78.62 86 ASP B C 1
ATOM 3540 O O . ASP B 1 86 ? 9.703 21.375 18.984 1 78.62 86 ASP B O 1
ATOM 3544 N N . THR B 1 87 ? 11.234 23.016 18.891 1 83.12 87 THR B N 1
ATOM 3545 C CA . THR B 1 87 ? 11.453 23 20.344 1 83.12 87 THR B CA 1
ATOM 3546 C C . THR B 1 87 ? 10.148 23.281 21.078 1 83.12 87 THR B C 1
ATOM 3548 O O . THR B 1 87 ? 9.773 22.516 21.984 1 83.12 87 THR B O 1
ATOM 3551 N N . PRO B 1 88 ? 9.461 24.359 20.719 1 85.88 88 PRO B N 1
ATOM 3552 C CA . PRO B 1 88 ? 8.195 24.594 21.422 1 85.88 88 PRO B CA 1
ATOM 3553 C C . PRO B 1 88 ? 7.219 23.422 21.266 1 85.88 88 PRO B C 1
ATOM 3555 O O . PRO B 1 88 ? 6.551 23.047 22.234 1 85.88 88 PRO B O 1
ATOM 3558 N N . ARG B 1 89 ? 7.168 22.875 20.141 1 89.25 89 ARG B N 1
ATOM 3559 C CA . ARG B 1 89 ? 6.289 21.734 19.891 1 89.25 89 ARG B CA 1
ATOM 3560 C C . ARG B 1 89 ? 6.676 20.547 20.75 1 89.25 89 ARG B C 1
ATOM 3562 O O . ARG B 1 89 ? 5.812 19.859 21.312 1 89.25 89 ARG B O 1
ATOM 3569 N N . ASN B 1 90 ? 7.957 20.328 20.797 1 92.62 90 ASN B N 1
ATOM 3570 C CA . ASN B 1 90 ? 8.438 19.219 21.625 1 92.62 90 ASN B CA 1
ATOM 3571 C C . ASN B 1 90 ? 8 19.375 23.078 1 92.62 90 ASN B C 1
ATOM 3573 O O . ASN B 1 90 ? 7.594 18.391 23.719 1 92.62 90 ASN B O 1
ATOM 3577 N N . GLN B 1 91 ? 8.086 20.578 23.562 1 94.31 91 GLN B N 1
ATOM 3578 C CA . GLN B 1 91 ? 7.676 20.844 24.938 1 94.31 91 GLN B CA 1
ATOM 3579 C C . GLN B 1 91 ? 6.18 20.594 25.125 1 94.31 91 GLN B C 1
ATOM 3581 O O . GLN B 1 91 ? 5.762 19.984 26.109 1 94.31 91 GLN B O 1
ATOM 3586 N N . GLU B 1 92 ? 5.418 21.031 24.188 1 95 92 GLU B N 1
ATOM 3587 C CA . GLU B 1 92 ? 3.975 20.828 24.234 1 95 92 GLU B CA 1
ATOM 3588 C C . GLU B 1 92 ? 3.625 19.344 24.203 1 95 92 GLU B C 1
ATOM 3590 O O . GLU B 1 92 ? 2.801 18.875 25 1 95 92 GLU B O 1
ATOM 3595 N N . VAL B 1 93 ? 4.27 18.641 23.328 1 96.44 93 VAL B N 1
ATOM 3596 C CA . VAL B 1 93 ? 3.977 17.234 23.125 1 96.44 93 VAL B CA 1
ATOM 3597 C C . VAL B 1 93 ? 4.379 16.438 24.359 1 96.44 93 VAL B C 1
ATOM 3599 O O . VAL B 1 93 ? 3.627 15.57 24.828 1 96.44 93 VAL B O 1
ATOM 3602 N N . VAL B 1 94 ? 5.512 16.766 24.938 1 97.81 94 VAL B N 1
ATOM 3603 C CA . VAL B 1 94 ? 5.961 16.094 26.141 1 97.81 94 VAL B CA 1
ATOM 3604 C C . VAL B 1 94 ? 4.953 16.328 27.266 1 97.81 94 VAL B C 1
ATOM 3606 O O . VAL B 1 94 ? 4.555 15.383 27.953 1 97.81 94 VAL B O 1
ATOM 3609 N N . ARG B 1 95 ? 4.516 17.531 27.391 1 98.12 95 ARG B N 1
ATOM 3610 C CA . ARG B 1 95 ? 3.555 17.859 28.453 1 98.12 95 ARG B CA 1
ATOM 3611 C C . ARG B 1 95 ? 2.225 17.156 28.203 1 98.12 95 ARG B C 1
ATOM 3613 O O . ARG B 1 95 ? 1.582 16.688 29.156 1 98.12 95 ARG B O 1
ATOM 3620 N N . LEU B 1 96 ? 1.797 17.094 26.969 1 98.5 96 LEU B N 1
ATOM 3621 C CA . LEU B 1 96 ? 0.562 16.406 26.625 1 98.5 96 LEU B CA 1
ATOM 3622 C C . LEU B 1 96 ? 0.653 14.922 26.984 1 98.5 96 LEU B C 1
ATOM 3624 O O . LEU B 1 96 ? -0.256 14.383 27.625 1 98.5 96 LEU B O 1
ATOM 3628 N N . LEU B 1 97 ? 1.759 14.328 26.609 1 98.69 97 LEU B N 1
ATOM 3629 C CA . LEU B 1 97 ? 1.971 12.922 26.922 1 98.69 97 LEU B CA 1
ATOM 3630 C C . LEU B 1 97 ? 1.964 12.695 28.438 1 98.69 97 LEU B C 1
ATOM 3632 O O . LEU B 1 97 ? 1.27 11.805 28.922 1 98.69 97 LEU B O 1
ATOM 3636 N N . GLU B 1 98 ? 2.615 13.547 29.172 1 98.56 98 GLU B N 1
ATOM 3637 C CA . GLU B 1 98 ? 2.721 13.414 30.625 1 98.56 98 GLU B CA 1
ATOM 3638 C C . GLU B 1 98 ? 1.367 13.625 31.297 1 98.56 98 GLU B C 1
ATOM 3640 O O . GLU B 1 98 ? 1.128 13.117 32.406 1 98.56 98 GLU B O 1
ATOM 3645 N N . SER B 1 99 ? 0.519 14.312 30.656 1 98.44 99 SER B N 1
ATOM 3646 C CA . SER B 1 99 ? -0.805 14.594 31.203 1 98.44 99 SER B CA 1
ATOM 3647 C C . SER B 1 99 ? -1.76 13.43 30.953 1 98.44 99 SER B C 1
ATOM 3649 O O . SER B 1 99 ? -2.939 13.508 31.297 1 98.44 99 SER B O 1
ATOM 3651 N N . GLY B 1 100 ? -1.266 12.336 30.25 1 98.5 100 GLY B N 1
ATOM 3652 C CA . GLY B 1 100 ? -2.062 11.133 30.094 1 98.5 100 GLY B CA 1
ATOM 3653 C C . GLY B 1 100 ? -2.844 11.109 28.797 1 98.5 100 GLY B C 1
ATOM 3654 O O . GLY B 1 100 ? -3.855 10.406 28.688 1 98.5 100 GLY B O 1
ATOM 3655 N N . LYS B 1 101 ? -2.447 11.883 27.844 1 98.75 101 LYS B N 1
ATOM 3656 C CA . LYS B 1 101 ? -3.117 11.891 26.547 1 98.75 101 LYS B CA 1
ATOM 3657 C C . LYS B 1 101 ? -2.205 11.344 25.453 1 98.75 101 LYS B C 1
ATOM 3659 O O . LYS B 1 101 ? -1.042 11.742 25.344 1 98.75 101 LYS B O 1
ATOM 3664 N N . ASN B 1 102 ? -2.695 10.367 24.656 1 98.56 102 ASN B N 1
ATOM 3665 C CA . ASN B 1 102 ? -1.973 9.977 23.453 1 98.56 102 ASN B CA 1
ATOM 3666 C C . ASN B 1 102 ? -1.837 11.148 22.484 1 98.56 102 ASN B C 1
ATOM 3668 O O . ASN B 1 102 ? -2.703 12.023 22.438 1 98.56 102 ASN B O 1
ATOM 3672 N N . VAL B 1 103 ? -0.743 11.18 21.75 1 98.44 103 VAL B N 1
ATOM 3673 C CA . VAL B 1 103 ? -0.544 12.273 20.797 1 98.44 103 VAL B CA 1
ATOM 3674 C C . VAL B 1 103 ? -0.268 11.711 19.406 1 98.44 103 VAL B C 1
ATOM 3676 O O . VAL B 1 103 ? 0.568 10.82 19.25 1 98.44 103 VAL B O 1
ATOM 3679 N N . ILE B 1 104 ? -1.001 12.141 18.453 1 96.44 104 ILE B N 1
ATOM 3680 C CA . ILE B 1 104 ? -0.75 11.922 17.031 1 96.44 104 ILE B CA 1
ATOM 3681 C C . ILE B 1 104 ? -0.435 13.25 16.359 1 96.44 104 ILE B C 1
ATOM 3683 O O . ILE B 1 104 ? -1.236 14.188 16.406 1 96.44 104 ILE B O 1
ATOM 3687 N N . ALA B 1 105 ? 0.717 13.281 15.75 1 93.94 105 ALA B N 1
ATOM 3688 C CA . ALA B 1 105 ? 1.161 14.586 15.266 1 93.94 105 ALA B CA 1
ATOM 3689 C C . ALA B 1 105 ? 1.534 14.516 13.781 1 93.94 105 ALA B C 1
ATOM 3691 O O . ALA B 1 105 ? 2.016 13.492 13.305 1 93.94 105 ALA B O 1
ATOM 3692 N N . ALA B 1 106 ? 1.323 15.461 13.07 1 88.94 106 ALA B N 1
ATOM 3693 C CA . ALA B 1 106 ? 1.821 15.711 11.727 1 88.94 106 ALA B CA 1
ATOM 3694 C C . ALA B 1 106 ? 2.43 17.109 11.617 1 88.94 106 ALA B C 1
ATOM 3696 O O . ALA B 1 106 ? 1.879 18.078 12.148 1 88.94 106 ALA B O 1
ATOM 3697 N N . PRO B 1 107 ? 3.564 17.234 10.977 1 80.94 107 PRO B N 1
ATOM 3698 C CA . PRO B 1 107 ? 4.324 16.234 10.234 1 80.94 107 PRO B CA 1
ATOM 3699 C C . PRO B 1 107 ? 5.512 15.688 11.016 1 80.94 107 PRO B C 1
ATOM 3701 O O . PRO B 1 107 ? 6.516 15.273 10.422 1 80.94 107 PRO B O 1
ATOM 3704 N N . SER B 1 108 ? 5.441 15.641 12.289 1 82.31 108 SER B N 1
ATOM 3705 C CA . SER B 1 108 ? 6.625 15.344 13.086 1 82.31 108 SER B CA 1
ATOM 3706 C C . SER B 1 108 ? 6.527 13.961 13.727 1 82.31 108 SER B C 1
ATOM 3708 O O . SER B 1 108 ? 5.5 13.281 13.602 1 82.31 108 SER B O 1
ATOM 3710 N N . TYR B 1 109 ? 7.695 13.5 14.25 1 89.81 109 TYR B N 1
ATOM 3711 C CA . TYR B 1 109 ? 7.855 12.344 15.125 1 89.81 109 TYR B CA 1
ATOM 3712 C C . TYR B 1 109 ? 7.652 11.047 14.359 1 89.81 109 TYR B C 1
ATOM 3714 O O . TYR B 1 109 ? 7.227 10.039 14.93 1 89.81 109 TYR B O 1
ATOM 3722 N N . HIS B 1 110 ? 7.879 11.094 13.109 1 87.31 110 HIS B N 1
ATOM 3723 C CA . HIS B 1 110 ? 7.719 9.906 12.281 1 87.31 110 HIS B CA 1
ATOM 3724 C C . HIS B 1 110 ? 8.82 8.891 12.547 1 87.31 110 HIS B C 1
ATOM 3726 O O . HIS B 1 110 ? 8.578 7.684 12.547 1 87.31 110 HIS B O 1
ATOM 3732 N N . PHE B 1 111 ? 9.977 9.406 12.742 1 90.06 111 PHE B N 1
ATOM 3733 C CA . PHE B 1 111 ? 11.156 8.586 13.031 1 90.06 111 PHE B CA 1
ATOM 3734 C C . PHE B 1 111 ? 12.133 9.344 13.93 1 90.06 111 PHE B C 1
ATOM 3736 O O . PHE B 1 111 ? 13.227 9.703 13.492 1 90.06 111 PHE B O 1
ATOM 3743 N N . PRO B 1 112 ? 11.758 9.484 15.164 1 91.12 112 PRO B N 1
ATOM 3744 C CA . PRO B 1 112 ? 12.562 10.312 16.078 1 91.12 112 PRO B CA 1
ATOM 3745 C C . PRO B 1 112 ? 13.984 9.773 16.25 1 91.12 112 PRO B C 1
ATOM 3747 O O . PRO B 1 112 ? 14.867 10.508 16.719 1 91.12 112 PRO B O 1
ATOM 3750 N N . GLN B 1 113 ? 14.281 8.57 15.906 1 89.88 113 GLN B N 1
ATOM 3751 C CA . GLN B 1 113 ? 15.586 7.938 16.047 1 89.88 113 GLN B CA 1
ATOM 3752 C C . GLN B 1 113 ? 16.656 8.727 15.305 1 89.88 113 GLN B C 1
ATOM 3754 O O . GLN B 1 113 ? 17.828 8.695 15.68 1 89.88 113 GLN B O 1
ATOM 3759 N N . ILE B 1 114 ? 16.266 9.453 14.32 1 86.75 114 ILE B N 1
ATOM 3760 C CA . ILE B 1 114 ? 17.234 10.188 13.508 1 86.75 114 ILE B CA 1
ATOM 3761 C C . ILE B 1 114 ? 17.859 11.305 14.344 1 86.75 114 ILE B C 1
ATOM 3763 O O . ILE B 1 114 ? 18.938 11.82 14 1 86.75 114 ILE B O 1
ATOM 3767 N N . HIS B 1 115 ? 17.172 11.719 15.438 1 87.94 115 HIS B N 1
ATOM 3768 C CA . HIS B 1 115 ? 17.641 12.82 16.266 1 87.94 115 HIS B CA 1
ATOM 3769 C C . HIS B 1 115 ? 18.484 12.32 17.438 1 87.94 115 HIS B C 1
ATOM 3771 O O . HIS B 1 115 ? 18.891 13.102 18.281 1 87.94 115 HIS B O 1
ATOM 3777 N N . GLY B 1 116 ? 18.688 10.992 17.547 1 89.88 116 GLY B N 1
ATOM 3778 C CA . GLY B 1 116 ? 19.562 10.438 18.562 1 89.88 116 GLY B CA 1
ATOM 3779 C C . GLY B 1 116 ? 18.828 9.844 19.734 1 89.88 116 GLY B C 1
ATOM 3780 O O . GLY B 1 116 ? 17.625 10.07 19.906 1 89.88 116 GLY B O 1
ATOM 3781 N N . PRO B 1 117 ? 19.516 9.133 20.531 1 95 117 PRO B N 1
ATOM 3782 C CA . PRO B 1 117 ? 18.891 8.367 21.609 1 95 117 PRO B CA 1
ATOM 3783 C C . PRO B 1 117 ? 18.312 9.266 22.719 1 95 117 PRO B C 1
ATOM 3785 O O . PRO B 1 117 ? 17.328 8.906 23.359 1 95 117 PRO B O 1
ATOM 3788 N N . GLU B 1 118 ? 18.938 10.477 22.953 1 96.31 118 GLU B N 1
ATOM 3789 C CA . GLU B 1 118 ? 18.438 11.375 23.984 1 96.31 118 GLU B CA 1
ATOM 3790 C C . GLU B 1 118 ? 17.047 11.898 23.656 1 96.31 118 GLU B C 1
ATOM 3792 O O . GLU B 1 118 ? 16.188 11.984 24.531 1 96.31 118 GLU B O 1
ATOM 3797 N N . PHE B 1 119 ? 16.875 12.25 22.406 1 94.44 119 PHE B N 1
ATOM 3798 C CA . PHE B 1 119 ? 15.578 12.734 21.969 1 94.44 119 PHE B CA 1
ATOM 3799 C C . PHE B 1 119 ? 14.516 11.641 22.078 1 94.44 119 PHE B C 1
ATOM 3801 O O . PHE B 1 119 ? 13.414 11.883 22.562 1 94.44 119 PHE B O 1
ATOM 3808 N N . VAL B 1 120 ? 14.891 10.43 21.719 1 95.88 120 VAL B N 1
ATOM 3809 C CA . VAL B 1 120 ? 13.992 9.281 21.797 1 95.88 120 VAL B CA 1
ATOM 3810 C C . VAL B 1 120 ? 13.641 9 23.266 1 95.88 120 VAL B C 1
ATOM 3812 O O . VAL B 1 120 ? 12.484 8.742 23.594 1 95.88 120 VAL B O 1
ATOM 3815 N N . ALA B 1 121 ? 14.609 9.07 24.078 1 97.62 121 ALA B N 1
ATOM 3816 C CA . ALA B 1 121 ? 14.391 8.828 25.5 1 97.62 121 ALA B CA 1
ATOM 3817 C C . ALA B 1 121 ? 13.438 9.859 26.094 1 97.62 121 ALA B C 1
ATOM 3819 O O . ALA B 1 121 ? 12.578 9.523 26.922 1 97.62 121 ALA B O 1
ATOM 3820 N N . MET B 1 122 ? 13.617 11.094 25.672 1 97.81 122 MET B N 1
ATOM 3821 C CA . MET B 1 122 ? 12.734 12.156 26.141 1 97.81 122 MET B CA 1
ATOM 3822 C C . MET B 1 122 ? 11.281 11.836 25.812 1 97.81 122 MET B C 1
ATOM 3824 O O . MET B 1 122 ? 10.422 11.914 26.703 1 97.81 122 MET B O 1
ATOM 3828 N N . LEU B 1 123 ? 11.055 11.445 24.641 1 97.75 123 LEU B N 1
ATOM 3829 C CA . LEU B 1 123 ? 9.703 11.141 24.188 1 97.75 123 LEU B CA 1
ATOM 3830 C C . LEU B 1 123 ? 9.172 9.875 24.859 1 97.75 123 LEU B C 1
ATOM 3832 O O . LEU B 1 123 ? 8.039 9.852 25.344 1 97.75 123 LEU B O 1
ATOM 3836 N N . THR B 1 124 ? 9.984 8.859 24.922 1 98.06 124 THR B N 1
ATOM 3837 C CA . THR B 1 124 ? 9.578 7.582 25.516 1 98.06 124 THR B CA 1
ATOM 3838 C C . THR B 1 124 ? 9.289 7.734 27 1 98.06 124 THR B C 1
ATOM 3840 O O . THR B 1 124 ? 8.32 7.16 27.516 1 98.06 124 THR B O 1
ATOM 3843 N N . ASN B 1 125 ? 10.125 8.5 27.672 1 98.56 125 ASN B N 1
ATOM 3844 C CA . ASN B 1 125 ? 9.898 8.75 29.094 1 98.56 125 ASN B CA 1
ATOM 3845 C C . ASN B 1 125 ? 8.578 9.469 29.328 1 98.56 125 ASN B C 1
ATOM 3847 O O . ASN B 1 125 ? 7.859 9.164 30.281 1 98.56 125 ASN B O 1
ATOM 3851 N N . ALA B 1 126 ? 8.328 10.422 28.469 1 98.75 126 ALA B N 1
ATOM 3852 C CA . ALA B 1 126 ? 7.059 11.141 28.578 1 98.75 126 ALA B CA 1
ATOM 3853 C C . ALA B 1 126 ? 5.875 10.195 28.391 1 98.75 126 ALA B C 1
ATOM 3855 O O . ALA B 1 126 ? 4.883 10.281 29.109 1 98.75 126 ALA B O 1
ATOM 3856 N N . CYS B 1 127 ? 5.938 9.312 27.406 1 98.69 127 CYS B N 1
ATOM 3857 C CA . CYS B 1 127 ? 4.902 8.312 27.156 1 98.69 127 CYS B CA 1
ATOM 3858 C C . CYS B 1 127 ? 4.699 7.43 28.391 1 98.69 127 CYS B C 1
ATOM 3860 O O . CYS B 1 127 ? 3.562 7.172 28.781 1 98.69 127 CYS B O 1
ATOM 3862 N N . GLN B 1 128 ? 5.789 6.977 28.953 1 98.56 128 GLN B N 1
ATOM 3863 C CA . GLN B 1 128 ? 5.734 6.102 30.109 1 98.56 128 GLN B CA 1
ATOM 3864 C C . GLN B 1 128 ? 5.113 6.816 31.312 1 98.56 128 GLN B C 1
ATOM 3866 O O . GLN B 1 128 ? 4.273 6.25 32 1 98.56 128 GLN B O 1
ATOM 3871 N N . LYS B 1 129 ? 5.547 8.016 31.547 1 98.56 129 LYS B N 1
ATOM 3872 C CA . LYS B 1 129 ? 5.031 8.805 32.656 1 98.56 129 LYS B CA 1
ATOM 3873 C C . LYS B 1 129 ? 3.52 9 32.531 1 98.56 129 LYS B C 1
ATOM 3875 O O . LYS B 1 129 ? 2.803 8.93 33.531 1 98.56 129 LYS B O 1
ATOM 3880 N N . GLY B 1 130 ? 3.039 9.195 31.359 1 98.56 130 GLY B N 1
ATOM 3881 C CA . GLY B 1 130 ? 1.62 9.422 31.141 1 98.56 130 GLY B CA 1
ATOM 3882 C C . GLY B 1 130 ? 0.838 8.141 30.922 1 98.56 130 GLY B C 1
ATOM 3883 O O . GLY B 1 130 ? -0.393 8.141 30.984 1 98.56 130 GLY B O 1
ATOM 3884 N N . GLY B 1 131 ? 1.602 7.035 30.641 1 98.5 131 GLY B N 1
ATOM 3885 C CA . GLY B 1 131 ? 0.953 5.777 30.297 1 98.5 131 GLY B CA 1
ATOM 3886 C C . GLY B 1 131 ? 0.279 5.805 28.938 1 98.5 131 GLY B C 1
ATOM 3887 O O . GLY B 1 131 ? -0.806 5.242 28.781 1 98.5 131 GLY B O 1
ATOM 3888 N N . VAL B 1 132 ? 0.836 6.547 28 1 98.5 132 VAL B N 1
ATOM 3889 C CA . VAL B 1 132 ? 0.193 6.777 26.719 1 98.5 132 VAL B CA 1
ATOM 3890 C C . VAL B 1 132 ? 1.222 6.656 25.594 1 98.5 132 VAL B C 1
ATOM 3892 O O . VAL B 1 132 ? 2.369 6.277 25.828 1 98.5 132 VAL B O 1
ATOM 3895 N N . SER B 1 133 ? 0.797 6.961 24.312 1 97.75 133 SER B N 1
ATOM 3896 C CA . SER B 1 133 ? 1.672 6.715 23.172 1 97.75 133 SER B CA 1
ATOM 3897 C C . SER B 1 133 ? 1.749 7.934 22.266 1 97.75 133 SER B C 1
ATOM 3899 O O . SER B 1 133 ? 0.891 8.82 22.328 1 97.75 133 SER B O 1
ATOM 3901 N N . LEU B 1 134 ? 2.832 7.992 21.516 1 97.5 134 LEU B N 1
ATOM 3902 C CA . LEU B 1 134 ? 3.111 9.031 20.531 1 97.5 134 LEU B CA 1
ATOM 3903 C C . LEU B 1 134 ? 3.207 8.445 19.125 1 97.5 134 LEU B C 1
ATOM 3905 O O . LEU B 1 134 ? 3.812 7.387 18.938 1 97.5 134 LEU B O 1
ATOM 3909 N N . HIS B 1 135 ? 2.588 9.133 18.188 1 95.19 135 HIS B N 1
ATOM 3910 C CA . HIS B 1 135 ? 2.652 8.688 16.797 1 95.19 135 HIS B CA 1
ATOM 3911 C C . HIS B 1 135 ? 2.766 9.875 15.844 1 95.19 135 HIS B C 1
ATOM 3913 O O . HIS B 1 135 ? 1.998 10.836 15.945 1 95.19 135 HIS B O 1
ATOM 3919 N N . GLY B 1 136 ? 3.781 9.797 15.031 1 92.31 136 GLY B N 1
ATOM 3920 C CA . GLY B 1 136 ? 3.887 10.742 13.93 1 92.31 136 GLY B CA 1
ATOM 3921 C C . GLY B 1 136 ? 3.408 10.172 12.602 1 92.31 136 GLY B C 1
ATOM 3922 O O . GLY B 1 136 ? 3.752 9.047 12.25 1 92.31 136 GLY B O 1
ATOM 3923 N N . THR B 1 137 ? 2.588 10.953 11.898 1 91.5 137 THR B N 1
ATOM 3924 C CA . THR B 1 137 ? 2.084 10.477 10.617 1 91.5 137 THR B CA 1
ATOM 3925 C C . THR B 1 137 ? 1.716 11.648 9.711 1 91.5 137 THR B C 1
ATOM 3927 O O . THR B 1 137 ? 2.043 12.797 10.016 1 91.5 137 THR B O 1
ATOM 3930 N N . GLY B 1 138 ? 1.084 11.383 8.609 1 89.81 138 GLY B N 1
ATOM 3931 C CA . GLY B 1 138 ? 0.71 12.305 7.543 1 89.81 138 GLY B CA 1
ATOM 3932 C C . GLY B 1 138 ? 0.753 11.664 6.168 1 89.81 138 GLY B C 1
ATOM 3933 O O . GLY B 1 138 ? 0.655 10.445 6.039 1 89.81 138 GLY B O 1
ATOM 3934 N N . ILE B 1 139 ? 0.861 12.438 5.148 1 86.5 139 ILE B N 1
ATOM 3935 C CA . ILE B 1 139 ? 0.93 11.898 3.793 1 86.5 139 ILE B CA 1
ATOM 3936 C C . ILE B 1 139 ? 2.387 11.812 3.344 1 86.5 139 ILE B C 1
ATOM 3938 O O . ILE B 1 139 ? 2.824 10.797 2.811 1 86.5 139 ILE B O 1
ATOM 3942 N N . ASN B 1 140 ? 3.105 12.906 3.602 1 88.06 140 ASN B N 1
ATOM 3943 C CA . ASN B 1 140 ? 4.535 13.031 3.338 1 88.06 140 ASN B CA 1
ATOM 3944 C C . ASN B 1 140 ? 5.195 14.039 4.27 1 88.06 140 ASN B C 1
ATOM 3946 O O . ASN B 1 140 ? 5.277 15.227 3.943 1 88.06 140 ASN B O 1
ATOM 3950 N N . PRO B 1 141 ? 5.629 13.492 5.355 1 88.56 141 PRO B N 1
ATOM 3951 C CA . PRO B 1 141 ? 5.965 12.117 5.707 1 88.56 141 PRO B CA 1
ATOM 3952 C C . PRO B 1 141 ? 4.754 11.32 6.188 1 88.56 141 PRO B C 1
ATOM 3954 O O . PRO B 1 141 ? 3.719 11.906 6.523 1 88.56 141 PRO B O 1
ATOM 3957 N N . GLY B 1 142 ? 4.98 9.883 6.254 1 87.81 142 GLY B N 1
ATOM 3958 C CA . GLY B 1 142 ? 4.082 9.016 6.992 1 87.81 142 GLY B CA 1
ATOM 3959 C C . GLY B 1 142 ? 3.369 8.008 6.113 1 87.81 142 GLY B C 1
ATOM 3960 O O . GLY B 1 142 ? 3.141 6.867 6.527 1 87.81 142 GLY B O 1
ATOM 3961 N N . PHE B 1 143 ? 2.939 8.453 4.98 1 88.75 143 PHE B N 1
ATOM 3962 C CA . PHE B 1 143 ? 2.127 7.555 4.172 1 88.75 143 PHE B CA 1
ATOM 3963 C C . PHE B 1 143 ? 2.818 7.246 2.848 1 88.75 143 PHE B C 1
ATOM 3965 O O . PHE B 1 143 ? 3.021 6.078 2.504 1 88.75 143 PHE B O 1
ATOM 3972 N N . PHE B 1 144 ? 3.26 8.234 2.135 1 89.69 144 PHE B N 1
ATOM 3973 C CA . PHE B 1 144 ? 3.707 8.148 0.75 1 89.69 144 PHE B CA 1
ATOM 3974 C C . PHE B 1 144 ? 4.895 7.203 0.625 1 89.69 144 PHE B C 1
ATOM 3976 O O . PHE B 1 144 ? 4.809 6.172 -0.04 1 89.69 144 PHE B O 1
ATOM 3983 N N . ALA B 1 145 ? 5.973 7.535 1.32 1 92.5 145 ALA B N 1
ATOM 3984 C CA . ALA B 1 145 ? 7.164 6.695 1.261 1 92.5 145 ALA B CA 1
ATOM 3985 C C . ALA B 1 145 ? 7.055 5.516 2.225 1 92.5 145 ALA B C 1
ATOM 3987 O O . ALA B 1 145 ? 7.168 4.359 1.815 1 92.5 145 ALA B O 1
ATOM 3988 N N . GLU B 1 146 ? 6.684 5.789 3.457 1 91.12 146 GLU B N 1
ATOM 3989 C CA . GLU B 1 146 ? 6.801 4.844 4.562 1 91.12 146 GLU B CA 1
ATOM 3990 C C . GLU B 1 146 ? 5.73 3.76 4.48 1 91.12 146 GLU B C 1
ATOM 3992 O O . GLU B 1 146 ? 5.867 2.695 5.086 1 91.12 146 GLU B O 1
ATOM 3997 N N . ARG B 1 147 ? 4.68 4.043 3.729 1 89.88 147 ARG B N 1
ATOM 3998 C CA . ARG B 1 147 ? 3.629 3.039 3.619 1 89.88 147 ARG B CA 1
ATOM 3999 C C . ARG B 1 147 ? 3.432 2.607 2.17 1 89.88 147 ARG B C 1
ATOM 4001 O O . ARG B 1 147 ? 3.641 1.442 1.828 1 89.88 147 ARG B O 1
ATOM 4008 N N . LEU B 1 148 ? 3.156 3.58 1.286 1 90 148 LEU B N 1
ATOM 4009 C CA . LEU B 1 148 ? 2.799 3.236 -0.086 1 90 148 LEU B CA 1
ATOM 4010 C C . LEU B 1 148 ? 3.998 2.662 -0.833 1 90 148 LEU B C 1
ATOM 4012 O O . LEU B 1 148 ? 3.91 1.583 -1.422 1 90 148 LEU B O 1
ATOM 4016 N N . ALA B 1 149 ? 5.141 3.383 -0.779 1 92.56 149 ALA B N 1
ATOM 4017 C CA . ALA B 1 149 ? 6.324 2.873 -1.465 1 92.56 149 ALA B CA 1
ATOM 4018 C C . ALA B 1 149 ? 6.754 1.525 -0.892 1 92.56 149 ALA B C 1
ATOM 4020 O O . ALA B 1 149 ? 7.086 0.603 -1.64 1 92.56 149 ALA B O 1
ATOM 4021 N N . VAL B 1 150 ? 6.727 1.426 0.413 1 91.75 150 VAL B N 1
ATOM 4022 C CA . VAL B 1 150 ? 7.102 0.177 1.068 1 91.75 150 VAL B CA 1
ATOM 4023 C C . VAL B 1 150 ? 6.164 -0.942 0.623 1 91.75 150 VAL B C 1
ATOM 4025 O O . VAL B 1 150 ? 6.609 -2.049 0.312 1 91.75 150 VAL B O 1
ATOM 4028 N N . THR B 1 151 ? 4.859 -0.677 0.575 1 90.06 151 THR B N 1
ATOM 4029 C CA . THR B 1 151 ? 3.891 -1.665 0.115 1 90.06 151 THR B CA 1
ATOM 4030 C C . THR B 1 151 ? 4.219 -2.127 -1.302 1 90.06 151 THR B C 1
ATOM 4032 O O . THR B 1 151 ? 4.164 -3.32 -1.601 1 90.06 151 THR B O 1
ATOM 4035 N N . LEU B 1 152 ? 4.66 -1.249 -2.137 1 89.88 152 LEU B N 1
ATOM 4036 C CA . LEU B 1 152 ? 4.926 -1.549 -3.539 1 89.88 152 LEU B CA 1
ATOM 4037 C C . LEU B 1 152 ? 6.16 -2.43 -3.682 1 89.88 152 LEU B C 1
ATOM 4039 O O . LEU B 1 152 ? 6.371 -3.047 -4.727 1 89.88 152 LEU B O 1
ATOM 4043 N N . THR B 1 153 ? 6.965 -2.502 -2.615 1 92.25 153 THR B N 1
ATOM 4044 C CA . THR B 1 153 ? 8.125 -3.389 -2.664 1 92.25 153 THR B CA 1
ATOM 4045 C C . THR B 1 153 ? 7.699 -4.844 -2.473 1 92.25 153 THR B C 1
ATOM 4047 O O . THR B 1 153 ? 8.523 -5.75 -2.557 1 92.25 153 THR B O 1
ATOM 4050 N N . GLY B 1 154 ? 6.453 -5.098 -2.223 1 89.5 154 GLY B N 1
ATOM 4051 C CA . GLY B 1 154 ? 5.91 -6.434 -2.043 1 89.5 154 GLY B CA 1
ATOM 4052 C C . GLY B 1 154 ? 6.02 -7.293 -3.287 1 89.5 154 GLY B C 1
ATOM 4053 O O . GLY B 1 154 ? 5.746 -8.492 -3.244 1 89.5 154 GLY B O 1
ATOM 4054 N N . MET B 1 155 ? 6.551 -6.75 -4.383 1 87.88 155 MET B N 1
ATOM 4055 C CA . MET B 1 155 ? 6.621 -7.473 -5.648 1 87.88 155 MET B CA 1
ATOM 4056 C C . MET B 1 155 ? 8.07 -7.625 -6.109 1 87.88 155 MET B C 1
ATOM 4058 O O . MET B 1 155 ? 8.32 -8.047 -7.238 1 87.88 155 MET B O 1
ATOM 4062 N N . VAL B 1 156 ? 9 -7.258 -5.148 1 89.44 156 VAL B N 1
ATOM 4063 C CA . VAL B 1 156 ? 10.398 -7.277 -5.559 1 89.44 156 VAL B CA 1
ATOM 4064 C C . VAL B 1 156 ? 11.227 -8.094 -4.566 1 89.44 156 VAL B C 1
ATOM 4066 O O . VAL B 1 156 ? 10.867 -8.188 -3.389 1 89.44 156 VAL B O 1
ATOM 4069 N N . ASN B 1 157 ? 12.258 -8.695 -5.062 1 92.81 157 ASN B N 1
ATOM 4070 C CA . ASN B 1 157 ? 13.141 -9.5 -4.219 1 92.81 157 ASN B CA 1
ATOM 4071 C C . ASN B 1 157 ? 14.438 -8.766 -3.918 1 92.81 157 ASN B C 1
ATOM 4073 O O . ASN B 1 157 ? 15.07 -9.016 -2.891 1 92.81 157 ASN B O 1
ATOM 4077 N N . GLU B 1 158 ? 14.859 -7.969 -4.836 1 92.5 158 GLU B N 1
ATOM 4078 C CA . GLU B 1 158 ? 16.031 -7.109 -4.727 1 92.5 158 GLU B CA 1
ATOM 4079 C C . GLU B 1 158 ? 15.727 -5.691 -5.195 1 92.5 158 GLU B C 1
ATOM 4081 O O . GLU B 1 158 ? 14.992 -5.5 -6.164 1 92.5 158 GLU B O 1
ATOM 4086 N N . ILE B 1 159 ? 16.328 -4.73 -4.535 1 94.38 159 ILE B N 1
ATOM 4087 C CA . ILE B 1 159 ? 16.062 -3.34 -4.883 1 94.38 159 ILE B CA 1
ATOM 4088 C C . ILE B 1 159 ? 17.375 -2.631 -5.227 1 94.38 159 ILE B C 1
ATOM 4090 O O . ILE B 1 159 ? 18.312 -2.65 -4.441 1 94.38 159 ILE B O 1
ATOM 4094 N N . ASP B 1 160 ? 17.422 -2.023 -6.426 1 94.12 160 ASP B N 1
ATOM 4095 C CA . ASP B 1 160 ? 18.516 -1.129 -6.766 1 94.12 160 ASP B CA 1
ATOM 4096 C C . ASP B 1 160 ? 18.312 0.256 -6.156 1 94.12 160 ASP B C 1
ATOM 4098 O O . ASP B 1 160 ? 19.203 0.794 -5.5 1 94.12 160 ASP B O 1
ATOM 4102 N N . TYR B 1 161 ? 17.156 0.777 -6.363 1 96.38 161 TYR B N 1
ATOM 4103 C CA . TYR B 1 161 ? 16.797 2.021 -5.695 1 96.38 161 TYR B CA 1
ATOM 4104 C C . TYR B 1 161 ? 15.281 2.217 -5.688 1 96.38 161 TYR B C 1
ATOM 4106 O O . TYR B 1 161 ? 14.562 1.555 -6.434 1 96.38 161 TYR B O 1
ATOM 4114 N N . ILE B 1 162 ? 14.836 3.039 -4.836 1 96.69 162 ILE B N 1
ATOM 4115 C CA . ILE B 1 162 ? 13.461 3.531 -4.766 1 96.69 162 ILE B CA 1
ATOM 4116 C C . ILE B 1 162 ? 13.453 5.047 -4.949 1 96.69 162 ILE B C 1
ATOM 4118 O O . ILE B 1 162 ? 14.266 5.758 -4.359 1 96.69 162 ILE B O 1
ATOM 4122 N N . ARG B 1 163 ? 12.617 5.527 -5.832 1 96.5 163 ARG B N 1
ATOM 4123 C CA . ARG B 1 163 ? 12.453 6.965 -6.012 1 96.5 163 ARG B CA 1
ATOM 4124 C C . ARG B 1 163 ? 11 7.379 -5.809 1 96.5 163 ARG B C 1
ATOM 4126 O O . ARG B 1 163 ? 10.102 6.852 -6.469 1 96.5 163 ARG B O 1
ATOM 4133 N N . CYS B 1 164 ? 10.781 8.242 -4.859 1 96.25 164 CYS B N 1
ATOM 4134 C CA . CYS B 1 164 ? 9.484 8.836 -4.578 1 96.25 164 CYS B CA 1
ATOM 4135 C C . CYS B 1 164 ? 9.461 10.305 -4.992 1 96.25 164 CYS B C 1
ATOM 4137 O O . CYS B 1 164 ? 10.305 11.094 -4.559 1 96.25 164 CYS B O 1
ATOM 4139 N N . GLN B 1 165 ? 8.453 10.688 -5.793 1 94.25 165 GLN B N 1
ATOM 4140 C CA . GLN B 1 165 ? 8.359 12.062 -6.277 1 94.25 165 GLN B CA 1
ATOM 4141 C C . GLN B 1 165 ? 6.996 12.672 -5.945 1 94.25 165 GLN B C 1
ATOM 4143 O O . GLN B 1 165 ? 5.957 12.055 -6.188 1 94.25 165 GLN B O 1
ATOM 4148 N N . GLU B 1 166 ? 7.043 13.773 -5.348 1 92.69 166 GLU B N 1
ATOM 4149 C CA . GLU B 1 166 ? 5.832 14.547 -5.086 1 92.69 166 GLU B CA 1
ATOM 4150 C C . GLU B 1 166 ? 5.824 15.852 -5.879 1 92.69 166 GLU B C 1
ATOM 4152 O O . GLU B 1 166 ? 6.773 16.625 -5.805 1 92.69 166 GLU B O 1
ATOM 4157 N N . TYR B 1 167 ? 4.797 16.078 -6.664 1 89.75 167 TYR B N 1
ATOM 4158 C CA . TYR B 1 167 ? 4.555 17.312 -7.398 1 89.75 167 TYR B CA 1
ATOM 4159 C C . TYR B 1 167 ? 3.383 18.094 -6.801 1 89.75 167 TYR B C 1
ATOM 4161 O O . TYR B 1 167 ? 2.26 17.578 -6.75 1 89.75 167 TYR B O 1
ATOM 4169 N N . PHE B 1 168 ? 3.682 19.266 -6.352 1 87.25 168 PHE B N 1
ATOM 4170 C CA . PHE B 1 168 ? 2.668 20.047 -5.648 1 87.25 168 PHE B CA 1
ATOM 4171 C C . PHE B 1 168 ? 2.574 21.453 -6.223 1 87.25 168 PHE B C 1
ATOM 4173 O O . PHE B 1 168 ? 3.561 22.188 -6.23 1 87.25 168 PHE B O 1
ATOM 4180 N N . ASP B 1 169 ? 1.412 21.812 -6.707 1 86.06 169 ASP B N 1
ATOM 4181 C CA . ASP B 1 169 ? 1.175 23.141 -7.266 1 86.06 169 ASP B CA 1
ATOM 4182 C C . ASP B 1 169 ? 0.758 24.125 -6.18 1 86.06 169 ASP B C 1
ATOM 4184 O O . ASP B 1 169 ? -0.321 24 -5.598 1 86.06 169 ASP B O 1
ATOM 4188 N N . LEU B 1 170 ? 1.551 25.141 -5.922 1 86.56 170 LEU B N 1
ATOM 4189 C CA . LEU B 1 170 ? 1.289 26.094 -4.852 1 86.56 170 LEU B CA 1
ATOM 4190 C C . LEU B 1 170 ? 0.711 27.391 -5.41 1 86.56 170 LEU B C 1
ATOM 4192 O O . LEU B 1 170 ? 0.615 28.391 -4.695 1 86.56 170 LEU B O 1
ATOM 4196 N N . LYS B 1 171 ? 0.36 27.359 -6.645 1 85.44 171 LYS B N 1
ATOM 4197 C CA . LYS B 1 171 ? -0.144 28.562 -7.293 1 85.44 171 LYS B CA 1
ATOM 4198 C C . LYS B 1 171 ? -1.388 29.094 -6.586 1 85.44 171 LYS B C 1
ATOM 4200 O O . LYS B 1 171 ? -1.589 30.312 -6.492 1 85.44 171 LYS B O 1
ATOM 4205 N N . ASN B 1 172 ? -2.166 28.203 -6.066 1 79.25 172 ASN B N 1
ATOM 4206 C CA . ASN B 1 172 ? -3.457 28.609 -5.52 1 79.25 172 ASN B CA 1
ATOM 4207 C C . ASN B 1 172 ? -3.48 28.484 -3.996 1 79.25 172 ASN B C 1
ATOM 4209 O O . ASN B 1 172 ? -4.551 28.422 -3.391 1 79.25 172 ASN B O 1
ATOM 4213 N N . VAL B 1 173 ? -2.324 28.406 -3.404 1 76.69 173 VAL B N 1
ATOM 4214 C CA . VAL B 1 173 ? -2.234 28.359 -1.949 1 76.69 173 VAL B CA 1
ATOM 4215 C C . VAL B 1 173 ? -2.359 29.766 -1.377 1 76.69 173 VAL B C 1
ATOM 4217 O O . VAL B 1 173 ? -1.783 30.719 -1.917 1 76.69 173 VAL B O 1
ATOM 4220 N N . GLU B 1 174 ? -3.074 29.953 -0.312 1 73.81 174 GLU B N 1
ATOM 4221 C CA . GLU B 1 174 ? -3.307 31.266 0.291 1 73.81 174 GLU B CA 1
ATOM 4222 C C . GLU B 1 174 ? -2.229 31.594 1.318 1 73.81 174 GLU B C 1
ATOM 4224 O O . GLU B 1 174 ? -1.974 32.781 1.602 1 73.81 174 GLU B O 1
ATOM 4229 N N . ALA B 1 175 ? -1.686 30.531 1.787 1 72.25 175 ALA B N 1
ATOM 4230 C CA . ALA B 1 175 ? -0.737 30.703 2.885 1 72.25 175 ALA B CA 1
ATOM 4231 C C . ALA B 1 175 ? 0.567 31.312 2.391 1 72.25 175 ALA B C 1
ATOM 4233 O O . ALA B 1 175 ? 1.47 30.609 1.943 1 72.25 175 ALA B O 1
ATOM 4234 N N . VAL B 1 176 ? 0.699 32.562 2.596 1 79.25 176 VAL B N 1
ATOM 4235 C CA . VAL B 1 176 ? 1.868 33.312 2.146 1 79.25 176 VAL B CA 1
ATOM 4236 C C . VAL B 1 176 ? 3.125 32.781 2.809 1 79.25 176 VAL B C 1
ATOM 4238 O O . VAL B 1 176 ? 4.184 32.688 2.18 1 79.25 176 VAL B O 1
ATOM 4241 N N . ARG B 1 177 ? 2.988 32.344 4.023 1 73.56 177 ARG B N 1
ATOM 4242 C CA . ARG B 1 177 ? 4.125 31.797 4.758 1 73.56 177 ARG B CA 1
ATOM 4243 C C . ARG B 1 177 ? 4.66 30.531 4.086 1 73.56 177 ARG B C 1
ATOM 4245 O O . ARG B 1 177 ? 5.871 30.297 4.066 1 73.56 177 ARG B O 1
ATOM 4252 N N . MET B 1 178 ? 3.803 29.797 3.58 1 76.38 178 MET B N 1
ATOM 4253 C CA . MET B 1 178 ? 4.211 28.578 2.877 1 76.38 178 MET B CA 1
ATOM 4254 C C . MET B 1 178 ? 4.992 28.922 1.61 1 76.38 178 MET B C 1
ATOM 4256 O O . MET B 1 178 ? 6.012 28.297 1.315 1 76.38 178 MET B O 1
ATOM 4260 N N . LEU B 1 179 ? 4.52 29.891 0.901 1 85.56 179 LEU B N 1
ATOM 4261 C CA . LEU B 1 179 ? 5.191 30.328 -0.319 1 85.56 179 LEU B CA 1
ATOM 4262 C C . LEU B 1 179 ? 6.605 30.812 -0.016 1 85.56 179 LEU B C 1
ATOM 4264 O O . LEU B 1 179 ? 7.555 30.438 -0.711 1 85.56 179 LEU B O 1
ATOM 4268 N N . LYS B 1 180 ? 6.676 31.531 1.042 1 81.12 180 LYS B N 1
ATOM 4269 C CA . LYS B 1 180 ? 7.977 32.062 1.431 1 81.12 180 LYS B CA 1
ATOM 4270 C C . LYS B 1 180 ? 8.906 30.953 1.901 1 81.12 180 LYS B C 1
ATOM 4272 O O . LYS B 1 180 ? 10.102 30.969 1.595 1 81.12 180 LYS B O 1
ATOM 4277 N N . ALA B 1 181 ? 8.336 30.094 2.633 1 77.69 181 ALA B N 1
ATOM 4278 C CA . ALA B 1 181 ? 9.117 28.953 3.113 1 77.69 181 ALA B CA 1
ATOM 4279 C C . ALA B 1 181 ? 9.672 28.141 1.951 1 77.69 181 ALA B C 1
ATOM 4281 O O . ALA B 1 181 ? 10.758 27.562 2.051 1 77.69 181 ALA B O 1
ATOM 4282 N N . CYS B 1 182 ? 8.984 28.172 0.863 1 85.5 182 CYS B N 1
ATOM 4283 C CA . CYS B 1 182 ? 9.398 27.422 -0.315 1 85.5 182 CYS B CA 1
ATOM 4284 C C . CYS B 1 182 ? 10.203 28.297 -1.267 1 85.5 182 CYS B C 1
ATOM 4286 O O . CYS B 1 182 ? 10.383 27.953 -2.436 1 85.5 182 CYS B O 1
ATOM 4288 N N . THR B 1 183 ? 10.602 29.469 -0.799 1 88.31 183 THR B N 1
ATOM 4289 C CA . THR B 1 183 ? 11.555 30.344 -1.47 1 88.31 183 THR B CA 1
ATOM 4290 C C . THR B 1 183 ? 10.898 31.047 -2.65 1 88.31 183 THR B C 1
ATOM 4292 O O . THR B 1 183 ? 11.578 31.703 -3.443 1 88.31 183 THR B O 1
ATOM 4295 N N . PHE B 1 184 ? 9.625 30.859 -2.809 1 91.69 184 PHE B N 1
ATOM 4296 C CA . PHE B 1 184 ? 8.953 31.547 -3.912 1 91.69 184 PHE B CA 1
ATOM 4297 C C . PHE B 1 184 ? 9.055 33.062 -3.75 1 91.69 184 PHE B C 1
ATOM 4299 O O . PHE B 1 184 ? 8.875 33.594 -2.648 1 91.69 184 PHE B O 1
ATOM 4306 N N . GLY B 1 185 ? 9.359 33.688 -4.77 1 88.62 185 GLY B N 1
ATOM 4307 C CA . GLY B 1 185 ? 9.508 35.156 -4.738 1 88.62 185 GLY B CA 1
ATOM 4308 C C . GLY B 1 185 ? 10.914 35.594 -4.418 1 88.62 185 GLY B C 1
ATOM 4309 O O . GLY B 1 185 ? 11.219 36.781 -4.477 1 88.62 185 GLY B O 1
ATOM 4310 N N . MET B 1 186 ? 11.734 34.75 -4.109 1 92.94 186 MET B N 1
ATOM 4311 C CA . MET B 1 186 ? 13.148 35.062 -3.918 1 92.94 186 MET B CA 1
ATOM 4312 C C . MET B 1 186 ? 13.891 35.062 -5.25 1 92.94 186 MET B C 1
ATOM 4314 O O . MET B 1 186 ? 13.461 34.438 -6.207 1 92.94 186 MET B O 1
ATOM 4318 N N . THR B 1 187 ? 15.008 35.812 -5.203 1 94.88 187 THR B N 1
ATOM 4319 C CA . THR B 1 187 ? 15.93 35.656 -6.328 1 94.88 187 THR B CA 1
ATOM 4320 C C . THR B 1 187 ? 16.609 34.312 -6.289 1 94.88 187 THR B C 1
ATOM 4322 O O . THR B 1 187 ? 16.672 33.656 -5.238 1 94.88 187 THR B O 1
ATOM 4325 N N . LEU B 1 188 ? 17.078 33.844 -7.473 1 94.38 188 LEU B N 1
ATOM 4326 C CA . LEU B 1 188 ? 17.766 32.562 -7.543 1 94.38 188 LEU B CA 1
ATOM 4327 C C . LEU B 1 188 ? 19 32.562 -6.629 1 94.38 188 LEU B C 1
ATOM 4329 O O . LEU B 1 188 ? 19.281 31.562 -5.969 1 94.38 188 LEU B O 1
ATOM 4333 N N . GLU B 1 189 ? 19.703 33.688 -6.625 1 94.12 189 GLU B N 1
ATOM 4334 C CA . GLU B 1 189 ? 20.891 33.812 -5.797 1 94.12 189 GLU B CA 1
ATOM 4335 C C . GLU B 1 189 ? 20.562 33.656 -4.316 1 94.12 189 GLU B C 1
ATOM 4337 O O . GLU B 1 189 ? 21.25 32.938 -3.59 1 94.12 189 GLU B O 1
ATOM 4342 N N . LYS B 1 190 ? 19.578 34.312 -3.93 1 94.25 190 LYS B N 1
ATOM 4343 C CA . LYS B 1 190 ? 19.172 34.25 -2.531 1 94.25 190 LYS B CA 1
ATOM 4344 C C . LYS B 1 190 ? 18.703 32.812 -2.184 1 94.25 190 LYS B C 1
ATOM 4346 O O . LYS B 1 190 ? 19.047 32.312 -1.12 1 94.25 190 LYS B O 1
ATOM 4351 N N . ALA B 1 191 ? 17.906 32.281 -3.045 1 93.31 191 ALA B N 1
ATOM 4352 C CA . ALA B 1 191 ? 17.453 30.906 -2.82 1 93.31 191 ALA B CA 1
ATOM 4353 C C . ALA B 1 191 ? 18.625 29.938 -2.674 1 93.31 191 ALA B C 1
ATOM 4355 O O . ALA B 1 191 ? 18.641 29.094 -1.775 1 93.31 191 ALA B O 1
ATOM 4356 N N . GLN B 1 192 ? 19.578 30.078 -3.506 1 91.81 192 GLN B N 1
ATOM 4357 C CA . GLN B 1 192 ? 20.766 29.234 -3.463 1 91.81 192 GLN B CA 1
ATOM 4358 C C . GLN B 1 192 ? 21.531 29.422 -2.15 1 91.81 192 GLN B C 1
ATOM 4360 O O . GLN B 1 192 ? 22.078 28.453 -1.613 1 91.81 192 GLN B O 1
ATOM 4365 N N . SER B 1 193 ? 21.453 30.609 -1.612 1 91.62 193 SER B N 1
ATOM 4366 C CA . SER B 1 193 ? 22.234 30.938 -0.425 1 91.62 193 SER B CA 1
ATOM 4367 C C . SER B 1 193 ? 21.641 30.297 0.826 1 91.62 193 SER B C 1
ATOM 4369 O O . SER B 1 193 ? 22.297 30.203 1.858 1 91.62 193 SER B O 1
ATOM 4371 N N . ILE B 1 194 ? 20.422 29.844 0.711 1 87.62 194 ILE B N 1
ATOM 4372 C CA . ILE B 1 194 ? 19.781 29.359 1.932 1 87.62 194 ILE B CA 1
ATOM 4373 C C . ILE B 1 194 ? 19.578 27.844 1.835 1 87.62 194 ILE B C 1
ATOM 4375 O O . ILE B 1 194 ? 18.906 27.25 2.674 1 87.62 194 ILE B O 1
ATOM 4379 N N . ILE B 1 195 ? 20.125 27.234 0.908 1 86.38 195 ILE B N 1
ATOM 4380 C CA . ILE B 1 195 ? 19.984 25.781 0.714 1 86.38 195 ILE B CA 1
ATOM 4381 C C . ILE B 1 195 ? 20.453 25.047 1.97 1 86.38 195 ILE B C 1
ATOM 4383 O O . ILE B 1 195 ? 19.828 24.062 2.381 1 86.38 195 ILE B O 1
ATOM 4387 N N . GLY B 1 196 ? 21.516 25.531 2.535 1 81.38 196 GLY B N 1
ATOM 4388 C CA . GLY B 1 196 ? 21.984 24.922 3.775 1 81.38 196 GLY B CA 1
ATOM 4389 C C . GLY B 1 196 ? 20.938 24.938 4.871 1 81.38 196 GLY B C 1
ATOM 4390 O O . GLY B 1 196 ? 20.797 23.953 5.605 1 81.38 196 GLY B O 1
ATOM 4391 N N . ARG B 1 197 ? 20.219 26 4.91 1 77.62 197 ARG B N 1
ATOM 4392 C CA . ARG B 1 197 ? 19.156 26.109 5.898 1 77.62 197 ARG B CA 1
ATOM 4393 C C . ARG B 1 197 ? 18.016 25.156 5.582 1 77.62 197 ARG B C 1
ATOM 4395 O O . ARG B 1 197 ? 17.422 24.578 6.492 1 77.62 197 ARG B O 1
ATOM 4402 N N . ILE B 1 198 ? 17.719 25.016 4.383 1 76.44 198 ILE B N 1
ATOM 4403 C CA . ILE B 1 198 ? 16.688 24.094 3.941 1 76.44 198 ILE B CA 1
ATOM 4404 C C . ILE B 1 198 ? 17.062 22.656 4.305 1 76.44 198 ILE B C 1
ATOM 4406 O O . ILE B 1 198 ? 16.234 21.891 4.812 1 76.44 198 ILE B O 1
ATOM 4410 N N . GLU B 1 199 ? 18.266 22.375 4.055 1 78.69 199 GLU B N 1
ATOM 4411 C CA . GLU B 1 199 ? 18.766 21.031 4.387 1 78.69 199 GLU B CA 1
ATOM 4412 C C . GLU B 1 199 ? 18.625 20.75 5.879 1 78.69 199 GLU B C 1
ATOM 4414 O O . GLU B 1 199 ? 18.125 19.703 6.273 1 78.69 199 GLU B O 1
ATOM 4419 N N . LYS B 1 200 ? 19.016 21.641 6.656 1 74.75 200 LYS B N 1
ATOM 4420 C CA . LYS B 1 200 ? 18.938 21.484 8.102 1 74.75 200 LYS B CA 1
ATOM 4421 C C . LYS B 1 200 ? 17.484 21.375 8.57 1 74.75 200 LYS B C 1
ATOM 4423 O O . LYS B 1 200 ? 17.172 20.547 9.438 1 74.75 200 LYS B O 1
ATOM 4428 N N . GLY B 1 201 ? 16.656 22.219 7.965 1 72.88 201 GLY B N 1
ATOM 4429 C CA . GLY B 1 201 ? 15.242 22.203 8.32 1 72.88 201 GLY B CA 1
ATOM 4430 C C . GLY B 1 201 ? 14.547 20.922 7.918 1 72.88 201 GLY B C 1
ATOM 4431 O O . GLY B 1 201 ? 13.516 20.562 8.492 1 72.88 201 GLY B O 1
ATOM 4432 N N . SER B 1 202 ? 15.156 20.25 6.949 1 76.31 202 SER B N 1
ATOM 4433 C CA . SER B 1 202 ? 14.523 19.047 6.414 1 76.31 202 SER B CA 1
ATOM 4434 C C . SER B 1 202 ? 14.852 17.828 7.27 1 76.31 202 SER B C 1
ATOM 4436 O O . SER B 1 202 ? 14.281 16.75 7.066 1 76.31 202 SER B O 1
ATOM 4438 N N . GLU B 1 203 ? 15.734 17.953 8.203 1 72.62 203 GLU B N 1
ATOM 4439 C CA . GLU B 1 203 ? 16.141 16.828 9.039 1 72.62 203 GLU B CA 1
ATOM 4440 C C . GLU B 1 203 ? 14.953 16.234 9.789 1 72.62 203 GLU B C 1
ATOM 4442 O O . GLU B 1 203 ? 14.852 15.023 9.945 1 72.62 203 GLU B O 1
ATOM 4447 N N . ASN B 1 204 ? 13.992 17.078 10.109 1 71.19 204 ASN B N 1
ATOM 4448 C CA . ASN B 1 204 ? 12.867 16.609 10.906 1 71.19 204 ASN B CA 1
ATOM 4449 C C . ASN B 1 204 ? 11.766 16.031 10.023 1 71.19 204 ASN B C 1
ATOM 4451 O O . ASN B 1 204 ? 10.844 15.383 10.523 1 71.19 204 ASN B O 1
ATOM 4455 N N . TYR B 1 205 ? 11.891 16.203 8.773 1 83.88 205 TYR B N 1
ATOM 4456 C CA . TYR B 1 205 ? 10.805 15.805 7.887 1 83.88 205 TYR B CA 1
ATOM 4457 C C . TYR B 1 205 ? 11.297 14.82 6.828 1 83.88 205 TYR B C 1
ATOM 4459 O O . TYR B 1 205 ? 11.328 13.609 7.059 1 83.88 205 TYR B O 1
ATOM 4467 N N . TYR B 1 206 ? 11.938 15.391 5.84 1 89.12 206 TYR B N 1
ATOM 4468 C CA . TYR B 1 206 ? 12.25 14.578 4.664 1 89.12 206 TYR B CA 1
ATOM 4469 C C . TYR B 1 206 ? 13.391 13.609 4.957 1 89.12 206 TYR B C 1
ATOM 4471 O O . TYR B 1 206 ? 13.422 12.5 4.422 1 89.12 206 TYR B O 1
ATOM 4479 N N . HIS B 1 207 ? 14.305 14.039 5.918 1 90.38 207 HIS B N 1
ATOM 4480 C CA . HIS B 1 207 ? 15.32 13.086 6.34 1 90.38 207 HIS B CA 1
ATOM 4481 C C . HIS B 1 207 ? 14.688 11.898 7.07 1 90.38 207 HIS B C 1
ATOM 4483 O O . HIS B 1 207 ? 15.078 10.75 6.844 1 90.38 207 HIS B O 1
ATOM 4489 N N . SER B 1 208 ? 13.75 12.266 7.871 1 89.12 208 SER B N 1
ATOM 4490 C CA . SER B 1 208 ? 13.039 11.219 8.609 1 89.12 208 SER B CA 1
ATOM 4491 C C . SER B 1 208 ? 12.312 10.281 7.656 1 89.12 208 SER B C 1
ATOM 4493 O O . SER B 1 208 ? 12.266 9.07 7.887 1 89.12 208 SER B O 1
ATOM 4495 N N . THR B 1 209 ? 11.727 10.836 6.605 1 92.75 209 THR B N 1
ATOM 4496 C CA . THR B 1 209 ? 11 10.039 5.625 1 92.75 209 THR B CA 1
ATOM 4497 C C . THR B 1 209 ? 11.922 9.016 4.965 1 92.75 209 THR B C 1
ATOM 4499 O O . THR B 1 209 ? 11.617 7.824 4.93 1 92.75 209 THR B O 1
ATOM 4502 N N . VAL B 1 210 ? 13.07 9.531 4.531 1 95.38 210 VAL B N 1
ATOM 4503 C CA . VAL B 1 210 ? 14.031 8.68 3.834 1 95.38 210 VAL B CA 1
ATOM 4504 C C . VAL B 1 210 ? 14.57 7.613 4.785 1 95.38 210 VAL B C 1
ATOM 4506 O O . VAL B 1 210 ? 14.562 6.422 4.465 1 95.38 210 VAL B O 1
ATOM 4509 N N . ALA B 1 211 ? 14.953 8.07 5.969 1 93.88 211 ALA B N 1
ATOM 4510 C CA . ALA B 1 211 ? 15.547 7.156 6.945 1 93.88 211 ALA B CA 1
ATOM 4511 C C . ALA B 1 211 ? 14.531 6.117 7.41 1 93.88 211 ALA B C 1
ATOM 4513 O O . ALA B 1 211 ? 14.859 4.934 7.535 1 93.88 211 ALA B O 1
ATOM 4514 N N . HIS B 1 212 ? 13.359 6.551 7.633 1 92.88 212 HIS B N 1
ATOM 4515 C CA . HIS B 1 212 ? 12.328 5.648 8.133 1 92.88 212 HIS B CA 1
ATOM 4516 C C . HIS B 1 212 ? 11.969 4.594 7.09 1 92.88 212 HIS B C 1
ATOM 4518 O O . HIS B 1 212 ? 11.867 3.408 7.414 1 92.88 212 HIS B O 1
ATOM 4524 N N . ALA B 1 213 ? 11.742 4.984 5.855 1 93.56 213 ALA B N 1
ATOM 4525 C CA . ALA B 1 213 ? 11.422 4.039 4.793 1 93.56 213 ALA B CA 1
ATOM 4526 C C . ALA B 1 213 ? 12.508 2.98 4.648 1 93.56 213 ALA B C 1
ATOM 4528 O O . ALA B 1 213 ? 12.219 1.785 4.559 1 93.56 213 ALA B O 1
ATOM 4529 N N . CYS B 1 214 ? 13.75 3.463 4.715 1 95.38 214 CYS B N 1
ATOM 4530 C CA . CYS B 1 214 ? 14.867 2.533 4.609 1 95.38 214 CYS B CA 1
ATOM 4531 C C . CYS B 1 214 ? 14.914 1.597 5.812 1 95.38 214 CYS B C 1
ATOM 4533 O O . CYS B 1 214 ? 15.156 0.398 5.66 1 95.38 214 CYS B O 1
ATOM 4535 N N . HIS B 1 215 ? 14.633 2.154 6.953 1 92.94 215 HIS B N 1
ATOM 4536 C CA . HIS B 1 215 ? 14.648 1.353 8.172 1 92.94 215 HIS B CA 1
ATOM 4537 C C . HIS B 1 215 ? 13.602 0.245 8.117 1 92.94 215 HIS B C 1
ATOM 4539 O O . HIS B 1 215 ? 13.875 -0.893 8.508 1 92.94 215 HIS B O 1
ATOM 4545 N N . ILE B 1 216 ? 12.43 0.545 7.648 1 91.25 216 ILE B N 1
ATOM 4546 C CA . ILE B 1 216 ? 11.359 -0.438 7.523 1 91.25 216 ILE B CA 1
ATOM 4547 C C . ILE B 1 216 ? 11.82 -1.589 6.629 1 91.25 216 ILE B C 1
ATOM 4549 O O . ILE B 1 216 ? 11.508 -2.752 6.895 1 91.25 216 ILE B O 1
ATOM 4553 N N . LEU B 1 217 ? 12.617 -1.289 5.625 1 93.69 217 LEU B N 1
ATOM 4554 C CA . LEU B 1 217 ? 13.07 -2.279 4.66 1 93.69 217 LEU B CA 1
ATOM 4555 C C . LEU B 1 217 ? 14.305 -3.016 5.176 1 93.69 217 LEU B C 1
ATOM 4557 O O . LEU B 1 217 ? 14.82 -3.912 4.508 1 93.69 217 LEU B O 1
ATOM 4561 N N . GLY B 1 218 ? 14.82 -2.607 6.371 1 92.94 218 GLY B N 1
ATOM 4562 C CA . GLY B 1 218 ? 15.938 -3.283 7.004 1 92.94 218 GLY B CA 1
ATOM 4563 C C . GLY B 1 218 ? 17.281 -2.67 6.645 1 92.94 218 GLY B C 1
ATOM 4564 O O . GLY B 1 218 ? 18.328 -3.309 6.805 1 92.94 218 GLY B O 1
ATOM 4565 N N . HIS B 1 219 ? 17.203 -1.474 6.055 1 95.5 219 HIS B N 1
ATOM 4566 C CA . HIS B 1 219 ? 18.438 -0.805 5.664 1 95.5 219 HIS B CA 1
ATOM 4567 C C . HIS B 1 219 ? 18.734 0.387 6.57 1 95.5 219 HIS B C 1
ATOM 4569 O O . HIS B 1 219 ? 17.812 1.125 6.945 1 95.5 219 HIS B O 1
ATOM 4575 N N . ASP B 1 220 ? 19.953 0.578 6.914 1 93.38 220 ASP B N 1
ATOM 4576 C CA . ASP B 1 220 ? 20.406 1.767 7.633 1 93.38 220 ASP B CA 1
ATOM 4577 C C . ASP B 1 220 ? 20.969 2.811 6.676 1 93.38 220 ASP B C 1
ATOM 4579 O O . ASP B 1 220 ? 21.875 2.514 5.891 1 93.38 220 ASP B O 1
ATOM 4583 N N . VAL B 1 221 ? 20.453 3.936 6.762 1 95.06 221 VAL B N 1
ATOM 4584 C CA . VAL B 1 221 ? 20.953 5.023 5.938 1 95.06 221 VAL B CA 1
ATOM 4585 C C . VAL B 1 221 ? 22.219 5.613 6.578 1 95.06 221 VAL B C 1
ATOM 4587 O O . VAL B 1 221 ? 22.203 5.984 7.754 1 95.06 221 VAL B O 1
ATOM 4590 N N . GLU B 1 222 ? 23.266 5.742 5.836 1 95.25 222 GLU B N 1
ATOM 4591 C CA . GLU B 1 222 ? 24.547 6.23 6.352 1 95.25 222 GLU B CA 1
ATOM 4592 C C . GLU B 1 222 ? 24.656 7.742 6.207 1 95.25 222 GLU B C 1
ATOM 4594 O O . GLU B 1 222 ? 25.344 8.398 6.984 1 95.25 222 GLU B O 1
ATOM 4599 N N . ARG B 1 223 ? 24.031 8.164 5.145 1 92.69 223 ARG B N 1
ATOM 4600 C CA . ARG B 1 223 ? 24.094 9.578 4.809 1 92.69 223 ARG B CA 1
ATOM 4601 C C . ARG B 1 223 ? 22.891 10 3.975 1 92.69 223 ARG B C 1
ATOM 4603 O O . ARG B 1 223 ? 22.391 9.219 3.16 1 92.69 223 ARG B O 1
ATOM 4610 N N . ILE B 1 224 ? 22.453 11.188 4.262 1 93.19 224 ILE B N 1
ATOM 4611 C CA . ILE B 1 224 ? 21.438 11.789 3.416 1 93.19 224 ILE B CA 1
ATOM 4612 C C . ILE B 1 224 ? 21.969 13.086 2.807 1 93.19 224 ILE B C 1
ATOM 4614 O O . ILE B 1 224 ? 22.5 13.945 3.518 1 93.19 224 ILE B O 1
ATOM 4618 N N . ALA B 1 225 ? 21.953 13.219 1.521 1 92.06 225 ALA B N 1
ATOM 4619 C CA . ALA B 1 225 ? 22.375 14.414 0.804 1 92.06 225 ALA B CA 1
ATOM 4620 C C . ALA B 1 225 ? 21.188 15.117 0.159 1 92.06 225 ALA B C 1
ATOM 4622 O O . ALA B 1 225 ? 20.172 14.492 -0.132 1 92.06 225 ALA B O 1
ATOM 4623 N N . VAL B 1 226 ? 21.344 16.422 -0.022 1 92.31 226 VAL B N 1
ATOM 4624 C CA . VAL B 1 226 ? 20.266 17.188 -0.653 1 92.31 226 VAL B CA 1
ATOM 4625 C C . VAL B 1 226 ? 20.797 17.906 -1.892 1 92.31 226 VAL B C 1
ATOM 4627 O O . VAL B 1 226 ? 21.906 18.438 -1.875 1 92.31 226 VAL B O 1
ATOM 4630 N N . LYS B 1 227 ? 20.125 17.766 -2.979 1 93.19 227 LYS B N 1
ATOM 4631 C CA . LYS B 1 227 ? 20.328 18.562 -4.188 1 93.19 227 LYS B CA 1
ATOM 4632 C C . LYS B 1 227 ? 19.125 19.438 -4.484 1 93.19 227 LYS B C 1
ATOM 4634 O O . LYS B 1 227 ? 17.984 18.984 -4.457 1 93.19 227 LYS B O 1
ATOM 4639 N N . SER B 1 228 ? 19.422 20.734 -4.699 1 93.44 228 SER B N 1
ATOM 4640 C CA . SER B 1 228 ? 18.328 21.688 -4.934 1 93.44 228 SER B CA 1
ATOM 4641 C C . SER B 1 228 ? 18.5 22.391 -6.273 1 93.44 228 SER B C 1
ATOM 4643 O O . SER B 1 228 ? 19.609 22.734 -6.668 1 93.44 228 SER B O 1
ATOM 4645 N N . THR B 1 229 ? 17.406 22.5 -6.969 1 93.44 229 THR B N 1
ATOM 4646 C CA . THR B 1 229 ? 17.344 23.266 -8.211 1 93.44 229 THR B CA 1
ATOM 4647 C C . THR B 1 229 ? 16.172 24.25 -8.18 1 93.44 229 THR B C 1
ATOM 4649 O O . THR B 1 229 ? 15.094 23.922 -7.684 1 93.44 229 THR B O 1
ATOM 4652 N N . PHE B 1 230 ? 16.438 25.453 -8.734 1 95.19 230 PHE B N 1
ATOM 4653 C CA . PHE B 1 230 ? 15.422 26.5 -8.789 1 95.19 230 PHE B CA 1
ATOM 4654 C C . PHE B 1 230 ? 15.18 26.938 -10.227 1 95.19 230 PHE B C 1
ATOM 4656 O O . PHE B 1 230 ? 16.125 27.141 -10.992 1 95.19 230 PHE B O 1
ATOM 4663 N N . THR B 1 231 ? 13.93 27.031 -10.609 1 95.44 231 THR B N 1
ATOM 4664 C CA . THR B 1 231 ? 13.523 27.531 -11.922 1 95.44 231 THR B CA 1
ATOM 4665 C C . THR B 1 231 ? 12.914 28.922 -11.797 1 95.44 231 THR B C 1
ATOM 4667 O O . THR B 1 231 ? 11.977 29.125 -11.023 1 95.44 231 THR B O 1
ATOM 4670 N N . PRO B 1 232 ? 13.414 29.875 -12.539 1 96.31 232 PRO B N 1
ATOM 4671 C CA . PRO B 1 232 ? 12.891 31.25 -12.438 1 96.31 232 PRO B CA 1
ATOM 4672 C C . PRO B 1 232 ? 11.594 31.438 -13.219 1 96.31 232 PRO B C 1
ATOM 4674 O O . PRO B 1 232 ? 11.375 30.781 -14.242 1 96.31 232 PRO B O 1
ATOM 4677 N N . ALA B 1 233 ? 10.82 32.312 -12.711 1 97 233 ALA B N 1
ATOM 4678 C CA . ALA B 1 233 ? 9.641 32.75 -13.453 1 97 233 ALA B CA 1
ATOM 4679 C C . ALA B 1 233 ? 10.031 33.406 -14.773 1 97 233 ALA B C 1
ATOM 4681 O O . ALA B 1 233 ? 10.977 34.188 -14.836 1 97 233 ALA B O 1
ATOM 4682 N N . ARG B 1 234 ? 9.328 33.094 -15.844 1 95.44 234 ARG B N 1
ATOM 4683 C CA . ARG B 1 234 ? 9.594 33.594 -17.172 1 95.44 234 ARG B CA 1
ATOM 4684 C C . ARG B 1 234 ? 9.008 35 -17.344 1 95.44 234 ARG B C 1
ATOM 4686 O O . ARG B 1 234 ? 9.461 35.781 -18.188 1 95.44 234 ARG B O 1
ATOM 4693 N N . GLU B 1 235 ? 7.98 35.312 -16.547 1 96.44 235 GLU B N 1
ATOM 4694 C CA . GLU B 1 235 ? 7.305 36.594 -16.5 1 96.44 235 GLU B CA 1
ATOM 4695 C C . GLU B 1 235 ? 6.75 36.875 -15.102 1 96.44 235 GLU B C 1
ATOM 4697 O O . GLU B 1 235 ? 6.715 35.969 -14.25 1 96.44 235 GLU B O 1
ATOM 4702 N N . ASP B 1 236 ? 6.406 38.156 -14.945 1 96.5 236 ASP B N 1
ATOM 4703 C CA . ASP B 1 236 ? 5.73 38.5 -13.688 1 96.5 236 ASP B CA 1
ATOM 4704 C C . ASP B 1 236 ? 4.43 37.719 -13.547 1 96.5 236 ASP B C 1
ATOM 4706 O O . ASP B 1 236 ? 3.691 37.531 -14.516 1 96.5 236 ASP B O 1
ATOM 4710 N N . MET B 1 237 ? 4.199 37.125 -12.344 1 95.19 237 MET B N 1
ATOM 4711 C CA . MET B 1 237 ? 3 36.344 -12.047 1 95.19 237 MET B CA 1
ATOM 4712 C C . MET B 1 237 ? 2.342 36.812 -10.758 1 95.19 237 MET B C 1
ATOM 4714 O O . MET B 1 237 ? 2.998 36.906 -9.719 1 95.19 237 MET B O 1
ATOM 4718 N N . HIS B 1 238 ? 1.118 37.156 -10.836 1 95 238 HIS B N 1
ATOM 4719 C CA . HIS B 1 238 ? 0.342 37.5 -9.656 1 95 238 HIS B CA 1
ATOM 4720 C C . HIS B 1 238 ? -0.503 36.312 -9.188 1 95 238 HIS B C 1
ATOM 4722 O O . HIS B 1 238 ? -1.374 35.844 -9.922 1 95 238 HIS B O 1
ATOM 4728 N N . LEU B 1 239 ? -0.224 35.844 -7.996 1 92.38 239 LEU B N 1
ATOM 4729 C CA . LEU B 1 239 ? -0.987 34.75 -7.406 1 92.38 239 LEU B CA 1
ATOM 4730 C C . LEU B 1 239 ? -2.252 35.281 -6.73 1 92.38 239 LEU B C 1
ATOM 4732 O O . LEU B 1 239 ? -2.184 35.875 -5.66 1 92.38 239 LEU B O 1
ATOM 4736 N N . LYS B 1 240 ? -3.322 34.969 -7.234 1 87.69 240 LYS B N 1
ATOM 4737 C CA . LYS B 1 240 ? -4.598 35.531 -6.805 1 87.69 240 LYS B CA 1
ATOM 4738 C C . LYS B 1 240 ? -4.945 35.094 -5.387 1 87.69 240 LYS B C 1
ATOM 4740 O O . LYS B 1 240 ? -5.395 35.875 -4.57 1 87.69 240 LYS B O 1
ATOM 4745 N N . ALA B 1 241 ? -4.684 33.875 -5.09 1 80.75 241 ALA B N 1
ATOM 4746 C CA . ALA B 1 241 ? -5.105 33.312 -3.814 1 80.75 241 ALA B CA 1
ATOM 4747 C C . ALA B 1 241 ? -4.34 33.938 -2.652 1 80.75 241 ALA B C 1
ATOM 4749 O O . ALA B 1 241 ? -4.93 34.281 -1.629 1 80.75 241 ALA B O 1
ATOM 4750 N N . SER B 1 242 ? -3.068 34.125 -2.848 1 84.19 242 SER B N 1
ATOM 4751 C CA . SER B 1 242 ? -2.23 34.656 -1.769 1 84.19 242 SER B CA 1
ATOM 4752 C C . SER B 1 242 ? -2.031 36.156 -1.896 1 84.19 242 SER B C 1
ATOM 4754 O O . SER B 1 242 ? -1.638 36.812 -0.933 1 84.19 242 SER B O 1
ATOM 4756 N N . GLY B 1 243 ? -2.229 36.625 -3.02 1 89.62 243 GLY B N 1
ATOM 4757 C CA . GLY B 1 243 ? -1.972 38.031 -3.299 1 89.62 243 GLY B CA 1
ATOM 4758 C C . GLY B 1 243 ? -0.506 38.312 -3.555 1 89.62 243 GLY B C 1
ATOM 4759 O O . GLY B 1 243 ? -0.133 39.469 -3.781 1 89.62 243 GLY B O 1
ATOM 4760 N N . VAL B 1 244 ? 0.277 37.344 -3.625 1 92.62 244 VAL B N 1
ATOM 4761 C CA . VAL B 1 244 ? 1.717 37.5 -3.793 1 92.62 244 VAL B CA 1
ATOM 4762 C C . VAL B 1 244 ? 2.051 37.656 -5.273 1 92.62 244 VAL B C 1
ATOM 4764 O O . VAL B 1 244 ? 1.439 37.031 -6.125 1 92.62 244 VAL B O 1
ATOM 4767 N N . THR B 1 245 ? 2.941 38.562 -5.52 1 95.44 245 THR B N 1
ATOM 4768 C CA . THR B 1 245 ? 3.455 38.719 -6.875 1 95.44 245 THR B CA 1
ATOM 4769 C C . THR B 1 245 ? 4.867 38.156 -6.984 1 95.44 245 THR B C 1
ATOM 4771 O O . THR B 1 245 ? 5.746 38.531 -6.199 1 95.44 245 THR B O 1
ATOM 4774 N N . ILE B 1 246 ? 5.02 37.281 -7.961 1 96.44 246 ILE B N 1
ATOM 4775 C CA . ILE B 1 246 ? 6.32 36.688 -8.297 1 96.44 246 ILE B CA 1
ATOM 4776 C C . ILE B 1 246 ? 6.902 37.438 -9.516 1 96.44 246 ILE B C 1
ATOM 4778 O O . ILE B 1 246 ? 6.328 37.375 -10.602 1 96.44 246 ILE B O 1
ATOM 4782 N N . LYS B 1 247 ? 8.031 38.062 -9.328 1 97.06 247 LYS B N 1
ATOM 4783 C CA . LYS B 1 247 ? 8.641 38.781 -10.422 1 97.06 247 LYS B CA 1
ATOM 4784 C C . LYS B 1 247 ? 9.422 37.875 -11.352 1 97.06 247 LYS B C 1
ATOM 4786 O O . LYS B 1 247 ? 9.867 36.781 -10.93 1 97.06 247 LYS B O 1
ATOM 4791 N N . LYS B 1 248 ? 9.5 38.312 -12.648 1 97.31 248 LYS B N 1
ATOM 4792 C CA . LYS B 1 248 ? 10.367 37.625 -13.586 1 97.31 248 LYS B CA 1
ATOM 4793 C C . LYS B 1 248 ? 11.75 37.375 -12.977 1 97.31 248 LYS B C 1
ATOM 4795 O O . LYS B 1 248 ? 12.336 38.281 -12.383 1 97.31 248 LYS B O 1
ATOM 4800 N N . GLY B 1 249 ? 12.156 36.125 -13.078 1 96.81 249 GLY B N 1
ATOM 4801 C CA . GLY B 1 249 ? 13.484 35.812 -12.578 1 96.81 249 GLY B CA 1
ATOM 4802 C C . GLY B 1 249 ? 13.484 35.281 -11.164 1 96.81 249 GLY B C 1
ATOM 4803 O O . GLY B 1 249 ? 14.469 34.688 -10.711 1 96.81 249 GLY B O 1
ATOM 4804 N N . GLU B 1 250 ? 12.422 35.469 -10.453 1 97.19 250 GLU B N 1
ATOM 4805 C CA . GLU B 1 250 ? 12.281 34.906 -9.109 1 97.19 250 GLU B CA 1
ATOM 4806 C C . GLU B 1 250 ? 11.859 33.438 -9.164 1 97.19 250 GLU B C 1
ATOM 4808 O O . GLU B 1 250 ? 11.398 32.969 -10.195 1 97.19 250 GLU B O 1
ATOM 4813 N N . VAL B 1 251 ? 12.055 32.812 -8.125 1 96.62 251 VAL B N 1
ATOM 4814 C CA . VAL B 1 251 ? 11.836 31.359 -8.086 1 96.62 251 VAL B CA 1
ATOM 4815 C C . VAL B 1 251 ? 10.359 31.062 -8.367 1 96.62 251 VAL B C 1
ATOM 4817 O O . VAL B 1 251 ? 9.477 31.578 -7.68 1 96.62 251 VAL B O 1
ATOM 4820 N N . ALA B 1 252 ? 10.117 30.219 -9.32 1 95.5 252 ALA B N 1
ATOM 4821 C CA . ALA B 1 252 ? 8.758 29.812 -9.68 1 95.5 252 ALA B CA 1
ATOM 4822 C C . ALA B 1 252 ? 8.586 28.297 -9.539 1 95.5 252 ALA B C 1
ATOM 4824 O O . ALA B 1 252 ? 7.461 27.797 -9.57 1 95.5 252 ALA B O 1
ATOM 4825 N N . CYS B 1 253 ? 9.672 27.609 -9.375 1 94.62 253 CYS B N 1
ATOM 4826 C CA . CYS B 1 253 ? 9.68 26.172 -9.094 1 94.62 253 CYS B CA 1
ATOM 4827 C C . CYS B 1 253 ? 10.922 25.781 -8.297 1 94.62 253 CYS B C 1
ATOM 4829 O O . CYS B 1 253 ? 12.023 26.25 -8.586 1 94.62 253 CYS B O 1
ATOM 4831 N N . TRP B 1 254 ? 10.719 25.109 -7.305 1 92.69 254 TRP B N 1
ATOM 4832 C CA . TRP B 1 254 ? 11.859 24.547 -6.605 1 92.69 254 TRP B CA 1
ATOM 4833 C C . TRP B 1 254 ? 11.789 23.016 -6.605 1 92.69 254 TRP B C 1
ATOM 4835 O O . TRP B 1 254 ? 10.703 22.438 -6.531 1 92.69 254 TRP B O 1
ATOM 4845 N N . GLU B 1 255 ? 12.883 22.375 -6.801 1 93.19 255 GLU B N 1
ATOM 4846 C CA . GLU B 1 255 ? 13.078 20.938 -6.762 1 93.19 255 GLU B CA 1
ATOM 4847 C C . GLU B 1 255 ? 14.172 20.562 -5.77 1 93.19 255 GLU B C 1
ATOM 4849 O O . GLU B 1 255 ? 15.305 21.016 -5.887 1 93.19 255 GLU B O 1
ATOM 4854 N N . HIS B 1 256 ? 13.773 19.828 -4.777 1 94 256 HIS B N 1
ATOM 4855 C CA . HIS B 1 256 ? 14.734 19.266 -3.836 1 94 256 HIS B CA 1
ATOM 4856 C C . HIS B 1 256 ? 14.727 17.75 -3.877 1 94 256 HIS B C 1
ATOM 4858 O O . HIS B 1 256 ? 13.656 17.125 -3.936 1 94 256 HIS B O 1
ATOM 4864 N N . THR B 1 257 ? 15.898 17.156 -3.953 1 95.81 257 THR B N 1
ATOM 4865 C CA . THR B 1 257 ? 16.031 15.711 -3.871 1 95.81 257 THR B CA 1
ATOM 4866 C C . THR B 1 257 ? 16.859 15.312 -2.648 1 95.81 257 THR B C 1
ATOM 4868 O O . THR B 1 257 ? 18.031 15.68 -2.531 1 95.81 257 THR B O 1
ATOM 4871 N N . TRP B 1 258 ? 16.234 14.664 -1.74 1 95.62 258 TRP B N 1
ATOM 4872 C CA . TRP B 1 258 ? 16.938 14.016 -0.643 1 95.62 258 TRP B CA 1
ATOM 4873 C C . TRP B 1 258 ? 17.328 12.594 -1.016 1 95.62 258 TRP B C 1
ATOM 4875 O O . TRP B 1 258 ? 16.484 11.773 -1.357 1 95.62 258 TRP B O 1
ATOM 4885 N N . THR B 1 259 ? 18.641 12.266 -0.945 1 96.56 259 THR B N 1
ATOM 4886 C CA . THR B 1 259 ? 19.141 10.953 -1.325 1 96.56 259 THR B CA 1
ATOM 4887 C C . THR B 1 259 ? 19.703 10.219 -0.111 1 96.56 259 THR B C 1
ATOM 4889 O O . THR B 1 259 ? 20.625 10.711 0.546 1 96.56 259 THR B O 1
ATOM 4892 N N . GLY B 1 260 ? 19.078 9.117 0.195 1 97.19 260 GLY B N 1
ATOM 4893 C CA . GLY B 1 260 ? 19.641 8.25 1.221 1 97.19 260 GLY B CA 1
ATOM 4894 C C . GLY B 1 260 ? 20.641 7.242 0.676 1 97.19 260 GLY B C 1
ATOM 4895 O O . GLY B 1 260 ? 20.359 6.555 -0.31 1 97.19 260 GLY B O 1
ATOM 4896 N N . TYR B 1 261 ? 21.797 7.203 1.297 1 97.94 261 TYR B N 1
ATOM 4897 C CA . TYR B 1 261 ? 22.844 6.281 0.878 1 97.94 261 TYR B CA 1
ATOM 4898 C C . TYR B 1 261 ? 22.906 5.066 1.797 1 97.94 261 TYR B C 1
ATOM 4900 O O . TYR B 1 261 ? 22.922 5.207 3.021 1 97.94 261 TYR B O 1
ATOM 4908 N N . VAL B 1 262 ? 22.859 3.906 1.231 1 97.31 262 VAL B N 1
ATOM 4909 C CA . VAL B 1 262 ? 22.953 2.613 1.9 1 97.31 262 VAL B CA 1
ATOM 4910 C C . VAL B 1 262 ? 24.109 1.816 1.302 1 97.31 262 VAL B C 1
ATOM 4912 O O . VAL B 1 262 ? 24.203 1.669 0.081 1 97.31 262 VAL B O 1
ATOM 4915 N N . ASP B 1 263 ? 25.031 1.37 2.145 1 96.12 263 ASP B N 1
ATOM 4916 C CA . ASP B 1 263 ? 26.203 0.617 1.711 1 96.12 263 ASP B CA 1
ATOM 4917 C C . ASP B 1 263 ? 26.984 1.382 0.646 1 96.12 263 ASP B C 1
ATOM 4919 O O . ASP B 1 263 ? 27.375 0.812 -0.375 1 96.12 263 ASP B O 1
ATOM 4923 N N . GLY B 1 264 ? 27.031 2.645 0.778 1 95.62 264 GLY B N 1
ATOM 4924 C CA . GLY B 1 264 ? 27.859 3.51 -0.042 1 95.62 264 GLY B CA 1
ATOM 4925 C C . GLY B 1 264 ? 27.203 3.9 -1.353 1 95.62 264 GLY B C 1
ATOM 4926 O O . GLY B 1 264 ? 27.781 4.652 -2.143 1 95.62 264 GLY B O 1
ATOM 4927 N N . LYS B 1 265 ? 25.969 3.439 -1.573 1 97.19 265 LYS B N 1
ATOM 4928 C CA . LYS B 1 265 ? 25.297 3.719 -2.838 1 97.19 265 LYS B CA 1
ATOM 4929 C C . LYS B 1 265 ? 23.984 4.449 -2.609 1 97.19 265 LYS B C 1
ATOM 4931 O O . LYS B 1 265 ? 23.328 4.254 -1.58 1 97.19 265 LYS B O 1
ATOM 4936 N N . PRO B 1 266 ? 23.578 5.34 -3.621 1 97.88 266 PRO B N 1
ATOM 4937 C CA . PRO B 1 266 ? 22.219 5.898 -3.512 1 97.88 266 PRO B CA 1
ATOM 4938 C C . PRO B 1 266 ? 21.141 4.828 -3.574 1 97.88 266 PRO B C 1
ATOM 4940 O O . PRO B 1 266 ? 21.141 3.992 -4.48 1 97.88 266 PRO B O 1
ATOM 4943 N N . PHE B 1 267 ? 20.297 4.82 -2.654 1 98 267 PHE B N 1
ATOM 4944 C CA . PHE B 1 267 ? 19.312 3.742 -2.531 1 98 267 PHE B CA 1
ATOM 4945 C C . PHE B 1 267 ? 17.891 4.293 -2.523 1 98 267 PHE B C 1
ATOM 4947 O O . PHE B 1 267 ? 16.984 3.697 -3.107 1 98 267 PHE B O 1
ATOM 4954 N N . PHE B 1 268 ? 17.703 5.406 -1.871 1 98.38 268 PHE B N 1
ATOM 4955 C CA . PHE B 1 268 ? 16.375 5.996 -1.743 1 98.38 268 PHE B CA 1
ATOM 4956 C C . PHE B 1 268 ? 16.406 7.469 -2.141 1 98.38 268 PHE B C 1
ATOM 4958 O O . PHE B 1 268 ? 17.203 8.25 -1.614 1 98.38 268 PHE B O 1
ATOM 4965 N N . PHE B 1 269 ? 15.555 7.828 -3.082 1 97.94 269 PHE B N 1
ATOM 4966 C CA . PHE B 1 269 ? 15.414 9.203 -3.549 1 97.94 269 PHE B CA 1
ATOM 4967 C C . PHE B 1 269 ? 14.039 9.758 -3.207 1 97.94 269 PHE B C 1
ATOM 4969 O O . PHE B 1 269 ? 13.023 9.133 -3.514 1 97.94 269 PHE B O 1
ATOM 4976 N N . LEU B 1 270 ? 14.008 10.836 -2.549 1 97.31 270 LEU B N 1
ATOM 4977 C CA . LEU B 1 270 ? 12.781 11.594 -2.316 1 97.31 270 LEU B CA 1
ATOM 4978 C C . LEU B 1 270 ? 12.836 12.945 -3.016 1 97.31 270 LEU B C 1
ATOM 4980 O O . LEU B 1 270 ? 13.633 13.805 -2.645 1 97.31 270 LEU B O 1
ATOM 4984 N N . ASP B 1 271 ? 12.016 13.117 -4.055 1 96 271 ASP B N 1
ATOM 4985 C CA . ASP B 1 271 ? 11.945 14.352 -4.824 1 96 271 ASP B CA 1
ATOM 4986 C C . ASP B 1 271 ? 10.719 15.18 -4.43 1 96 271 ASP B C 1
ATOM 4988 O O . ASP B 1 271 ? 9.586 14.695 -4.508 1 96 271 ASP B O 1
ATOM 4992 N N . GLU B 1 272 ? 10.992 16.297 -4.008 1 94.06 272 GLU B N 1
ATOM 4993 C CA . GLU B 1 272 ? 9.93 17.281 -3.764 1 94.06 272 GLU B CA 1
ATOM 4994 C C . GLU B 1 272 ? 9.945 18.391 -4.809 1 94.06 272 GLU B C 1
ATOM 4996 O O . GLU B 1 272 ? 10.914 19.141 -4.91 1 94.06 272 GLU B O 1
ATOM 5001 N N . ILE B 1 273 ? 8.922 18.484 -5.574 1 94.12 273 ILE B N 1
ATOM 5002 C CA . ILE B 1 273 ? 8.82 19.484 -6.633 1 94.12 273 ILE B CA 1
ATOM 5003 C C . ILE B 1 273 ? 7.605 20.375 -6.379 1 94.12 273 ILE B C 1
ATOM 5005 O O . ILE B 1 273 ? 6.461 19.938 -6.535 1 94.12 273 ILE B O 1
ATOM 5009 N N . PHE B 1 274 ? 7.84 21.516 -5.953 1 92.44 274 PHE B N 1
ATOM 5010 C CA . PHE B 1 274 ? 6.805 22.516 -5.738 1 92.44 274 PHE B CA 1
ATOM 5011 C C . PHE B 1 274 ? 6.863 23.594 -6.812 1 92.44 274 PHE B C 1
ATOM 5013 O O . PHE B 1 274 ? 7.938 24.094 -7.133 1 92.44 274 PHE B O 1
ATOM 5020 N N . TYR B 1 275 ? 5.781 23.891 -7.418 1 92.56 275 TYR B N 1
ATOM 5021 C CA . TYR B 1 275 ? 5.789 24.781 -8.578 1 92.56 275 TYR B CA 1
ATOM 5022 C C . TYR B 1 275 ? 4.57 25.688 -8.578 1 92.56 275 TYR B C 1
ATOM 5024 O O . TYR B 1 275 ? 3.609 25.453 -7.848 1 92.56 275 TYR B O 1
ATOM 5032 N N . LEU B 1 276 ? 4.707 26.75 -9.305 1 92.69 276 LEU B N 1
ATOM 5033 C CA . LEU B 1 276 ? 3.619 27.719 -9.422 1 92.69 276 LEU B CA 1
ATOM 5034 C C . LEU B 1 276 ? 2.975 27.641 -10.805 1 92.69 276 LEU B C 1
ATOM 5036 O O . LEU B 1 276 ? 3.279 28.453 -11.672 1 92.69 276 LEU B O 1
ATOM 5040 N N . GLY B 1 277 ? 1.991 26.656 -10.945 1 88.75 277 GLY B N 1
ATOM 5041 C CA . GLY B 1 277 ? 1.291 26.484 -12.211 1 88.75 277 GLY B CA 1
ATOM 5042 C C . GLY B 1 277 ? 1.894 25.406 -13.078 1 88.75 277 GLY B C 1
ATOM 5043 O O . GLY B 1 277 ? 3.102 25.156 -13.039 1 88.75 277 GLY B O 1
ATOM 5044 N N . GLN B 1 278 ? 1.072 24.812 -13.914 1 87.5 278 GLN B N 1
ATOM 5045 C CA . GLN B 1 278 ? 1.44 23.656 -14.719 1 87.5 278 GLN B CA 1
ATOM 5046 C C . GLN B 1 278 ? 2.617 23.984 -15.633 1 87.5 278 GLN B C 1
ATOM 5048 O O . GLN B 1 278 ? 3.422 23.109 -15.953 1 87.5 278 GLN B O 1
ATOM 5053 N N . GLU B 1 279 ? 2.713 25.219 -16.016 1 89.44 279 GLU B N 1
ATOM 5054 C CA . GLU B 1 279 ? 3.771 25.609 -16.938 1 89.44 279 GLU B CA 1
ATOM 5055 C C . GLU B 1 279 ? 5.148 25.438 -16.297 1 89.44 279 GLU B C 1
ATOM 5057 O O . GLU B 1 279 ? 6.16 25.391 -17 1 89.44 279 GLU B O 1
ATOM 5062 N N . TYR B 1 280 ? 5.223 25.344 -15 1 92.06 280 TYR B N 1
ATOM 5063 C CA . TYR B 1 280 ? 6.508 25.203 -14.328 1 92.06 280 TYR B CA 1
ATOM 5064 C C . TYR B 1 280 ? 6.676 23.797 -13.766 1 92.06 280 TYR B C 1
ATOM 5066 O O . TYR B 1 280 ? 7.684 23.5 -13.125 1 92.06 280 TYR B O 1
ATOM 5074 N N . CYS B 1 281 ? 5.664 22.984 -13.93 1 89.69 281 CYS B N 1
ATOM 5075 C CA . CYS B 1 281 ? 5.789 21.578 -13.547 1 89.69 281 CYS B CA 1
ATOM 5076 C C . CYS B 1 281 ? 6.598 20.812 -14.578 1 89.69 281 CYS B C 1
ATOM 5078 O O . CYS B 1 281 ? 6.297 20.859 -15.773 1 89.69 281 CYS B O 1
ATOM 5080 N N . PRO B 1 282 ? 7.543 20.078 -14.211 1 86 282 PRO B N 1
ATOM 5081 C CA . PRO B 1 282 ? 8.391 19.359 -15.164 1 86 282 PRO B CA 1
ATOM 5082 C C . PRO B 1 282 ? 7.672 18.188 -15.828 1 86 282 PRO B C 1
ATOM 5084 O O . PRO B 1 282 ? 8.188 17.609 -16.781 1 86 282 PRO B O 1
ATOM 5087 N N . VAL B 1 283 ? 6.484 17.797 -15.289 1 81.88 283 VAL B N 1
ATOM 5088 C CA . VAL B 1 283 ? 5.715 16.703 -15.859 1 81.88 283 VAL B CA 1
ATOM 5089 C C . VAL B 1 283 ? 4.266 17.141 -16.062 1 81.88 283 VAL B C 1
ATOM 5091 O O . VAL B 1 283 ? 3.799 18.078 -15.43 1 81.88 283 VAL B O 1
ATOM 5094 N N . GLU B 1 284 ? 3.631 16.406 -16.953 1 77.38 284 GLU B N 1
ATOM 5095 C CA . GLU B 1 284 ? 2.199 16.641 -17.109 1 77.38 284 GLU B CA 1
ATOM 5096 C C . GLU B 1 284 ? 1.399 15.961 -16.016 1 77.38 284 GLU B C 1
ATOM 5098 O O . GLU B 1 284 ? 1.589 14.773 -15.742 1 77.38 284 GLU B O 1
ATOM 5103 N N . THR B 1 285 ? 0.636 16.844 -15.25 1 73.12 285 THR B N 1
ATOM 5104 C CA . THR B 1 285 ? -0.181 16.297 -14.18 1 73.12 285 THR B CA 1
ATOM 5105 C C . THR B 1 285 ? -1.456 17.109 -13.984 1 73.12 285 THR B C 1
ATOM 5107 O O . THR B 1 285 ? -1.563 18.234 -14.5 1 73.12 285 THR B O 1
ATOM 5110 N N . LYS B 1 286 ? -2.6 16.656 -13.484 1 64.31 286 LYS B N 1
ATOM 5111 C CA . LYS B 1 286 ? -3.863 17.359 -13.242 1 64.31 286 LYS B CA 1
ATOM 5112 C C . LYS B 1 286 ? -4.035 17.688 -11.766 1 64.31 286 LYS B C 1
ATOM 5114 O O . LYS B 1 286 ? -4.859 18.531 -11.406 1 64.31 286 LYS B O 1
ATOM 5119 N N . GLY B 1 287 ? -3.162 17.547 -10.859 1 66 287 GLY B N 1
ATOM 5120 C CA . GLY B 1 287 ? -3.258 17.75 -9.422 1 66 287 GLY B CA 1
ATOM 5121 C C . GLY B 1 287 ? -1.993 17.359 -8.68 1 66 287 GLY B C 1
ATOM 5122 O O . GLY B 1 287 ? -0.896 17.422 -9.234 1 66 287 GLY B O 1
ATOM 5123 N N . ASP B 1 288 ? -2.375 17.234 -7.262 1 75.81 288 ASP B N 1
ATOM 5124 C CA . ASP B 1 288 ? -1.229 16.703 -6.535 1 75.81 288 ASP B CA 1
ATOM 5125 C C . ASP B 1 288 ? -0.82 15.344 -7.078 1 75.81 288 ASP B C 1
ATOM 5127 O O . ASP B 1 288 ? -1.651 14.438 -7.195 1 75.81 288 ASP B O 1
ATOM 5131 N N . HIS B 1 289 ? 0.349 15.32 -7.488 1 83.75 289 HIS B N 1
ATOM 5132 C CA . HIS B 1 289 ? 0.823 14.156 -8.219 1 83.75 289 HIS B CA 1
ATOM 5133 C C . HIS B 1 289 ? 1.969 13.469 -7.48 1 83.75 289 HIS B C 1
ATOM 5135 O O . HIS B 1 289 ? 2.871 14.141 -6.973 1 83.75 289 HIS B O 1
ATOM 5141 N N . TYR B 1 290 ? 1.82 12.195 -7.383 1 88.56 290 TYR B N 1
ATOM 5142 C CA . TYR B 1 290 ? 2.828 11.367 -6.723 1 88.56 290 TYR B CA 1
ATOM 5143 C C . TYR B 1 290 ? 3.318 10.266 -7.648 1 88.56 290 TYR B C 1
ATOM 5145 O O . TYR B 1 290 ? 2.527 9.664 -8.383 1 88.56 290 TYR B O 1
ATOM 5153 N N . ARG B 1 291 ? 4.57 10.07 -7.66 1 89.94 291 ARG B N 1
ATOM 5154 C CA . ARG B 1 291 ? 5.156 8.984 -8.445 1 89.94 291 ARG B CA 1
ATOM 5155 C C . ARG B 1 291 ? 6.117 8.156 -7.594 1 89.94 291 ARG B C 1
ATOM 5157 O O . ARG B 1 291 ? 6.879 8.711 -6.797 1 89.94 291 ARG B O 1
ATOM 5164 N N . ILE B 1 292 ? 6.066 6.879 -7.742 1 92.88 292 ILE B N 1
ATOM 5165 C CA . ILE B 1 292 ? 6.996 5.965 -7.09 1 92.88 292 ILE B CA 1
ATOM 5166 C C . ILE B 1 292 ? 7.621 5.035 -8.125 1 92.88 292 ILE B C 1
ATOM 5168 O O . ILE B 1 292 ? 6.91 4.41 -8.914 1 92.88 292 ILE B O 1
ATOM 5172 N N . ILE B 1 293 ? 8.891 5.023 -8.156 1 91.69 293 ILE B N 1
ATOM 5173 C CA . ILE B 1 293 ? 9.656 4.117 -9.008 1 91.69 293 ILE B CA 1
ATOM 5174 C C . ILE B 1 293 ? 10.492 3.178 -8.141 1 91.69 293 ILE B C 1
ATOM 5176 O O . ILE B 1 293 ? 11.25 3.629 -7.281 1 91.69 293 ILE B O 1
ATOM 5180 N N . ILE B 1 294 ? 10.328 1.931 -8.281 1 93.25 294 ILE B N 1
ATOM 5181 C CA . ILE B 1 294 ? 11.188 0.92 -7.676 1 93.25 294 ILE B CA 1
ATOM 5182 C C . ILE B 1 294 ? 11.945 0.167 -8.766 1 93.25 294 ILE B C 1
ATOM 5184 O O . ILE B 1 294 ? 11.344 -0.567 -9.555 1 93.25 294 ILE B O 1
ATOM 5188 N N . GLU B 1 295 ? 13.188 0.467 -8.797 1 91 295 GLU B N 1
ATOM 5189 C CA . GLU B 1 295 ? 14.055 -0.341 -9.648 1 91 295 GLU B CA 1
ATOM 5190 C C . GLU B 1 295 ? 14.57 -1.572 -8.906 1 91 295 GLU B C 1
ATOM 5192 O O . GLU B 1 295 ? 15.375 -1.454 -7.98 1 91 295 GLU B O 1
ATOM 5197 N N . GLY B 1 296 ? 13.969 -2.672 -9.273 1 87.5 296 GLY B N 1
ATOM 5198 C CA . GLY B 1 296 ? 14.297 -3.893 -8.555 1 87.5 296 GLY B CA 1
ATOM 5199 C C . GLY B 1 296 ? 14.344 -5.117 -9.445 1 87.5 296 GLY B C 1
ATOM 5200 O O . GLY B 1 296 ? 14.289 -5.004 -10.672 1 87.5 296 GLY B O 1
ATOM 5201 N N . LYS B 1 297 ? 14.602 -6.285 -8.805 1 84.69 297 LYS B N 1
ATOM 5202 C CA . LYS B 1 297 ? 14.594 -7.602 -9.438 1 84.69 297 LYS B CA 1
ATOM 5203 C C . LYS B 1 297 ? 13.672 -8.562 -8.695 1 84.69 297 LYS B C 1
ATOM 5205 O O . LYS B 1 297 ? 13.578 -8.523 -7.469 1 84.69 297 LYS B O 1
ATOM 5210 N N . PRO B 1 298 ? 13.039 -9.336 -9.43 1 81.12 298 PRO B N 1
ATOM 5211 C CA . PRO B 1 298 ? 13.047 -9.508 -10.883 1 81.12 298 PRO B CA 1
ATOM 5212 C C . PRO B 1 298 ? 12.125 -8.516 -11.594 1 81.12 298 PRO B C 1
ATOM 5214 O O . PRO B 1 298 ? 12.125 -8.453 -12.828 1 81.12 298 PRO B O 1
ATOM 5217 N N . VAL B 1 299 ? 11.414 -7.723 -10.867 1 79.38 299 VAL B N 1
ATOM 5218 C CA . VAL B 1 299 ? 10.469 -6.793 -11.477 1 79.38 299 VAL B CA 1
ATOM 5219 C C . VAL B 1 299 ? 10.727 -5.379 -10.969 1 79.38 299 VAL B C 1
ATOM 5221 O O . VAL B 1 299 ? 11.234 -5.195 -9.859 1 79.38 299 VAL B O 1
ATOM 5224 N N . SER B 1 300 ? 10.516 -4.406 -11.875 1 84.06 300 SER B N 1
ATOM 5225 C CA . SER B 1 300 ? 10.477 -3.004 -11.477 1 84.06 300 SER B CA 1
ATOM 5226 C C . SER B 1 300 ? 9.047 -2.479 -11.438 1 84.06 300 SER B C 1
ATOM 5228 O O . SER B 1 300 ? 8.164 -3 -12.125 1 84.06 300 SER B O 1
ATOM 5230 N N . VAL B 1 301 ? 8.867 -1.537 -10.586 1 85.38 301 VAL B N 1
ATOM 5231 C CA . VAL B 1 301 ? 7.535 -0.982 -10.375 1 85.38 301 VAL B CA 1
ATOM 5232 C C . VAL B 1 301 ? 7.555 0.519 -10.656 1 85.38 301 VAL B C 1
ATOM 5234 O O . VAL B 1 301 ? 8.453 1.23 -10.211 1 85.38 301 VAL B O 1
ATOM 5237 N N . ASN B 1 302 ? 6.629 0.975 -11.492 1 85.88 3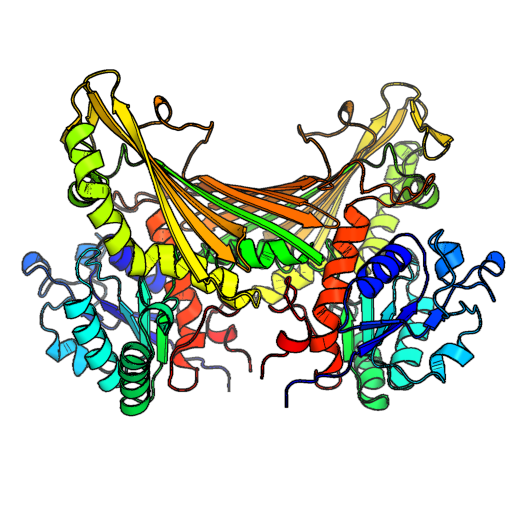02 ASN B N 1
ATOM 5238 C CA . ASN B 1 302 ? 6.371 2.393 -11.719 1 85.88 302 ASN B CA 1
ATOM 5239 C C . ASN B 1 302 ? 4.918 2.756 -11.422 1 85.88 302 ASN B C 1
ATOM 5241 O O . ASN B 1 302 ? 4.004 2.285 -12.102 1 85.88 302 ASN B O 1
ATOM 5245 N N . MET B 1 303 ? 4.746 3.559 -10.43 1 87.31 303 MET B N 1
ATOM 5246 C CA . MET B 1 303 ? 3.395 3.922 -10.008 1 87.31 303 MET B CA 1
ATOM 5247 C C . MET B 1 303 ? 3.191 5.434 -10.07 1 87.31 303 MET B C 1
ATOM 5249 O O . MET B 1 303 ? 4.082 6.199 -9.703 1 87.31 303 MET B O 1
ATOM 5253 N N . LYS B 1 304 ? 2.055 5.836 -10.57 1 83.44 304 LYS B N 1
ATOM 5254 C CA . LYS B 1 304 ? 1.595 7.223 -10.547 1 83.44 304 LYS B CA 1
ATOM 5255 C C . LYS B 1 304 ? 0.253 7.344 -9.828 1 83.44 304 LYS B C 1
ATOM 5257 O O . LYS B 1 304 ? -0.617 6.48 -9.977 1 83.44 304 LYS B O 1
ATOM 5262 N N . MET B 1 305 ? 0.2 8.359 -9.078 1 78.5 305 MET B N 1
ATOM 5263 C CA . MET B 1 305 ? -1.039 8.578 -8.336 1 78.5 305 MET B CA 1
ATOM 5264 C C . MET B 1 305 ? -1.409 10.055 -8.32 1 78.5 305 MET B C 1
ATOM 5266 O O . MET B 1 305 ? -0.547 10.914 -8.133 1 78.5 305 MET B O 1
ATOM 5270 N N . ASP B 1 306 ? -2.611 10.273 -8.609 1 71.81 306 ASP B N 1
ATOM 5271 C CA . ASP B 1 306 ? -3.178 11.609 -8.516 1 71.81 306 ASP B CA 1
ATOM 5272 C C . ASP B 1 306 ? -4.219 11.688 -7.398 1 71.81 306 ASP B C 1
ATOM 5274 O O . ASP B 1 306 ? -5.043 10.781 -7.246 1 71.81 306 ASP B O 1
ATOM 5278 N N . LEU B 1 307 ? -3.955 12.555 -6.516 1 66.25 307 LEU B N 1
ATOM 5279 C CA . LEU B 1 307 ? -4.969 12.883 -5.52 1 66.25 307 LEU B CA 1
ATOM 5280 C C . LEU B 1 307 ? -5.871 14.008 -6.02 1 66.25 307 LEU B C 1
ATOM 5282 O O . LEU B 1 307 ? -5.387 15.07 -6.41 1 66.25 307 LEU B O 1
ATOM 5286 N N . MET B 1 308 ? -6.965 13.602 -6.402 1 59.56 308 MET B N 1
ATOM 5287 C CA . MET B 1 308 ? -7.93 14.609 -6.848 1 59.56 308 MET B CA 1
ATOM 5288 C C . MET B 1 308 ? -9.016 14.82 -5.801 1 59.56 308 MET B C 1
ATOM 5290 O O . MET B 1 308 ? -9.305 13.922 -5.012 1 59.56 308 MET B O 1
ATOM 5294 N N . ALA B 1 309 ? -9.25 16.078 -5.621 1 48.38 309 ALA B N 1
ATOM 5295 C CA . ALA B 1 309 ? -10.453 16.297 -4.836 1 48.38 309 ALA B CA 1
ATOM 5296 C C . ALA B 1 309 ? -11.656 15.594 -5.453 1 48.38 309 ALA B C 1
ATOM 5298 O O . ALA B 1 309 ? -11.773 15.508 -6.68 1 48.38 309 ALA B O 1
ATOM 5299 N N . SER B 1 310 ? -12.109 14.32 -4.957 1 41.31 310 SER B N 1
ATOM 5300 C CA . SER B 1 310 ? -13.281 13.695 -5.555 1 41.31 310 SER B CA 1
ATOM 5301 C C . SER B 1 310 ? -14.156 14.727 -6.258 1 41.31 310 SER B C 1
ATOM 5303 O O . SER B 1 310 ? -14.688 14.469 -7.344 1 41.31 310 SER B O 1
ATOM 5305 N N . VAL B 1 311 ? -14.852 15.742 -5.441 1 38.25 311 VAL B N 1
ATOM 5306 C CA . VAL B 1 311 ? -15.742 16.828 -5.863 1 38.25 311 VAL B CA 1
ATOM 5307 C C . VAL B 1 311 ? -14.992 18.156 -5.84 1 38.25 311 VAL B C 1
ATOM 5309 O O . VAL B 1 311 ? -14.609 18.641 -4.773 1 38.25 311 VAL B O 1
ATOM 5312 N N . GLU B 1 312 ? -14.312 18.516 -6.895 1 40.19 312 GLU B N 1
ATOM 5313 C CA . GLU B 1 312 ? -13.891 19.906 -6.852 1 40.19 312 GLU B CA 1
ATOM 5314 C C . GLU B 1 312 ? -14.773 20.719 -5.918 1 40.19 312 GLU B C 1
ATOM 5316 O O . GLU B 1 312 ? -14.289 21.609 -5.211 1 40.19 312 GLU B O 1
ATOM 5321 N N . LYS B 1 313 ? -16.062 20.531 -6.207 1 37.47 313 LYS B N 1
ATOM 5322 C CA . LYS B 1 313 ? -17.078 21.25 -5.441 1 37.47 313 LYS B CA 1
ATOM 5323 C C . LYS B 1 313 ? -16.922 21 -3.943 1 37.47 313 LYS B C 1
ATOM 5325 O O . LYS B 1 313 ? -17.391 21.797 -3.121 1 37.47 313 LYS B O 1
ATOM 5330 N N . ASP B 1 314 ? -16.594 19.859 -3.637 1 40.53 314 ASP B N 1
ATOM 5331 C CA . ASP B 1 314 ? -16.688 19.547 -2.215 1 40.53 314 ASP B CA 1
ATOM 5332 C C . ASP B 1 314 ? -15.438 20 -1.464 1 40.53 314 ASP B C 1
ATOM 5334 O O . ASP B 1 314 ? -15.305 19.75 -0.263 1 40.53 314 ASP B O 1
ATOM 5338 N N . LEU B 1 315 ? -14.438 20.188 -2.115 1 44.47 315 LEU B N 1
ATOM 5339 C CA . LEU B 1 315 ? -13.227 20.672 -1.457 1 44.47 315 LEU B CA 1
ATOM 5340 C C . LEU B 1 315 ? -13.516 21.922 -0.625 1 44.47 315 LEU B C 1
ATOM 5342 O O . LEU B 1 315 ? -12.852 22.156 0.383 1 44.47 315 LEU B O 1
ATOM 5346 N N . HIS B 1 316 ? -14.461 22.719 -1.221 1 42.78 316 HIS B N 1
ATOM 5347 C CA . HIS B 1 316 ? -14.641 24 -0.539 1 42.78 316 HIS B CA 1
ATOM 5348 C C . HIS B 1 316 ? -15.867 23.969 0.371 1 42.78 316 HIS B C 1
ATOM 5350 O O . HIS B 1 316 ? -16.984 23.766 -0.097 1 42.78 316 HIS B O 1
ATOM 5356 N N . TYR B 1 317 ? -15.742 23.484 1.501 1 37.38 317 TYR B N 1
ATOM 5357 C CA . TYR B 1 317 ? -16.875 23.375 2.414 1 37.38 317 TYR B CA 1
ATOM 5358 C C . TYR B 1 317 ? -17.453 24.75 2.723 1 37.38 317 TYR B C 1
ATOM 5360 O O . TYR B 1 317 ? -18.562 24.859 3.271 1 37.38 317 TYR B O 1
ATOM 5368 N N . ARG B 1 318 ? -16.719 25.75 2.752 1 42.34 318 ARG B N 1
ATOM 5369 C CA . ARG B 1 318 ? -17.234 27.094 2.939 1 42.34 318 ARG B CA 1
ATOM 5370 C C . ARG B 1 318 ? -16.625 28.062 1.938 1 42.34 318 ARG B C 1
ATOM 5372 O O . ARG B 1 318 ? -15.578 27.781 1.353 1 42.34 318 ARG B O 1
ATOM 5379 N N . GLU B 1 319 ? -17.391 29.062 1.706 1 49.62 319 GLU B N 1
ATOM 5380 C CA . GLU B 1 319 ? -16.828 30.188 0.959 1 49.62 319 GLU B CA 1
ATOM 5381 C C . GLU B 1 319 ? -15.508 30.641 1.576 1 49.62 319 GLU B C 1
ATOM 5383 O O . GLU B 1 319 ? -15.406 30.797 2.797 1 49.62 319 GLU B O 1
ATOM 5388 N N . GLY B 1 320 ? -14.43 30.609 0.943 1 54.81 320 GLY B N 1
ATOM 5389 C CA . GLY B 1 320 ? -13.133 31.062 1.423 1 54.81 320 GLY B CA 1
ATOM 5390 C C . GLY B 1 320 ? -12.25 29.938 1.924 1 54.81 320 GLY B C 1
ATOM 5391 O O . GLY B 1 320 ? -11.086 30.172 2.258 1 54.81 320 GLY B O 1
ATOM 5392 N N . ASP B 1 321 ? -12.961 28.734 1.935 1 59.59 321 ASP B N 1
ATOM 5393 C CA . ASP B 1 321 ? -12.148 27.609 2.367 1 59.59 321 ASP B CA 1
ATOM 5394 C C . ASP B 1 321 ? -11.164 27.188 1.275 1 59.59 321 ASP B C 1
ATOM 5396 O O . ASP B 1 321 ? -11.57 26.828 0.168 1 59.59 321 ASP B O 1
ATOM 5400 N N . ASN B 1 322 ? -9.961 27.328 1.581 1 63.16 322 ASN B N 1
ATOM 5401 C CA . ASN B 1 322 ? -8.906 27.016 0.617 1 63.16 322 ASN B CA 1
ATOM 5402 C C . ASN B 1 322 ? -8.109 25.781 1.034 1 63.16 322 ASN B C 1
ATOM 5404 O O . ASN B 1 322 ? -6.934 25.656 0.693 1 63.16 322 ASN B O 1
ATOM 5408 N N . THR B 1 323 ? -8.867 25.016 1.894 1 69.25 323 THR B N 1
ATOM 5409 C CA . THR B 1 323 ? -8.18 23.797 2.271 1 69.25 323 THR B CA 1
ATOM 5410 C C . THR B 1 323 ? -8.031 22.859 1.068 1 69.25 323 THR B C 1
ATOM 5412 O O . THR B 1 323 ? -9.008 22.578 0.373 1 69.25 323 THR B O 1
ATOM 5415 N N . THR B 1 324 ? -6.809 22.516 0.754 1 70.94 324 THR B N 1
ATOM 5416 C CA . THR B 1 324 ? -6.523 21.672 -0.402 1 70.94 324 THR B CA 1
ATOM 5417 C C . THR B 1 324 ? -6.684 20.203 -0.051 1 70.94 324 THR B C 1
ATOM 5419 O O . THR B 1 324 ? -6.66 19.828 1.125 1 70.94 324 THR B O 1
ATOM 5422 N N . PRO B 1 325 ? -6.82 19.344 -1.045 1 75.25 325 PRO B N 1
ATOM 5423 C CA . PRO B 1 325 ? -6.91 17.891 -0.829 1 75.25 325 PRO B CA 1
ATOM 5424 C C . PRO B 1 325 ? -5.727 17.344 -0.041 1 75.25 325 PRO B C 1
ATOM 5426 O O . PRO B 1 325 ? -5.883 16.391 0.732 1 75.25 325 PRO B O 1
ATOM 5429 N N . GLY B 1 326 ? -4.664 17.984 -0.165 1 78.75 326 GLY B N 1
ATOM 5430 C CA . GLY B 1 326 ? -3.469 17.531 0.53 1 78.75 326 GLY B CA 1
ATOM 5431 C C . GLY B 1 326 ? -3.602 17.578 2.041 1 78.75 326 GLY B C 1
ATOM 5432 O O . GLY B 1 326 ? -3.098 16.703 2.742 1 78.75 326 GLY B O 1
ATOM 5433 N N . TYR B 1 327 ? -4.293 18.594 2.502 1 82.44 327 TYR B N 1
ATOM 5434 C CA . TYR B 1 327 ? -4.488 18.719 3.943 1 82.44 327 TYR B CA 1
ATOM 5435 C C . TYR B 1 327 ? -5.457 17.656 4.449 1 82.44 327 TYR B C 1
ATOM 5437 O O . TYR B 1 327 ? -5.27 17.109 5.539 1 82.44 327 TYR B O 1
ATOM 5445 N N . TYR B 1 328 ? -6.43 17.375 3.674 1 85.75 328 TYR B N 1
ATOM 5446 C CA . TYR B 1 328 ? -7.359 16.312 4.055 1 85.75 328 TYR B CA 1
ATOM 5447 C C . TYR B 1 328 ? -6.684 14.953 4.023 1 85.75 328 TYR B C 1
ATOM 5449 O O . TYR B 1 328 ? -6.875 14.133 4.926 1 85.75 328 TYR B O 1
ATOM 5457 N N . ALA B 1 329 ? -5.918 14.797 2.979 1 86.62 329 ALA B N 1
ATOM 5458 C CA . ALA B 1 329 ? -5.195 13.531 2.869 1 86.62 329 ALA B CA 1
ATOM 5459 C C . ALA B 1 329 ? -4.234 13.344 4.039 1 86.62 329 ALA B C 1
ATOM 5461 O O . ALA B 1 329 ? -4.004 12.219 4.484 1 86.62 329 ALA B O 1
ATOM 5462 N N . THR B 1 330 ? -3.723 14.438 4.523 1 89 330 THR B N 1
ATOM 5463 C CA . THR B 1 330 ? -2.832 14.391 5.676 1 89 330 THR B CA 1
ATOM 5464 C C . THR B 1 330 ? -3.613 14.086 6.953 1 89 330 THR B C 1
ATOM 5466 O O . THR B 1 330 ? -3.129 13.359 7.824 1 89 330 THR B O 1
ATOM 5469 N N . ALA B 1 331 ? -4.777 14.578 7.047 1 92.62 331 ALA B N 1
ATOM 5470 C CA . ALA B 1 331 ? -5.602 14.422 8.242 1 92.62 331 ALA B CA 1
ATOM 5471 C C . ALA B 1 331 ? -6.035 12.969 8.422 1 92.62 331 ALA B C 1
ATOM 5473 O O . ALA B 1 331 ? -6.199 12.5 9.555 1 92.62 331 ALA B O 1
ATOM 5474 N N . MET B 1 332 ? -6.156 12.266 7.371 1 92.69 332 MET B N 1
ATOM 5475 C CA . MET B 1 332 ? -6.793 10.953 7.434 1 92.69 332 MET B CA 1
ATOM 5476 C C . MET B 1 332 ? -5.91 9.961 8.18 1 92.69 332 MET B C 1
ATOM 5478 O O . MET B 1 332 ? -6.371 9.289 9.102 1 92.69 332 MET B O 1
ATOM 5482 N N . PRO B 1 333 ? -4.637 9.898 7.812 1 92.06 333 PRO B N 1
ATOM 5483 C CA . PRO B 1 333 ? -3.824 8.969 8.602 1 92.06 333 PRO B CA 1
ATOM 5484 C C . PRO B 1 333 ? -3.824 9.312 10.094 1 92.06 333 PRO B C 1
ATOM 5486 O O . PRO B 1 333 ? -3.723 8.414 10.938 1 92.06 333 PRO B O 1
ATOM 5489 N N . MET B 1 334 ? -3.918 10.594 10.422 1 94.5 334 MET B N 1
ATOM 5490 C CA . MET B 1 334 ? -3.994 11 11.828 1 94.5 334 MET B CA 1
ATOM 5491 C C . MET B 1 334 ? -5.25 10.438 12.484 1 94.5 334 MET B C 1
ATOM 5493 O O . MET B 1 334 ? -5.18 9.852 13.57 1 94.5 334 MET B O 1
ATOM 5497 N N . ILE B 1 335 ? -6.32 10.539 11.789 1 95.44 335 ILE B N 1
ATOM 5498 C CA . ILE B 1 335 ? -7.625 10.156 12.32 1 95.44 335 ILE B CA 1
ATOM 5499 C C . ILE B 1 335 ? -7.738 8.633 12.359 1 95.44 335 ILE B C 1
ATOM 5501 O O . ILE B 1 335 ? -8.156 8.062 13.375 1 95.44 335 ILE B O 1
ATOM 5505 N N . GLN B 1 336 ? -7.293 7.996 11.336 1 93.75 336 GLN B N 1
ATOM 5506 C CA . GLN B 1 336 ? -7.453 6.551 11.195 1 93.75 336 GLN B CA 1
ATOM 5507 C C . GLN B 1 336 ? -6.621 5.805 12.234 1 93.75 336 GLN B C 1
ATOM 5509 O O . GLN B 1 336 ? -6.965 4.688 12.625 1 93.75 336 GLN B O 1
ATOM 5514 N N . THR B 1 337 ? -5.586 6.422 12.75 1 93.31 337 THR B N 1
ATOM 5515 C CA . THR B 1 337 ? -4.676 5.715 13.641 1 93.31 337 THR B CA 1
ATOM 5516 C C . THR B 1 337 ? -5.062 5.941 15.102 1 93.31 337 THR B C 1
ATOM 5518 O O . THR B 1 337 ? -4.461 5.363 16 1 93.31 337 THR B O 1
ATOM 5521 N N . ILE B 1 338 ? -6.074 6.73 15.359 1 95.38 338 ILE B N 1
ATOM 5522 C CA . ILE B 1 338 ? -6.469 7.07 16.719 1 95.38 338 ILE B CA 1
ATOM 5523 C C . ILE B 1 338 ? -6.68 5.793 17.531 1 95.38 338 ILE B C 1
ATOM 5525 O O . ILE B 1 338 ? -6.082 5.617 18.594 1 95.38 338 ILE B O 1
ATOM 5529 N N . PRO B 1 339 ? -7.445 4.785 17.062 1 94.12 339 PRO B N 1
ATOM 5530 C CA . PRO B 1 339 ? -7.672 3.596 17.875 1 94.12 339 PRO B CA 1
ATOM 5531 C C . PRO B 1 339 ? -6.391 2.812 18.156 1 94.12 339 PRO B C 1
ATOM 5533 O O . PRO B 1 339 ? -6.148 2.387 19.281 1 94.12 339 PRO B O 1
ATOM 5536 N N . VAL B 1 340 ? -5.566 2.689 17.156 1 91.38 340 VAL B N 1
ATOM 5537 C CA . VAL B 1 340 ? -4.348 1.897 17.281 1 91.38 340 VAL B CA 1
ATOM 5538 C C . VAL B 1 340 ? -3.395 2.568 18.266 1 91.38 340 VAL B C 1
ATOM 5540 O O . VAL B 1 340 ? -2.781 1.898 19.109 1 91.38 340 VAL B O 1
ATOM 5543 N N . VAL B 1 341 ? -3.295 3.893 18.188 1 94.06 341 VAL B N 1
ATOM 5544 C CA . VAL B 1 341 ? -2.387 4.645 19.047 1 94.06 341 VAL B CA 1
ATOM 5545 C C . VAL B 1 341 ? -2.906 4.645 20.484 1 94.06 341 VAL B C 1
ATOM 5547 O O . VAL B 1 341 ? -2.146 4.41 21.422 1 94.06 341 VAL B O 1
ATOM 5550 N N . CYS B 1 342 ? -4.168 4.824 20.641 1 95.5 342 CYS B N 1
ATOM 5551 C CA . CYS B 1 342 ? -4.777 4.914 21.969 1 95.5 342 CYS B CA 1
ATOM 5552 C C . CYS B 1 342 ? -4.727 3.57 22.688 1 95.5 342 CYS B C 1
ATOM 5554 O O . CYS B 1 342 ? -4.645 3.52 23.922 1 95.5 342 CYS B O 1
ATOM 5556 N N . GLU B 1 343 ? -4.723 2.449 21.906 1 93.5 343 GLU B N 1
ATOM 5557 C CA . GLU B 1 343 ? -4.773 1.122 22.516 1 93.5 343 GLU B CA 1
ATOM 5558 C C . GLU B 1 343 ? -3.389 0.484 22.562 1 93.5 343 GLU B C 1
ATOM 5560 O O . GLU B 1 343 ? -3.236 -0.651 23.016 1 93.5 343 GLU B O 1
ATOM 5565 N N . ALA B 1 344 ? -2.418 1.183 22.125 1 92.62 344 ALA B N 1
ATOM 5566 C CA . ALA B 1 344 ? -1.049 0.676 22.125 1 92.62 344 ALA B CA 1
ATOM 5567 C C . ALA B 1 344 ? -0.452 0.745 23.531 1 92.62 344 ALA B C 1
ATOM 5569 O O . ALA B 1 344 ? -0.931 1.501 24.391 1 92.62 344 ALA B O 1
ATOM 5570 N N . ALA B 1 345 ? 0.614 -0.035 23.734 1 94.31 345 ALA B N 1
ATOM 5571 C CA . ALA B 1 345 ? 1.43 0.134 24.938 1 94.31 345 ALA B CA 1
ATOM 5572 C C . ALA B 1 345 ? 2.137 1.486 24.922 1 94.31 345 ALA B C 1
ATOM 5574 O O . ALA B 1 345 ? 2.422 2.043 23.859 1 94.31 345 ALA B O 1
ATOM 5575 N N . PRO B 1 346 ? 2.391 2.039 26.078 1 97.62 346 PRO B N 1
ATOM 5576 C CA . PRO B 1 346 ? 3.057 3.34 26.156 1 97.62 346 PRO B CA 1
ATOM 5577 C C . PRO B 1 346 ? 4.383 3.367 25.391 1 97.62 346 PRO B C 1
ATOM 5579 O O . PRO B 1 346 ? 5.195 2.449 25.531 1 97.62 346 PRO B O 1
ATOM 5582 N N . GLY B 1 347 ? 4.594 4.281 24.547 1 96.94 347 GLY B N 1
ATOM 5583 C CA . GLY B 1 347 ? 5.781 4.414 23.719 1 96.94 347 GLY B CA 1
ATOM 5584 C C . GLY B 1 347 ? 5.504 5.031 22.375 1 96.94 347 GLY B C 1
ATOM 5585 O O . GLY B 1 347 ? 4.422 5.582 22.141 1 96.94 347 GLY B O 1
ATOM 5586 N N . ILE B 1 348 ? 6.469 5.035 21.562 1 95.19 348 ILE B N 1
ATOM 5587 C CA . ILE B 1 348 ? 6.328 5.57 20.219 1 95.19 348 ILE B CA 1
ATOM 5588 C C . ILE B 1 348 ? 5.777 4.492 19.281 1 95.19 348 ILE B C 1
ATOM 5590 O O . ILE B 1 348 ? 6.336 3.396 19.203 1 95.19 348 ILE B O 1
ATOM 5594 N N . VAL B 1 349 ? 4.711 4.809 18.688 1 91.69 349 VAL B N 1
ATOM 5595 C CA . VAL B 1 349 ? 4.066 3.873 17.766 1 91.69 349 VAL B CA 1
ATOM 5596 C C . VAL B 1 349 ? 4.531 4.148 16.328 1 91.69 349 VAL B C 1
ATOM 5598 O O . VAL B 1 349 ? 4.473 5.289 15.867 1 91.69 349 VAL B O 1
ATOM 5601 N N . TYR B 1 350 ? 5.102 3.301 15.656 1 82 350 TYR B N 1
ATOM 5602 C CA . TYR B 1 350 ? 5.566 3.443 14.281 1 82 350 TYR B CA 1
ATOM 5603 C C . TYR B 1 350 ? 4.574 2.83 13.305 1 82 350 TYR B C 1
ATOM 5605 O O . TYR B 1 350 ? 3.781 1.963 13.68 1 82 350 TYR B O 1
ATOM 5613 N N . PRO B 1 351 ? 4.676 3.658 12.055 1 64.69 351 PRO B N 1
ATOM 5614 C CA . PRO B 1 351 ? 3.666 3.352 11.031 1 64.69 351 PRO B CA 1
ATOM 5615 C C . PRO B 1 351 ? 3.553 1.856 10.75 1 64.69 351 PRO B C 1
ATOM 5617 O O . PRO B 1 351 ? 4.551 1.21 10.414 1 64.69 351 PRO B O 1
ATOM 5620 N N . THR B 1 352 ? 2.879 1.146 11.57 1 60.09 352 THR B N 1
ATOM 5621 C CA . THR B 1 352 ? 2.578 -0.171 11.023 1 60.09 352 THR B CA 1
ATOM 5622 C C . THR B 1 352 ? 1.492 -0.078 9.961 1 60.09 352 THR B C 1
ATOM 5624 O O . THR B 1 352 ? 1.001 1.012 9.656 1 60.09 352 THR B O 1
ATOM 5627 N N . THR B 1 353 ? 1.087 -1.147 9.156 1 59.06 353 THR B N 1
ATOM 5628 C CA . THR B 1 353 ? 0.147 -1.406 8.07 1 59.06 353 THR B CA 1
ATOM 5629 C C . THR B 1 353 ? -1.291 -1.207 8.539 1 59.06 353 THR B C 1
ATOM 5631 O O . THR B 1 353 ? -2.225 -1.747 7.945 1 59.06 353 THR B O 1
ATOM 5634 N N . PHE B 1 354 ? -1.447 -0.107 9.445 1 65.38 354 PHE B N 1
ATOM 5635 C CA . PHE B 1 354 ? -2.775 -0.169 10.047 1 65.38 354 PHE B CA 1
ATOM 5636 C C . PHE B 1 354 ? -3.576 1.086 9.727 1 65.38 354 PHE B C 1
ATOM 5638 O O . PHE B 1 354 ? -4.703 1.248 10.195 1 65.38 354 PHE B O 1
ATOM 5645 N N . ALA B 1 355 ? -3.051 1.919 8.828 1 77.44 355 ALA B N 1
ATOM 5646 C CA . ALA B 1 355 ? -3.854 3.113 8.57 1 77.44 355 ALA B CA 1
ATOM 5647 C C . ALA B 1 355 ? -4.598 3.002 7.246 1 77.44 355 ALA B C 1
ATOM 5649 O O . ALA B 1 355 ? -4 3.164 6.176 1 77.44 355 ALA B O 1
ATOM 5650 N N . HIS B 1 356 ? -5.836 2.482 7.352 1 88.31 356 HIS B N 1
ATOM 5651 C CA . HIS B 1 356 ? -6.719 2.475 6.188 1 88.31 356 HIS B CA 1
ATOM 5652 C C . HIS B 1 356 ? -8.164 2.746 6.59 1 88.31 356 HIS B C 1
ATOM 5654 O O . HIS B 1 356 ? -8.5 2.729 7.777 1 88.31 356 HIS B O 1
ATOM 5660 N N . TYR B 1 357 ? -8.938 3.061 5.664 1 93.06 357 TYR B N 1
ATOM 5661 C CA . TYR B 1 357 ? -10.359 3.26 5.91 1 93.06 357 TYR B CA 1
ATOM 5662 C C . TYR B 1 357 ? -10.969 2.045 6.598 1 93.06 357 TYR B C 1
ATOM 5664 O O . TYR B 1 357 ? -10.625 0.904 6.277 1 93.06 357 TYR B O 1
ATOM 5672 N N . ALA B 1 358 ? -11.859 2.293 7.477 1 92.75 358 ALA B N 1
ATOM 5673 C CA . ALA B 1 358 ? -12.711 1.272 8.086 1 92.75 358 ALA B CA 1
ATOM 5674 C C . ALA B 1 358 ? -14.125 1.801 8.305 1 92.75 358 ALA B C 1
ATOM 5676 O O . ALA B 1 358 ? -14.312 2.963 8.672 1 92.75 358 ALA B O 1
ATOM 5677 N N . ARG B 1 359 ? -15.031 0.974 8.141 1 93.19 359 ARG B N 1
ATOM 5678 C CA . ARG B 1 359 ? -16.406 1.355 8.43 1 93.19 359 ARG B CA 1
ATOM 5679 C C . ARG B 1 359 ? -16.547 1.83 9.875 1 93.19 359 ARG B C 1
ATOM 5681 O O . ARG B 1 359 ? -17.281 2.785 10.148 1 93.19 359 ARG B O 1
ATOM 5688 N N . ASP B 1 360 ? -15.906 1.22 10.781 1 93.38 360 ASP B N 1
ATOM 5689 C CA . ASP B 1 360 ? -15.719 1.586 12.18 1 93.38 360 ASP B CA 1
ATOM 5690 C C . ASP B 1 360 ? -14.25 1.478 12.578 1 93.38 360 ASP B C 1
ATOM 5692 O O . ASP B 1 360 ? -13.719 0.374 12.711 1 93.38 360 ASP B O 1
ATOM 5696 N N . TYR B 1 361 ? -13.609 2.592 12.805 1 91.5 361 TYR B N 1
ATOM 5697 C CA . TYR B 1 361 ? -12.164 2.615 13.031 1 91.5 361 TYR B CA 1
ATOM 5698 C C . TYR B 1 361 ? -11.805 1.881 14.312 1 91.5 361 TYR B C 1
ATOM 5700 O O . TYR B 1 361 ? -10.648 1.487 14.508 1 91.5 361 TYR B O 1
ATOM 5708 N N . ARG B 1 362 ? -12.742 1.645 15.312 1 92.56 362 ARG B N 1
ATOM 5709 C CA . ARG B 1 362 ? -12.484 0.925 16.547 1 92.56 362 ARG B CA 1
ATOM 5710 C C . ARG B 1 362 ? -12.109 -0.528 16.281 1 92.56 362 ARG B C 1
ATOM 5712 O O . ARG B 1 362 ? -11.523 -1.195 17.125 1 92.56 362 ARG B O 1
ATOM 5719 N N . ASN B 1 363 ? -12.375 -0.969 14.961 1 86.94 363 ASN B N 1
ATOM 5720 C CA . ASN B 1 363 ? -12.102 -2.352 14.578 1 86.94 363 ASN B CA 1
ATOM 5721 C C . ASN B 1 363 ? -10.664 -2.531 14.102 1 86.94 363 ASN B C 1
ATOM 5723 O O . ASN B 1 363 ? -10.227 -3.654 13.844 1 86.94 363 ASN B O 1
ATOM 5727 N N . LEU B 1 364 ? -9.922 -1.428 13.977 1 83 364 LEU B N 1
ATOM 5728 C CA . LEU B 1 364 ? -8.555 -1.512 13.469 1 83 364 LEU B CA 1
ATOM 5729 C C . LEU B 1 364 ? -7.594 -1.918 14.578 1 83 364 LEU B C 1
ATOM 5731 O O . LEU B 1 364 ? -6.41 -2.162 14.32 1 83 364 LEU B O 1
ATOM 5735 N N . VAL B 1 365 ? -8 -2.01 15.789 1 79.12 365 VAL B N 1
ATOM 5736 C CA . VAL B 1 365 ? -7.137 -2.396 16.906 1 79.12 365 VAL B CA 1
ATOM 5737 C C . VAL B 1 365 ? -6.914 -3.906 16.875 1 79.12 365 VAL B C 1
ATOM 5739 O O . VAL B 1 365 ? -7.863 -4.68 16.766 1 79.12 365 VAL B O 1
ATOM 5742 N N . ALA B 1 366 ? -5.797 -4.336 16.188 1 57.59 366 ALA B N 1
ATOM 5743 C CA . ALA B 1 366 ? -5.535 -5.77 16.156 1 57.59 366 ALA B CA 1
ATOM 5744 C C . ALA B 1 366 ? -5.746 -6.398 17.531 1 57.59 366 ALA B C 1
ATOM 5746 O O . ALA B 1 366 ? -5.457 -5.777 18.562 1 57.59 366 ALA B O 1
ATOM 5747 N N . GLY B 1 367 ? -6.879 -7.293 17.672 1 46.56 367 GLY B N 1
ATOM 5748 C CA . GLY B 1 367 ? -6.902 -8.102 18.875 1 46.56 367 GLY B CA 1
ATOM 5749 C C . GLY B 1 367 ? -5.578 -8.789 19.156 1 46.56 367 GLY B C 1
ATOM 5750 O O . GLY B 1 367 ? -4.746 -8.945 18.266 1 46.56 367 GLY B O 1
#

Foldseek 3Di:
DQDDAAFEEEEEACDLLSVLLVVVQVVARNHDDAEYAHQDPVQAQDAVCVVLVHPGPPYGYHNDLVVVLQDDGLAYEYEDDPLQDCVVVLVSLLSNLLSQYEYEYPPFDQACCLVPDVSQCSQLVSLVNNFFEYEHDFVQQHDQLQPPLLVVCPVFDWFPAKEKEKEAACLQPQPVVVCVVLQFQHAPVVVVVCVVSVVVSCSRTNVSRQQNSQVVVVFGFPDKDKDKDFDFDCAWDQRPNRRDIRHGRGGFKMKMWIFTDTPRHTHYIYIYIYGHDQVGDPDDDPHTKMWMWTDHPPDIDIDIDHDDPPPPVVCPVDDSRPNDSRSSSGSQQSVLCSLQRSPDGRHYDHNDPQRDDDPHSSVSNDD/DQDDAAFEEEEEACDLLSVLLVVVQVVARNHDDAEYAHQDPVQAQDAVCVVLVHPGPPYGYHNDLVVVLQDDGLAYEYEDDPLQDCVVVLVSLLSNLLSQYEYEYPPFDQACCLVPDVSQCSQLVSLVNNFFEYEHDFVQQHDQLQPPLLVVCVVFDWFPAKEKEKEAACLQPQPVVVCVVLQFQHAPVVVVVCVVSVVVSCSRTNVSRQQNSQVVVVFGFPDKDKDKDFDFDCAWDQRPNRRDIRHGRGGFKMKMWIFTDTPRHTHYIYIYIYGHDPVGDPDDDDHTKMWMWTDHPPDIDIDIDHDDPPDPVVCDSDDSSPNDSRSSSGSQQSVLCSLQRSPDGRHYDHDDNQRDDDPHSSVSNDD

Solvent-accessible surface area (backbone atoms only — not comparable to full-atom values): 36864 Å² total; per-residue (Å²): 131,84,67,84,70,49,44,33,33,27,37,33,23,66,50,64,43,21,40,36,37,52,59,55,41,72,74,36,81,63,41,36,79,69,39,37,38,31,84,51,72,89,47,42,73,36,37,50,16,58,78,69,72,48,70,74,72,84,34,53,23,33,60,56,62,66,60,57,49,71,48,90,45,48,30,32,44,36,36,57,79,54,78,82,56,58,62,67,54,52,53,52,49,40,50,37,16,45,52,39,22,13,37,34,26,36,63,38,60,60,38,48,67,80,70,33,69,68,54,38,47,54,52,37,50,22,10,53,70,22,64,14,16,38,32,20,28,20,37,85,36,45,29,48,53,52,38,52,48,42,49,64,30,23,34,26,80,41,74,62,32,39,37,39,37,40,38,40,68,54,42,70,44,50,56,56,66,59,42,49,74,63,39,43,54,30,45,56,69,58,45,62,70,41,45,68,55,51,54,62,47,29,50,62,34,61,45,24,35,52,42,41,34,34,42,72,30,63,38,67,62,78,44,75,47,78,48,78,48,76,40,54,25,91,47,71,42,74,28,77,57,43,67,47,68,30,46,54,50,11,28,33,20,37,36,38,34,41,34,27,22,40,95,89,34,74,32,36,36,41,35,44,35,41,18,52,41,72,90,50,40,94,59,94,70,96,50,44,30,36,35,39,37,35,42,23,34,72,24,14,40,42,36,40,34,36,50,38,46,51,43,70,73,59,47,40,77,40,92,85,46,75,56,50,51,66,35,43,30,24,26,26,29,49,60,41,31,46,44,45,46,60,71,41,71,52,22,76,54,68,82,69,64,62,46,36,43,43,75,53,51,60,69,59,41,78,127,131,84,68,84,70,50,46,32,32,27,37,33,24,65,49,65,43,20,40,37,37,51,60,55,42,74,73,35,83,61,40,36,80,70,39,35,37,31,85,51,72,90,46,42,72,36,37,51,16,59,78,66,72,48,71,74,73,84,33,53,25,31,59,57,63,67,62,58,49,70,48,88,43,46,30,32,44,34,35,56,79,53,79,82,55,58,62,68,54,50,54,52,50,41,51,37,17,46,54,40,21,15,37,34,29,36,63,37,61,59,37,49,67,82,70,33,69,69,56,38,46,53,54,36,50,22,10,52,70,22,64,14,18,38,32,19,29,19,38,84,35,44,29,48,54,54,38,52,49,43,49,64,30,22,36,26,79,41,74,63,32,37,37,38,38,40,38,40,66,54,40,68,43,51,57,57,66,57,42,48,74,62,38,43,52,30,45,57,67,58,46,62,70,40,45,68,56,52,54,61,48,29,50,64,33,60,47,23,38,51,43,41,34,36,43,72,31,64,40,67,61,80,44,74,47,77,48,77,48,74,41,54,26,91,47,70,41,73,28,76,57,42,66,47,66,31,45,54,50,11,28,32,20,37,36,38,35,42,35,27,21,41,95,90,34,74,33,38,36,40,35,45,34,40,17,54,42,73,90,50,40,94,59,94,72,95,49,46,31,36,37,38,38,35,45,25,33,74,25,15,41,44,35,40,34,37,49,38,44,53,41,72,73,60,44,38,78,43,92,86,45,72,55,50,52,65,36,43,30,24,26,24,32,48,60,41,32,46,44,44,45,61,70,42,71,52,22,75,52,61,85,60,74,60,42,34,44,43,76,53,50,60,70,60,40,78,128